Protein 8K84 (pdb70)

Secondary structure (DSSP, 8-state):
-HHHHHHHHHHHHHHHHH-HHHHHHHHHHHHH-GGGS-HHHHHHHHHHHHHHHHHH--HHHHHHHHHHHHHHHHH-HHHHHHHHHHHHHHHHHTT-HHHHHHHHHHHHHHHHHTTS--HHHHHHHHHHTTSHHHHHHHHHHHHHHT-GGGHHHHHHHHHHHHHHHHHHHHHH-/-HHHHHHHHHHHHHHHHH-HHHHHHHHHHHHH-GGGS-HHHHHHHHHHHHHHHHHH--HHHHHHHHHHHHHHHHH-HHHHHHHHHHHHHHHHHTT-HHHHHHHHHHHHHHHHHTTS--HHHHHHHHHHTTSHHHHHHHHHHHHHTT-GGGHHHHHHHHHHHHHHHHHHHHHHH-

B-factor: mean 20.91, std 8.82, range [7.51, 62.81]

Sequence (347 aa):
SLAEVLAETVRWLRLAREDPEAFAARVAALLADPDAFSPTEVAAAYVALAVLARERGDAEAAAAAERLGAHLLATDPETYLEAQVVLAAIEALLGREEEAEAVLEEALSRLTAANKGDKKDLLKAIKKLFEPEARAQLAAIAAVLDAADNVEAALARLEKWAERLEKELEHHHSLAEVLAETVRWLRLAREDPEAFAARVAALLADPDAFSPTEVAAAYVALAVLARERGDAEAAAAAERLGAHLLATDPETYLEAQVVLAAIEALLGREEEAEAVLEEALSRLTAANKGDKKDLLKAIKKLFEPEARAQLAAIAAVLDAADNVEAALARLEKWAERLEKELEHHHH

Solvent-accessible surface area: 16609 Å² total; per-residue (Å²): 81,6,16,99,0,0,26,31,0,10,158,6,7,102,52,20,149,134,64,85,148,39,17,60,66,97,14,58,42,0,69,89,75,21,108,72,47,62,69,37,15,5,0,0,0,17,0,0,5,1,7,24,16,111,58,180,68,44,81,151,5,45,62,10,5,98,177,2,5,51,49,5,27,68,83,38,33,136,14,7,14,28,0,2,0,0,0,0,0,0,1,0,1,52,52,119,32,146,35,0,27,54,6,2,98,67,0,25,62,96,4,63,93,43,141,81,15,73,92,53,46,2,10,117,4,1,80,77,2,2,65,8,65,3,21,49,52,0,53,28,0,0,68,11,31,141,12,70,156,36,16,65,41,0,0,43,88,1,17,102,39,4,72,57,19,54,104,113,55,84,146,157,192,68,5,16,100,0,0,37,29,0,13,156,6,11,112,51,21,157,132,62,85,134,37,18,56,60,100,13,57,44,0,74,89,75,22,109,69,49,61,71,31,13,5,0,0,0,15,0,0,5,0,7,24,17,96,49,185,69,53,84,152,5,44,62,8,4,98,183,3,4,53,48,5,23,57,85,43,40,104,12,7,8,11,0,4,2,0,0,0,0,0,0,6,0,43,60,108,32,144,58,0,28,52,2,1,93,57,0,25,67,112,1,48,86,44,140,81,21,76,97,148,58,0,12,132,3,1,49,41,0,6,61,8,88,4,42,54,50,0,38,39,0,0,69,14,31,143,4,66,135,59,12,106,30,2,6,36,126,3,32,76,19,3,64,112,17,53,119,107,32,95,153,146,123,189

Foldseek 3Di:
DLLLLLQLLLVLLVCCVVPVVVSVVVLVVCLVPVVVDDLSNLLSLLLNLVCCCVVVVDVVSVVSSVSSLVVCVVPPLLSSLSSLLSSLLLCLLVVNNVVSVVSLVVSQVSCVVVVNDHLVSNLVSLVVCVDPSNLVSVCSVCVSVVRNVRNVVSSVSSVVVSVVSVVVVVVVD/DLLLLLLLLLVLLVCCVPPVVVSVVVLVVCLVPVVVDDLSNLLSLLLNLVCCCVVVVDVVSVVSSVSSLVVCLVPPLLSSLSSLLLSLLVCLLVVNNVVSLVSLVVSQVSCVVVVVDHLVSNLVSNVVCPDPSNLVSSCVVSVVVVRNVRSVVSNVSSVVSSVVSVVVVVVVVD

Nearest PDB structures (foldseek):
  8k84-assembly1_A  TM=1.006E+00  e=1.196E-21  synthetic construct
  3q15-assembly2_B-3  TM=4.250E-01  e=5.625E-01  Bacillus subtilis
  1hz4-assembly1_A  TM=3.897E-01  e=1.516E+00  Escherichia coli
  5dbk-assembly1_B  TM=2.342E-01  e=1.590E+00  Bacillus thuringiensis Bt407
  8k84-assembly1_A  TM=1.001E+00  e=1.103E-20  synthetic construct

Structure (mmCIF, N/CA/C/O backbone):
data_8K84
#
_entry.id   8K84
#
_cell.length_a   69.899
_cell.length_b   35.599
_cell.length_c   70.422
_cell.angle_alpha   90.000
_cell.angle_beta   117.010
_cell.angle_gamma   90.000
#
_symmetry.space_group_name_H-M   'P 1 21 1'
#
loop_
_entity.id
_entity.type
_entity.pdbx_description
1 polymer 'De novo design protein'
2 non-polymer DI(HYDROXYETHYL)ETHER
3 water water
#
loop_
_atom_site.group_PDB
_atom_site.id
_atom_site.type_symbol
_atom_site.label_atom_id
_atom_site.label_alt_id
_atom_site.label_comp_id
_atom_site.label_asym_id
_atom_site.label_entity_id
_atom_site.label_seq_id
_atom_site.pdbx_PDB_ins_code
_atom_site.Cartn_x
_atom_site.Cartn_y
_atom_site.Cartn_z
_atom_site.occupancy
_atom_site.B_iso_or_equiv
_atom_site.auth_seq_id
_atom_site.auth_comp_id
_atom_site.auth_asym_id
_atom_site.auth_atom_id
_atom_site.pdbx_PDB_model_num
ATOM 1 N N . SER A 1 2 ? -6.90016 -3.97627 22.41735 1.000 35.78332 1 SER A N 1
ATOM 2 C CA . SER A 1 2 ? -6.20380 -3.03369 23.29051 1.000 25.89331 1 SER A CA 1
ATOM 3 C C . SER A 1 2 ? -4.99518 -2.44214 22.58388 1.000 23.51954 1 SER A C 1
ATOM 4 O O . SER A 1 2 ? -4.36051 -3.08970 21.75325 1.000 19.05785 1 SER A O 1
ATOM 7 N N . LEU A 1 3 ? -4.70342 -1.18838 22.93048 1.000 22.64176 2 LEU A N 1
ATOM 8 C CA . LEU A 1 3 ? -3.57889 -0.48155 22.33429 1.000 22.85651 2 LEU A CA 1
ATOM 9 C C . LEU A 1 3 ? -2.27398 -1.23391 22.53910 1.000 21.17095 2 LEU A C 1
ATOM 10 O O . LEU A 1 3 ? -1.47177 -1.35530 21.60941 1.000 21.07442 2 LEU A O 1
ATOM 15 N N . ALA A 1 4 ? -2.04298 -1.74831 23.74749 1.000 21.90379 3 ALA A N 1
ATOM 16 C CA . ALA A 1 4 ? -0.78427 -2.43331 24.03647 1.000 20.19878 3 ALA A CA 1
ATOM 17 C C . ALA A 1 4 ? -0.64304 -3.73567 23.24940 1.000 17.92095 3 ALA A C 1
ATOM 18 O O . ALA A 1 4 ? 0.47891 -4.13681 22.92419 1.000 19.63442 3 ALA A O 1
ATOM 20 N N . GLU A 1 5 ? -1.75746 -4.41752 22.96006 1.000 19.85522 4 GLU A N 1
ATOM 21 C CA . GLU A 1 5 ? -1.70032 -5.62674 22.14197 1.000 17.16845 4 GLU A CA 1
ATOM 22 C C . GLU A 1 5 ? -1.33895 -5.30150 20.69509 1.000 18.00992 4 GLU A C 1
ATOM 23 O O . GLU A 1 5 ? -0.59794 -6.05798 20.04722 1.000 11.84988 4 GLU A O 1
ATOM 29 N N . VAL A 1 6 ? -1.86373 -4.19164 20.16229 1.000 14.88124 5 VAL A N 1
ATOM 30 C CA . VAL A 1 6 ? -1.44544 -3.75052 18.83157 1.000 16.51743 5 VAL A CA 1
ATOM 31 C C . VAL A 1 6 ? 0.05792 -3.48034 18.81537 1.000 16.23886 5 VAL A C 1
ATOM 32 O O . VAL A 1 6 ? 0.77805 -3.91663 17.90560 1.000 15.03417 5 VAL A O 1
ATOM 36 N N . LEU A 1 7 ? 0.56018 -2.77400 19.83742 1.000 16.70609 6 LEU A N 1
ATOM 37 C CA . LEU A 1 7 ? 1.99986 -2.52696 19.94042 1.000 17.48860 6 LEU A CA 1
ATOM 38 C C . LEU A 1 7 ? 2.78636 -3.83286 19.99565 1.000 17.29695 6 LEU A C 1
ATOM 39 O O . LEU A 1 7 ? 3.75453 -4.02216 19.25127 1.000 13.19753 6 LEU A O 1
ATOM 44 N N . ALA A 1 8 ? 2.40197 -4.72983 20.90655 1.000 14.26414 7 ALA A N 1
ATOM 45 C CA . ALA A 1 8 ? 3.08345 -6.01633 21.02974 1.000 16.67001 7 ALA A CA 1
ATOM 46 C C . ALA A 1 8 ? 3.09469 -6.76278 19.70419 1.000 15.15809 7 ALA A C 1
ATOM 47 O O . ALA A 1 8 ? 4.13507 -7.28089 19.27491 1.000 13.12243 7 ALA A O 1
ATOM 49 N N . GLU A 1 9 ? 1.95434 -6.79709 19.01581 1.000 12.65683 8 GLU A N 1
ATOM 50 C CA . GLU A 1 9 ? 1.91989 -7.53252 17.76366 1.000 13.59644 8 GLU A CA 1
ATOM 51 C C . GLU A 1 9 ? 2.71165 -6.81188 16.67498 1.000 13.51021 8 GLU A C 1
ATOM 52 O O . GLU A 1 9 ? 3.25695 -7.45819 15.77100 1.000 11.86650 8 GLU A O 1
ATOM 58 N N . THR A 1 10 ? 2.81123 -5.48303 16.75957 1.000 13.80017 9 THR A N 1
ATOM 59 C CA . THR A 1 10 ? 3.61061 -4.73313 15.79388 1.000 12.97804 9 THR A CA 1
ATOM 60 C C . THR A 1 10 ? 5.08881 -5.08440 15.91857 1.000 11.20471 9 THR A C 1
ATOM 61 O O . THR A 1 10 ? 5.79766 -5.16840 14.91045 1.000 13.44244 9 THR A O 1
ATOM 65 N N . VAL A 1 11 ? 5.55870 -5.31703 17.15069 1.000 14.49583 10 VAL A N 1
ATOM 66 C CA . VAL A 1 11 ? 6.91716 -5.81272 17.37663 1.000 13.59556 10 VAL A CA 1
ATOM 67 C C . VAL A 1 11 ? 7.14508 -7.09215 16.58388 1.000 16.40444 10 VAL A C 1
ATOM 68 O O . VAL A 1 11 ? 8.17154 -7.26020 15.91170 1.000 12.43667 10 VAL A O 1
ATOM 72 N N . ARG A 1 12 ? 6.18502 -8.02019 16.66679 1.000 12.28988 11 ARG A N 1
ATOM 73 C CA . ARG A 1 12 ? 6.33161 -9.31697 16.01304 1.000 14.55782 11 ARG A CA 1
ATOM 74 C C . ARG A 1 12 ? 6.35282 -9.18637 14.49561 1.000 13.83896 11 ARG A C 1
ATOM 75 O O . ARG A 1 12 ? 7.14830 -9.85509 13.82793 1.000 15.31929 11 ARG A O 1
ATOM 83 N N . TRP A 1 13 ? 5.46984 -8.34991 13.93032 1.000 12.46792 12 TRP A N 1
ATOM 84 C CA . TRP A 1 13 ? 5.47514 -8.11078 12.48768 1.000 11.95024 12 TRP A CA 1
ATOM 85 C C . TRP A 1 13 ? 6.79374 -7.48413 12.02836 1.000 14.50658 12 TRP A C 1
ATOM 86 O O . TRP A 1 13 ? 7.39204 -7.92110 11.03402 1.000 13.58994 12 TRP A O 1
ATOM 97 N N . LEU A 1 14 ? 7.25750 -6.44570 12.73494 1.000 13.51785 13 LEU A N 1
ATOM 98 C CA . LEU A 1 14 ? 8.50283 -5.77986 12.34410 1.000 13.45783 13 LEU A CA 1
ATOM 99 C C . LEU A 1 14 ? 9.69617 -6.71947 12.44653 1.000 14.51911 13 LEU A C 1
ATOM 100 O O . LEU A 1 14 ? 10.58745 -6.69617 11.59112 1.000 17.16750 13 LEU A O 1
ATOM 105 N N . ARG A 1 15 ? 9.75123 -7.54028 13.49612 1.000 14.94481 14 ARG A N 1
ATOM 106 C CA . ARG A 1 15 ? 10.84443 -8.50840 13.59028 1.000 15.75358 14 ARG A CA 1
ATOM 107 C C . ARG A 1 15 ? 10.76298 -9.54490 12.47541 1.000 16.00713 14 ARG A C 1
ATOM 108 O O . ARG A 1 15 ? 11.79513 -9.94960 11.92363 1.000 17.47204 14 ARG A O 1
ATOM 116 N N . LEU A 1 16 ? 9.54631 -9.94317 12.08748 1.000 14.48070 15 LEU A N 1
ATOM 117 C CA . LEU A 1 16 ? 9.39770 -10.90913 10.99762 1.000 14.49996 15 LEU A CA 1
ATOM 118 C C . LEU A 1 16 ? 9.85174 -10.32552 9.66378 1.000 16.13336 15 LEU A C 1
ATOM 119 O O . LEU A 1 16 ? 10.44979 -11.03273 8.84089 1.000 19.40865 15 LEU A O 1
ATOM 124 N N . ALA A 1 17 ? 9.54601 -9.04917 9.41535 1.000 13.78063 16 ALA A N 1
ATOM 125 C CA . ALA A 1 17 ? 10.01039 -8.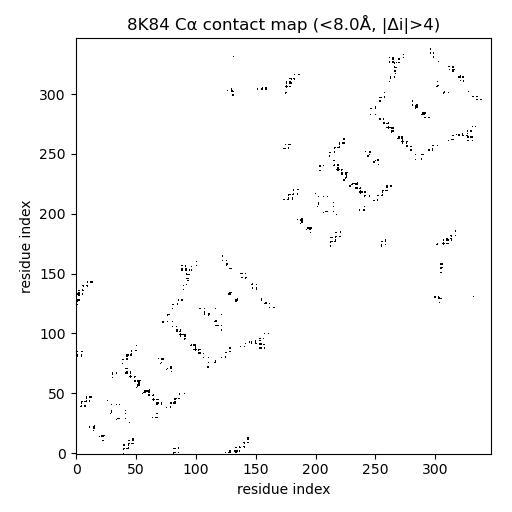39243 8.19860 1.000 17.69888 16 ALA A CA 1
ATOM 126 C C . ALA A 1 17 ? 11.53010 -8.43828 8.09847 1.000 19.57862 16 ALA A C 1
ATOM 127 O O . ALA A 1 17 ? 12.09412 -8.58390 7.00708 1.000 21.02628 16 ALA A O 1
ATOM 129 N N . ARG A 1 18 ? 12.20314 -8.33216 9.23568 1.000 22.03906 17 ARG A N 1
ATOM 130 C CA . ARG A 1 18 ? 13.65726 -8.33485 9.27845 1.000 24.04352 17 ARG A CA 1
ATOM 131 C C . ARG A 1 18 ? 14.21045 -9.75529 9.23563 1.000 20.55263 17 ARG A C 1
ATOM 132 O O . ARG A 1 18 ? 15.11999 -10.05205 8.45832 1.000 19.02345 17 ARG A O 1
ATOM 140 N N . GLU A 1 19 ? 13.66725 -10.64904 10.06065 1.000 21.91810 18 GLU A N 1
ATOM 141 C CA . GLU A 1 19 ? 14.26761 -11.95841 10.26129 1.000 18.55152 18 GLU A CA 1
ATOM 142 C C . GLU A 1 19 ? 13.79640 -13.01705 9.27139 1.000 25.48855 18 GLU A C 1
ATOM 143 O O . GLU A 1 19 ? 14.47432 -14.03985 9.12922 1.000 24.04895 18 GLU A O 1
ATOM 149 N N . ASP A 1 20 ? 12.65950 -12.82144 8.59630 1.000 22.41641 19 ASP A N 1
ATOM 150 C CA . ASP A 1 20 ? 12.16991 -13.79048 7.61080 1.000 18.81311 19 ASP A CA 1
ATOM 151 C C . ASP A 1 20 ? 11.28734 -13.07150 6.60328 1.000 20.04337 19 ASP A C 1
ATOM 152 O O . ASP A 1 20 ? 10.06524 -13.25514 6.57729 1.000 18.18294 19 ASP A O 1
ATOM 157 N N . PRO A 1 21 ? 11.88770 -12.24047 5.73990 1.000 15.85467 20 PRO A N 1
ATOM 158 C CA . PRO A 1 21 ? 11.08728 -11.41727 4.81283 1.000 18.88635 20 PRO A CA 1
ATOM 159 C C . PRO A 1 21 ? 10.13339 -12.21488 3.94213 1.000 17.01378 20 PRO A C 1
ATOM 160 O O . PRO A 1 21 ? 9.05643 -11.70997 3.59535 1.000 21.04090 20 PRO A O 1
ATOM 164 N N . GLU A 1 22 ? 10.49701 -13.44057 3.56761 1.000 17.33452 21 GLU A N 1
ATOM 165 C CA . GLU A 1 22 ? 9.60204 -14.23989 2.74118 1.000 18.50132 21 GLU A CA 1
ATOM 166 C C . GLU A 1 22 ? 8.33381 -14.62683 3.49816 1.000 16.03347 21 GLU A C 1
ATOM 167 O O . GLU A 1 22 ? 7.23364 -14.56572 2.93746 1.000 13.41690 21 GLU A O 1
ATOM 173 N N . ALA A 1 23 ? 8.46379 -15.03318 4.76730 1.000 15.56725 22 ALA A N 1
ATOM 174 C CA . ALA A 1 23 ? 7.27524 -15.31498 5.57119 1.000 15.92897 22 ALA A CA 1
ATOM 175 C C . ALA A 1 23 ? 6.48952 -14.04965 5.88275 1.000 14.38618 22 ALA A C 1
ATOM 176 O O . ALA A 1 23 ? 5.26028 -14.11011 6.04656 1.000 14.03189 22 ALA A O 1
ATOM 178 N N . PHE A 1 24 ? 7.17725 -12.90957 6.02338 1.000 13.46428 23 PHE A N 1
ATOM 179 C CA . PHE A 1 24 ? 6.47434 -11.63386 6.11807 1.000 15.55812 23 PHE A CA 1
ATOM 180 C C . PHE A 1 24 ? 5.62195 -11.40428 4.87847 1.000 15.50556 23 PHE A C 1
ATOM 181 O O . PHE A 1 24 ? 4.42986 -11.08596 4.97219 1.000 12.50126 23 PHE A O 1
ATOM 189 N N . ALA A 1 25 ? 6.21881 -11.57945 3.69982 1.000 15.63948 24 ALA A N 1
ATOM 190 C CA . ALA A 1 25 ? 5.49381 -11.30899 2.46047 1.000 13.86845 24 ALA A CA 1
ATOM 191 C C . ALA A 1 25 ? 4.30055 -12.24469 2.29944 1.000 15.81245 24 ALA A C 1
ATOM 192 O O . ALA A 1 25 ? 3.23417 -11.82889 1.83500 1.000 13.53834 24 ALA A O 1
ATOM 194 N N . ALA A 1 26 ? 4.45971 -13.51412 2.68599 1.000 13.69580 25 ALA A N 1
ATOM 195 C CA . ALA A 1 26 ? 3.37348 -14.47902 2.53139 1.000 14.62856 25 ALA A CA 1
ATOM 196 C C . ALA A 1 26 ? 2.21015 -14.16936 3.46728 1.000 14.29313 25 ALA A C 1
ATOM 197 O O . ALA A 1 26 ? 1.04741 -14.27991 3.07505 1.000 11.78208 25 ALA A O 1
ATOM 199 N N . ARG A 1 27 ? 2.50286 -13.80907 4.71529 1.000 14.18471 26 ARG A N 1
ATOM 200 C CA . ARG 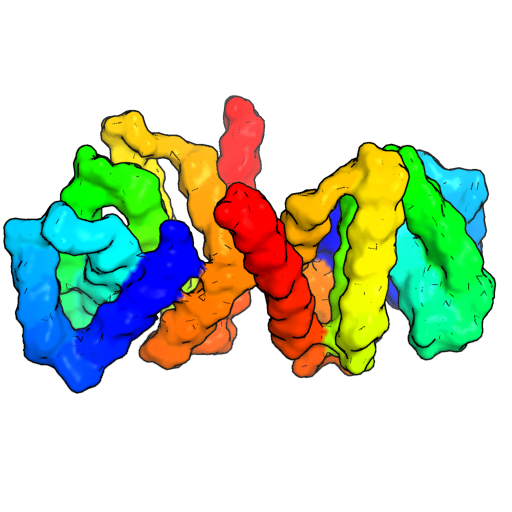A 1 27 ? 1.42794 -13.52807 5.66134 1.000 14.51391 26 ARG A CA 1
ATOM 201 C C . ARG A 1 27 ? 0.70753 -12.23593 5.30462 1.000 13.50506 26 ARG A C 1
ATOM 202 O O . ARG A 1 27 ? -0.52033 -12.15127 5.42962 1.000 16.24151 26 ARG A O 1
ATOM 210 N N . VAL A 1 28 ? 1.44874 -11.22324 4.84658 1.000 14.36252 27 VAL A N 1
ATOM 211 C CA . VAL A 1 28 ? 0.81658 -9.99678 4.37256 1.000 15.41216 27 VAL A CA 1
ATOM 212 C C . VAL A 1 28 ? -0.12139 -10.29410 3.20410 1.000 13.62632 27 VAL A C 1
ATOM 213 O O . VAL A 1 28 ? -1.24579 -9.79620 3.15776 1.000 12.52391 27 VAL A O 1
ATOM 217 N N . ALA A 1 29 ? 0.32863 -11.09818 2.23275 1.000 11.56482 28 ALA A N 1
ATOM 218 C CA . ALA A 1 29 ? -0.57447 -11.46846 1.14543 1.000 13.04365 28 ALA A CA 1
ATOM 219 C C . ALA A 1 29 ? -1.83560 -12.12184 1.69917 1.000 11.84250 28 ALA A C 1
ATOM 220 O O . ALA A 1 29 ? -2.95081 -11.82888 1.24623 1.000 13.91448 28 ALA A O 1
ATOM 222 N N . ALA A 1 30 ? -1.68110 -12.96039 2.72474 1.000 11.67960 29 ALA A N 1
ATOM 223 C CA . ALA A 1 30 ? -2.83844 -13.62298 3.31659 1.000 11.39333 29 ALA A CA 1
ATOM 224 C C . ALA A 1 30 ? -3.78537 -12.61367 3.94775 1.000 12.55067 29 ALA A C 1
ATOM 225 O O . ALA A 1 30 ? -5.00213 -12.69350 3.74904 1.000 12.97406 29 ALA A O 1
ATOM 227 N N . LEU A 1 31 ? -3.24433 -11.64326 4.69769 1.000 13.06915 30 LEU A N 1
ATOM 228 C CA . LEU A 1 31 ? -4.10217 -10.64189 5.32973 1.000 14.89200 30 LEU A CA 1
ATOM 229 C C . LEU A 1 31 ? -4.76608 -9.75720 4.28841 1.000 15.81086 30 LEU A C 1
ATOM 230 O O . LEU A 1 31 ? -5.93941 -9.38111 4.43618 1.000 14.15867 30 LEU A O 1
ATOM 235 N N . LEU A 1 32 ? -4.03414 -9.40543 3.23057 1.000 13.96113 31 LEU A N 1
ATOM 236 C CA . LEU A 1 32 ? -4.62778 -8.57726 2.18286 1.000 14.99547 31 LEU A CA 1
ATOM 237 C C . LEU A 1 32 ? -5.74385 -9.30792 1.44970 1.000 15.51000 31 LEU A C 1
ATOM 238 O O . LEU A 1 32 ? -6.72822 -8.68326 1.02695 1.000 13.09196 31 LEU A O 1
ATOM 243 N N . ALA A 1 33 ? -5.61329 -10.62481 1.28268 1.000 11.16404 32 ALA A N 1
ATOM 244 C CA . ALA A 1 33 ? -6.64597 -11.37750 0.58581 1.000 15.65708 32 ALA A CA 1
ATOM 245 C C . ALA A 1 33 ? -7.92265 -11.51714 1.42223 1.000 14.34082 32 ALA A C 1
ATOM 246 O O . ALA A 1 33 ? -9.01917 -11.51782 0.86340 1.000 11.81856 32 ALA A O 1
ATOM 248 N N . ASP A 1 34 ? -7.80088 -11.62456 2.75216 1.000 12.72696 33 ASP A N 1
ATOM 249 C CA . ASP A 1 34 ? -8.94091 -11.91610 3.63027 1.000 13.76469 33 ASP A CA 1
ATOM 250 C C . ASP A 1 34 ? -8.63507 -11.37036 5.01565 1.000 13.93003 33 ASP A C 1
ATOM 251 O O . ASP A 1 34 ? -8.39180 -12.13316 5.95752 1.000 11.17681 33 ASP A O 1
ATOM 256 N N . PRO A 1 35 ? -8.62455 -10.03780 5.17568 1.000 12.95694 34 PRO A N 1
ATOM 257 C CA . PRO A 1 35 ? -8.28618 -9.48458 6.49926 1.000 14.43077 34 PRO A CA 1
ATOM 258 C C . PRO A 1 35 ? -9.25852 -9.91285 7.57758 1.000 13.96916 34 PRO A C 1
ATOM 259 O O . PRO A 1 35 ? -8.86236 -10.05029 8.74124 1.000 14.27319 34 PRO A O 1
ATOM 263 N N . ASP A 1 36 ? -10.52486 -10.12809 7.23266 1.000 12.00897 35 ASP A N 1
ATOM 264 C CA . ASP A 1 36 ? -11.50209 -10.52078 8.24403 1.000 14.84018 35 ASP A CA 1
ATOM 265 C C . ASP A 1 36 ? -11.23069 -11.90329 8.83045 1.000 20.73436 35 ASP A C 1
ATOM 266 O O . ASP A 1 36 ? -11.82743 -12.23512 9.85647 1.000 19.05804 35 ASP A O 1
ATOM 271 N N . ALA A 1 37 ? -10.36829 -12.71685 8.20010 1.000 12.12113 36 ALA A N 1
ATOM 272 C CA . ALA A 1 37 ? -9.95647 -13.99668 8.76249 1.000 17.12629 36 ALA A CA 1
ATOM 273 C C . ALA A 1 37 ? -8.95357 -13.85017 9.90493 1.000 19.37800 36 ALA A C 1
ATOM 274 O O . ALA A 1 37 ? -8.62595 -14.84082 10.57439 1.000 15.99677 36 ALA A O 1
ATOM 276 N N . PHE A 1 38 ? -8.43921 -12.65060 10.12811 1.000 14.59459 37 PHE A N 1
ATOM 277 C CA . PHE A 1 38 ? -7.44108 -12.41727 11.15078 1.000 13.58972 37 PHE A CA 1
ATOM 278 C C . PHE A 1 38 ? -8.04564 -11.52811 12.22536 1.000 14.39096 37 PHE A C 1
ATOM 279 O O . PHE A 1 38 ? -9.03342 -10.83779 11.99076 1.000 14.83495 37 PHE A O 1
ATOM 287 N N . SER A 1 39 ? -7.46985 -11.58757 13.41946 1.000 10.94613 38 SER A N 1
ATOM 288 C CA . SER A 1 39 ? -7.97941 -10.78362 14.51092 1.000 15.49850 38 SER A CA 1
ATOM 289 C C . SER A 1 39 ? -7.73877 -9.29545 14.23095 1.000 12.88542 38 SER A C 1
ATOM 290 O O . SER A 1 39 ? -6.77100 -8.92689 13.55514 1.000 11.98360 38 SER A O 1
ATOM 293 N N . PRO A 1 40 ? -8.62698 -8.42165 14.71075 1.000 16.13882 39 PRO A N 1
ATOM 294 C CA . PRO A 1 40 ? -8.42682 -6.97703 14.47860 1.000 13.84413 39 PRO A CA 1
ATOM 295 C C . PRO A 1 40 ? -7.05461 -6.50094 14.91582 1.000 13.21984 39 PRO A C 1
ATOM 296 O O . PRO A 1 40 ? -6.44959 -5.65921 14.24176 1.000 11.40321 39 PRO A O 1
ATOM 300 N N . THR A 1 41 ? -6.54696 -7.03677 16.03115 1.000 11.04259 40 THR A N 1
ATOM 301 C CA . THR A 1 41 ? -5.23723 -6.63169 16.53221 1.000 14.96250 40 THR A CA 1
ATOM 302 C C . THR A 1 41 ? -4.15235 -6.95277 15.51816 1.000 14.39472 40 THR A C 1
ATOM 303 O O . THR A 1 41 ? -3.21710 -6.16286 15.31355 1.000 16.18876 40 THR A O 1
ATOM 307 N N . GLU A 1 42 ? -4.26897 -8.11665 14.87650 1.000 12.67100 41 GLU A N 1
ATOM 308 C CA . GLU A 1 42 ? -3.28907 -8.55319 13.88618 1.000 15.53980 41 GLU A CA 1
ATOM 309 C C . GLU A 1 42 ? -3.33739 -7.68266 12.63556 1.000 11.16191 41 GLU A C 1
ATOM 310 O O . GLU A 1 42 ? -2.28961 -7.32371 12.08175 1.000 11.44746 41 GLU A O 1
ATOM 316 N N . VAL A 1 43 ? -4.54471 -7.35443 12.16084 1.000 10.57566 42 VAL A N 1
ATOM 317 C CA . VAL A 1 43 ? -4.68172 -6.48006 10.99060 1.000 12.48081 42 VAL A CA 1
ATOM 318 C C . VAL A 1 43 ? -4.10586 -5.10201 11.28930 1.000 9.94814 42 VAL A C 1
ATOM 319 O O . VAL A 1 43 ? -3.39513 -4.50299 10.46646 1.000 10.81096 42 VAL A O 1
ATOM 323 N N . ALA A 1 44 ? -4.44333 -4.55969 12.46071 1.000 12.42238 43 ALA A N 1
ATOM 324 C CA . ALA A 1 44 ? -3.94126 -3.24572 12.84565 1.000 12.64917 43 ALA A CA 1
ATOM 325 C C . ALA A 1 44 ? -2.41950 -3.24093 12.92293 1.000 11.89371 43 ALA A C 1
ATOM 326 O O . ALA A 1 44 ? -1.76135 -2.30803 12.43450 1.000 8.91736 43 ALA A O 1
ATOM 328 N N . ALA A 1 45 ? -1.84862 -4.28430 13.52777 1.000 9.56345 44 ALA A N 1
ATOM 329 C CA . ALA A 1 45 ? -0.39895 -4.37489 13.66286 1.000 11.07930 44 ALA A CA 1
ATOM 330 C C . ALA A 1 45 ? 0.27254 -4.50345 12.30504 1.000 11.01342 44 ALA A C 1
ATOM 331 O O . ALA A 1 45 ? 1.32367 -3.90099 12.06484 1.000 11.94823 44 ALA A O 1
ATOM 333 N N . ALA A 1 46 ? -0.31827 -5.29104 11.40450 1.000 11.48015 45 ALA A N 1
ATOM 334 C CA . ALA A 1 46 ? 0.23668 -5.41517 10.06401 1.000 11.60723 45 ALA A CA 1
ATOM 335 C C . ALA A 1 46 ? 0.17814 -4.07894 9.33996 1.000 10.50136 45 ALA A C 1
ATOM 336 O O . ALA A 1 46 ? 1.13651 -3.68423 8.66357 1.000 8.68962 45 ALA A O 1
ATOM 338 N N . TYR A 1 47 ? -0.93875 -3.36318 9.48563 1.000 8.95683 46 TYR A N 1
ATOM 339 C CA . TYR A 1 47 ? -1.01867 -2.00679 8.96075 1.000 10.21099 46 TYR A CA 1
ATOM 340 C C . TYR A 1 47 ? 0.14382 -1.14944 9.45654 1.000 12.08846 46 TYR A C 1
ATOM 341 O O . TYR A 1 47 ? 0.77369 -0.42808 8.67502 1.000 10.13382 46 TYR A O 1
ATOM 350 N N . VAL A 1 48 ? 0.41864 -1.18737 10.76570 1.000 11.89500 47 VAL A N 1
ATOM 351 C CA . VAL A 1 48 ? 1.46175 -0.32672 11.32257 1.000 11.31719 47 VAL A CA 1
ATOM 352 C C . VAL A 1 48 ? 2.82775 -0.72238 10.76747 1.000 12.65472 47 VAL A C 1
ATOM 353 O O . VAL A 1 48 ? 3.59603 0.12715 10.29130 1.000 10.64692 47 VAL A O 1
ATOM 357 N N . ALA A 1 49 ? 3.14745 -2.01925 10.80692 1.000 8.32477 48 ALA A N 1
ATOM 358 C CA . ALA A 1 49 ? 4.42320 -2.46566 10.25742 1.000 10.74714 48 ALA A CA 1
ATOM 359 C C . ALA A 1 49 ? 4.56445 -2.06456 8.79015 1.000 11.24482 48 ALA A C 1
ATOM 360 O O . ALA A 1 49 ? 5.62031 -1.56920 8.37303 1.000 14.19185 48 ALA A O 1
ATOM 362 N N . LEU A 1 50 ? 3.50356 -2.23363 8.00232 1.000 8.24051 49 LEU A N 1
ATOM 363 C CA . LEU A 1 50 ? 3.57079 -1.85721 6.59677 1.000 9.73334 49 LEU A CA 1
ATOM 364 C C . LEU A 1 50 ? 3.74127 -0.34428 6.43444 1.000 12.06344 49 LEU A C 1
ATOM 365 O O . LEU A 1 50 ? 4.55416 0.10869 5.62422 1.000 12.09922 49 LEU A O 1
ATOM 370 N N . ALA A 1 51 ? 3.00455 0.44643 7.21749 1.000 12.13033 50 ALA A N 1
ATOM 371 C CA . ALA A 1 51 ? 3.13640 1.89608 7.14487 1.000 12.62970 50 ALA A CA 1
ATOM 372 C C . ALA A 1 51 ? 4.53889 2.34047 7.54238 1.000 14.81618 50 ALA A C 1
ATOM 373 O O . ALA A 1 51 ? 5.09028 3.27478 6.94631 1.000 18.84335 50 ALA A O 1
ATOM 375 N N . VAL A 1 52 ? 5.14329 1.66357 8.52763 1.000 11.77458 51 VAL A N 1
ATOM 376 C CA . VAL A 1 52 ? 6.51832 1.96652 8.92960 1.000 14.44147 51 VAL A CA 1
ATOM 377 C C . VAL A 1 52 ? 7.49731 1.63800 7.79964 1.000 17.46979 51 VAL A C 1
ATOM 378 O O . VAL A 1 52 ? 8.37008 2.44957 7.45745 1.000 17.00073 51 VAL A O 1
ATOM 382 N N . LEU A 1 53 ? 7.35897 0.45044 7.19366 1.000 16.25509 52 LEU A N 1
ATOM 383 C CA . LEU A 1 53 ? 8.17685 0.09602 6.03213 1.000 18.07321 52 LEU A CA 1
ATOM 384 C C . LEU A 1 53 ? 8.03854 1.12532 4.91877 1.000 17.19016 52 LEU A C 1
ATOM 385 O O . LEU A 1 53 ? 9.03386 1.52414 4.30177 1.000 21.49231 52 LEU A O 1
ATOM 390 N N . ALA A 1 54 ? 6.80894 1.54880 4.63557 1.000 16.95236 53 ALA A N 1
ATOM 391 C CA . ALA A 1 54 ? 6.57991 2.55773 3.60826 1.000 17.16603 53 ALA A CA 1
ATOM 392 C C . ALA A 1 54 ? 7.33123 3.84000 3.92618 1.000 21.16714 53 ALA A C 1
ATOM 393 O O . ALA A 1 54 ? 8.06310 4.36848 3.08338 1.000 25.01060 53 ALA A O 1
ATOM 395 N N . ARG A 1 55 ? 7.16010 4.35266 5.14825 1.000 19.08095 54 ARG A N 1
ATOM 396 C CA . ARG A 1 55 ? 7.69464 5.66484 5.50538 1.000 23.96239 54 ARG A CA 1
ATOM 397 C C . ARG A 1 55 ? 9.19439 5.62430 5.76830 1.000 21.25973 54 ARG A C 1
ATOM 398 O O . ARG A 1 55 ? 9.90541 6.58423 5.45716 1.000 25.27842 54 ARG A O 1
ATOM 406 N N . GLU A 1 56 ? 9.69683 4.53825 6.34684 1.000 23.58923 55 GLU A N 1
ATOM 407 C CA . GLU A 1 56 ? 11.09029 4.50038 6.76285 1.000 21.06737 55 GLU A CA 1
ATOM 408 C C . GLU A 1 56 ? 11.99592 3.77268 5.78316 1.000 23.76659 55 GLU A C 1
ATOM 409 O O . GLU A 1 56 ? 13.21828 3.95803 5.83897 1.000 21.89401 55 GLU A O 1
ATOM 415 N N . ARG A 1 57 ? 11.44366 2.96188 4.88922 1.000 15.96296 56 ARG A N 1
ATOM 416 C CA . ARG A 1 57 ? 12.25751 2.30369 3.87849 1.000 22.23593 56 ARG A CA 1
ATOM 417 C C . ARG A 1 57 ? 11.88358 2.72050 2.46685 1.000 21.08393 56 ARG A C 1
ATOM 418 O O . ARG A 1 57 ? 12.49662 2.22745 1.51156 1.000 23.32651 56 ARG A O 1
ATOM 426 N N . GLY A 1 58 ? 10.91606 3.62381 2.30807 1.000 17.41227 57 GLY A N 1
ATOM 427 C CA . GLY A 1 58 ? 10.43237 4.00281 0.99158 1.000 18.33320 57 GLY A CA 1
ATOM 428 C C . GLY A 1 58 ? 9.94731 2.80463 0.19802 1.000 17.37105 57 GLY A C 1
ATOM 429 O O . GLY A 1 58 ? 10.37558 2.57496 -0.93247 1.000 19.21696 57 GLY A O 1
ATOM 430 N N . ASP A 1 59 ? 9.05409 2.02709 0.79422 1.000 18.97397 58 ASP A N 1
ATOM 431 C CA . ASP A 1 59 ? 8.57244 0.77436 0.22497 1.000 16.86734 58 ASP A CA 1
ATOM 432 C C . ASP A 1 59 ? 7.19436 1.04108 -0.38117 1.000 15.35542 58 ASP A C 1
ATOM 433 O O . ASP A 1 59 ? 6.20071 1.11501 0.33902 1.000 13.53055 58 ASP A O 1
ATOM 438 N N .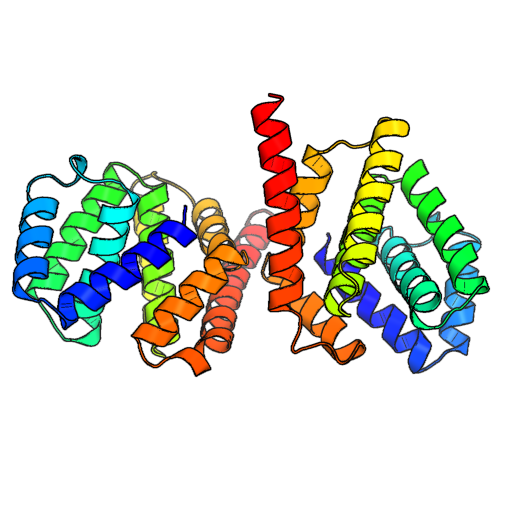 ALA A 1 60 ? 7.13614 1.18713 -1.71460 1.000 15.02887 59 ALA A N 1
ATOM 439 C CA . ALA A 1 60 ? 5.88223 1.58361 -2.36293 1.000 14.23252 59 ALA A CA 1
ATOM 440 C C . ALA A 1 60 ? 4.80528 0.52416 -2.19457 1.000 15.88713 59 ALA A C 1
ATOM 441 O O . ALA A 1 60 ? 3.63176 0.85035 -1.96919 1.000 14.03375 59 ALA A O 1
ATOM 443 N N . GLU A 1 61 ? 5.17764 -0.75089 -2.30574 1.000 14.71749 60 GLU A N 1
ATOM 444 C CA . GLU A 1 61 ? 4.18980 -1.80784 -2.13583 1.000 17.96861 60 GLU A CA 1
ATOM 445 C C . GLU A 1 61 ? 3.64513 -1.83152 -0.71484 1.000 13.05765 60 GLU A C 1
ATOM 446 O O . GLU A 1 61 ? 2.43356 -1.99416 -0.50967 1.000 16.90931 60 GLU A O 1
ATOM 452 N N . ALA A 1 62 ? 4.51560 -1.67676 0.28263 1.000 15.08979 61 ALA A N 1
ATOM 453 C CA . ALA A 1 62 ? 4.02666 -1.61080 1.65951 1.000 14.91657 61 ALA A CA 1
ATOM 454 C C . ALA A 1 62 ? 3.09037 -0.42584 1.83956 1.000 14.01535 61 ALA A C 1
ATOM 455 O O . ALA A 1 62 ? 2.08444 -0.51928 2.55420 1.000 13.35238 61 ALA A O 1
ATOM 457 N N . ALA A 1 63 ? 3.39803 0.69339 1.17373 1.000 10.84989 62 ALA A N 1
ATOM 458 C CA . ALA A 1 63 ? 2.54451 1.87355 1.25514 1.000 15.74818 62 ALA A CA 1
ATOM 459 C C . ALA A 1 63 ? 1.13859 1.57262 0.75748 1.000 13.37580 62 ALA A C 1
ATOM 460 O O . ALA A 1 63 ? 0.14789 1.90037 1.42283 1.000 16.65906 62 ALA A O 1
ATOM 462 N N . ALA A 1 64 ? 1.02985 0.96303 -0.42478 1.000 13.91829 63 ALA A N 1
ATOM 463 C CA . ALA A 1 64 ? -0.29164 0.68646 -0.97599 1.000 14.39946 63 ALA A CA 1
ATOM 464 C C . ALA A 1 64 ? -1.01266 -0.37338 -0.15107 1.000 16.59440 63 ALA A C 1
ATOM 465 O O . ALA A 1 64 ? -2.23859 -0.31655 0.01093 1.000 15.33105 63 ALA A O 1
ATOM 467 N N . ALA A 1 65 ? -0.26478 -1.34135 0.37832 1.000 16.77637 64 ALA A N 1
ATOM 468 C CA . ALA A 1 65 ? -0.87726 -2.38296 1.19307 1.000 16.88473 64 ALA A CA 1
ATOM 469 C C . ALA A 1 65 ? -1.37946 -1.81153 2.51637 1.000 15.70001 64 ALA A C 1
ATOM 470 O O . ALA A 1 65 ? -2.49131 -2.13675 2.95681 1.000 14.63869 64 ALA A O 1
ATOM 472 N N . ALA A 1 66 ? -0.57901 -0.95583 3.16522 1.000 12.69266 65 ALA A N 1
ATOM 473 C CA . ALA A 1 66 ? -1.05906 -0.31101 4.38616 1.000 14.47747 65 ALA A CA 1
ATOM 474 C C . ALA A 1 66 ? -2.30666 0.51661 4.11164 1.000 13.33619 65 ALA A C 1
ATOM 475 O O . ALA A 1 66 ? -3.26171 0.49794 4.89716 1.000 12.70514 65 ALA A O 1
ATOM 477 N N . GLU A 1 67 ? -2.34127 1.21076 2.97311 1.000 14.12904 66 GLU A N 1
ATOM 478 C CA . GLU A 1 67 ? -3.50696 2.02373 2.65515 1.000 18.17048 66 GLU A CA 1
ATOM 479 C C . GLU A 1 67 ? -4.76427 1.16708 2.53020 1.000 17.79809 66 GLU A C 1
ATOM 480 O O . GLU A 1 67 ? -5.83956 1.55682 3.00035 1.000 15.87810 66 GLU A O 1
ATOM 486 N N . ARG A 1 68 ? -4.64213 -0.01553 1.92728 1.000 15.63025 67 ARG A N 1
ATOM 487 C CA . ARG A 1 68 ? -5.79134 -0.90438 1.80511 1.000 13.54057 67 ARG A CA 1
ATOM 488 C C . ARG A 1 68 ? -6.24528 -1.43121 3.16480 1.000 15.11396 67 ARG A C 1
ATOM 489 O O . ARG A 1 68 ? -7.45292 -1.51117 3.42924 1.000 15.84722 67 ARG A O 1
ATOM 497 N N . LEU A 1 69 ? -5.30396 -1.82053 4.03313 1.000 12.52504 68 LEU A N 1
ATOM 498 C CA . LEU A 1 69 ? -5.69902 -2.35094 5.33692 1.000 12.51010 68 LEU A CA 1
ATOM 499 C C . LEU A 1 69 ? -6.27413 -1.25509 6.22188 1.000 11.63833 68 LEU A C 1
ATOM 500 O O . LEU A 1 69 ? -7.28506 -1.46142 6.90489 1.000 12.82438 68 LEU A O 1
ATOM 505 N N . GLY A 1 70 ? -5.65179 -0.08133 6.21886 1.000 12.54394 69 GLY A N 1
ATOM 506 C CA . GLY A 1 70 ? -6.21848 1.03944 6.94868 1.000 10.49931 69 GLY A CA 1
ATOM 507 C C . GLY A 1 70 ? -7.62646 1.37020 6.49196 1.000 14.58413 69 GLY A C 1
ATOM 508 O O . GLY A 1 70 ? -8.52753 1.56688 7.30842 1.000 15.75022 69 GLY A O 1
ATOM 509 N N . ALA A 1 71 ? -7.83549 1.42757 5.17601 1.000 16.76915 70 ALA A N 1
ATOM 510 C CA . ALA A 1 71 ? -9.17259 1.69081 4.65011 1.000 14.72116 70 ALA A CA 1
ATOM 511 C C . ALA A 1 71 ? -10.16804 0.66730 5.16836 1.000 15.77878 70 ALA A C 1
ATOM 512 O O . ALA A 1 71 ? -11.27322 1.02539 5.59537 1.000 14.20543 70 ALA A O 1
ATOM 514 N N . HIS A 1 72 ? -9.77444 -0.61009 5.17240 1.000 13.54525 71 HIS A N 1
ATOM 515 C CA . HIS A 1 72 ? -10.66603 -1.67253 5.62472 1.000 14.90754 71 HIS A CA 1
ATOM 516 C C . HIS A 1 72 ? -11.00380 -1.53063 7.10662 1.000 13.23801 71 HIS A C 1
ATOM 517 O O . HIS A 1 72 ? -12.16327 -1.71777 7.51670 1.000 13.27432 71 HIS A O 1
ATOM 524 N N . LEU A 1 73 ? -10.00159 -1.21204 7.92511 1.000 9.07192 72 LEU A N 1
ATOM 525 C CA . LEU A 1 73 ? -10.23819 -1.00302 9.35061 1.000 12.81661 72 LEU A CA 1
ATOM 526 C C . LEU A 1 73 ? -11.16042 0.18560 9.58598 1.000 12.02677 72 LEU A C 1
ATOM 527 O O . LEU A 1 73 ? -12.04157 0.13817 10.45265 1.000 12.61074 72 LEU A O 1
ATOM 532 N N . LEU A 1 74 ? -10.96035 1.26716 8.83435 1.000 13.41903 73 LEU A N 1
ATOM 533 C CA . LEU A 1 74 ? -11.83412 2.42987 8.97822 1.000 15.20065 73 LEU A CA 1
ATOM 534 C C . LEU A 1 74 ? -13.27481 2.07247 8.62961 1.000 15.87207 73 LEU A C 1
ATOM 535 O O . LEU A 1 74 ? -14.21657 2.46708 9.33032 1.000 17.01164 73 LEU A O 1
ATOM 540 N N . ALA A 1 75 ? -13.46180 1.29925 7.56809 1.000 12.87642 74 ALA A N 1
ATOM 541 C CA . ALA A 1 75 ? -14.80950 0.99377 7.10799 1.000 11.96206 74 ALA A CA 1
ATOM 542 C C . ALA A 1 75 ? -15.52407 0.00774 8.02638 1.000 16.91615 74 ALA A C 1
ATOM 543 O O . ALA A 1 75 ? -16.75137 0.08174 8.15883 1.000 16.13756 74 ALA A O 1
ATOM 545 N N . THR A 1 76 ? -14.78259 -0.90669 8.67988 1.000 16.04837 75 THR A N 1
ATOM 546 C CA . THR A 1 76 ? -15.37599 -2.01775 9.41550 1.000 14.85638 75 THR A CA 1
ATOM 547 C C . THR A 1 76 ? -15.14812 -2.00361 10.92588 1.000 14.69160 75 THR A C 1
ATOM 548 O O . THR A 1 76 ? -15.92655 -2.63239 11.64678 1.000 16.44301 75 THR A O 1
ATOM 552 N N . ASP A 1 77 ? -14.10800 -1.34161 11.42854 1.000 14.46685 76 ASP A N 1
ATOM 553 C CA . ASP A 1 77 ? -13.75005 -1.41713 12.84868 1.000 14.53052 76 ASP A CA 1
ATOM 554 C C . ASP A 1 77 ? -13.05113 -0.12498 13.24849 1.000 17.02571 76 ASP A C 1
ATOM 555 O O . ASP A 1 77 ? -11.83278 -0.09536 13.46522 1.000 14.53878 76 ASP A O 1
ATOM 560 N N . PRO A 1 78 ? -13.80902 0.97400 13.37226 1.000 14.66865 77 PRO A N 1
ATOM 561 C CA . PRO A 1 78 ? -13.17734 2.29601 13.56683 1.000 12.70818 77 PRO A CA 1
ATOM 562 C C . PRO A 1 78 ? -12.32669 2.41096 14.81772 1.000 13.16432 77 PRO A C 1
ATOM 563 O O . PRO A 1 78 ? -11.34933 3.17450 14.82023 1.000 10.89515 77 PRO A O 1
ATOM 567 N N . GLU A 1 79 ? -12.68242 1.71215 15.89497 1.000 12.35696 78 GLU A N 1
ATOM 568 C CA . GLU A 1 79 ? -11.87444 1.77002 17.11432 1.000 12.43614 78 GLU A CA 1
ATOM 569 C C . GLU A 1 79 ? -10.51243 1.12259 16.89747 1.000 12.26765 78 GLU A C 1
ATOM 570 O O . GLU A 1 79 ? -9.50171 1.59943 17.41797 1.000 11.70718 78 GLU A O 1
ATOM 576 N N . THR A 1 80 ? -10.46412 0.03146 16.13389 1.000 14.47986 79 THR A N 1
ATOM 577 C CA . THR A 1 80 ? -9.17243 -0.57358 15.83127 1.000 15.48833 79 THR A CA 1
ATOM 578 C C . THR A 1 80 ? -8.37334 0.31056 14.87846 1.000 12.71678 79 THR A C 1
ATOM 579 O O . THR A 1 80 ? -7.15923 0.46379 15.04132 1.000 14.93989 79 THR A O 1
ATOM 583 N N . TYR A 1 81 ? -9.04339 0.89346 13.88256 1.000 9.90746 80 TYR A N 1
ATOM 584 C CA . TYR A 1 81 ? -8.42203 1.90126 13.02654 1.000 13.65445 80 TYR A CA 1
ATOM 585 C C . TYR A 1 81 ? -7.73281 2.98016 13.85077 1.000 13.67743 80 TYR A C 1
ATOM 586 O O . TYR A 1 81 ? -6.54623 3.26921 13.65287 1.000 12.13056 80 TYR A O 1
ATOM 595 N N . LEU A 1 82 ? -8.46999 3.58459 14.78937 1.000 11.37560 81 LEU A N 1
ATOM 596 C CA . LEU A 1 82 ? -7.90239 4.64594 15.61499 1.000 13.69965 81 LEU A CA 1
ATOM 597 C C . LEU A 1 82 ? -6.69080 4.14862 16.40859 1.000 13.80557 81 LEU A C 1
ATOM 598 O O . LEU A 1 82 ? -5.67098 4.83538 16.48398 1.000 13.05998 81 LEU A O 1
ATOM 603 N N . GLU A 1 83 ? -6.76934 2.94079 16.97549 1.000 11.89541 82 GLU A N 1
ATOM 604 C CA . GLU A 1 83 ? -5.63179 2.38526 17.71225 1.000 14.46633 82 GLU A CA 1
ATOM 605 C C . GLU A 1 83 ? -4.41552 2.23332 16.80681 1.000 13.50472 82 GLU A C 1
ATOM 606 O O . GLU A 1 83 ? -3.29453 2.60348 17.17632 1.000 12.92313 82 GLU A O 1
ATOM 612 N N . ALA A 1 84 ? -4.62928 1.67240 15.61290 1.000 11.89677 83 ALA A N 1
ATOM 613 C CA . ALA A 1 84 ? -3.56381 1.51587 14.63067 1.000 12.21487 83 ALA A CA 1
ATOM 614 C C . ALA A 1 84 ? -2.90150 2.84859 14.29435 1.000 11.64706 83 ALA A C 1
ATOM 615 O O . ALA A 1 84 ? -1.66924 2.93244 14.17673 1.000 9.84620 83 ALA A O 1
ATOM 617 N N . GLN A 1 85 ? -3.69944 3.90258 14.13378 1.000 9.71136 84 GLN A N 1
ATOM 618 C CA . GLN A 1 85 ? -3.12759 5.19483 13.77373 1.000 12.74439 84 GLN A CA 1
ATOM 619 C C . GLN A 1 85 ? -2.34508 5.79773 14.93415 1.000 13.15291 84 GLN A C 1
ATOM 620 O O . GLN A 1 85 ? -1.25763 6.35575 14.73767 1.000 11.05911 84 GLN A O 1
ATOM 626 N N . VAL A 1 86 ? -2.85995 5.64819 16.15565 1.000 13.34730 85 VAL A N 1
ATOM 627 C CA . VAL A 1 86 ? -2.16487 6.16619 17.33269 1.000 14.66995 85 VAL A CA 1
ATOM 628 C C . VAL A 1 86 ? -0.81892 5.47368 17.50945 1.000 14.16660 85 VAL A C 1
ATOM 629 O O . VAL A 1 86 ? 0.20307 6.11845 17.77235 1.000 13.25731 85 VAL A O 1
ATOM 633 N N . VAL A 1 87 ? -0.79344 4.15001 17.35587 1.000 14.80510 86 VAL A N 1
ATOM 634 C CA . VAL A 1 87 ? 0.46311 3.41105 17.43393 1.000 12.32794 86 VAL A CA 1
ATOM 635 C C . VAL A 1 87 ? 1.42144 3.86391 16.33537 1.000 14.36856 86 VAL A C 1
ATOM 636 O O . VAL A 1 87 ? 2.61477 4.07233 16.57768 1.000 17.81326 86 VAL A O 1
ATOM 640 N N . LEU A 1 88 ? 0.92882 3.98781 15.10325 1.000 9.56168 87 LEU A N 1
ATOM 641 C CA . LEU A 1 88 ? 1.79393 4.48046 14.03291 1.000 12.05214 87 LEU A CA 1
ATOM 642 C C . LEU A 1 88 ? 2.36694 5.84980 14.38786 1.000 12.05844 87 LEU A C 1
ATOM 643 O O . LEU A 1 88 ? 3.57099 6.10225 14.22927 1.000 12.23535 87 LEU A O 1
ATOM 648 N N . ALA A 1 89 ? 1.50918 6.74338 14.88990 1.000 12.89503 88 ALA A N 1
ATOM 649 C CA . ALA A 1 89 ? 1.95659 8.07478 15.29642 1.000 13.92572 88 ALA A CA 1
ATOM 650 C C . ALA A 1 89 ? 3.02138 7.99486 16.38255 1.000 13.16323 88 ALA A C 1
ATOM 651 O O . ALA A 1 89 ? 4.02608 8.71709 16.33252 1.000 16.70263 88 ALA A O 1
ATOM 653 N N . ALA A 1 90 ? 2.83745 7.10526 17.35994 1.000 12.30853 89 ALA A N 1
ATOM 654 C CA . ALA A 1 90 ? 3.83402 6.97976 18.41985 1.000 15.33577 89 ALA A CA 1
ATOM 655 C C . ALA A 1 90 ? 5.18104 6.54753 17.85502 1.000 17.18433 89 ALA A C 1
ATOM 656 O O . ALA A 1 90 ? 6.23506 7.02809 18.29415 1.000 14.61849 89 ALA A O 1
ATOM 658 N N . ILE A 1 91 ? 5.16824 5.62279 16.89054 1.000 14.25342 90 ILE A N 1
ATOM 659 C CA . ILE A 1 91 ? 6.42079 5.10439 16.34986 1.000 14.31410 90 ILE A CA 1
ATOM 660 C C . ILE A 1 91 ? 7.14431 6.16697 15.51724 1.000 11.82945 90 ILE A C 1
ATOM 661 O O . ILE A 1 91 ? 8.37037 6.31896 15.60491 1.000 13.01517 90 ILE A O 1
ATOM 666 N N . GLU A 1 92 ? 6.41192 6.90088 14.68097 1.000 12.89045 91 GLU A N 1
ATOM 667 C CA . GLU A 1 92 ? 7.01602 8.02832 13.97224 1.000 14.30846 91 GLU A CA 1
ATOM 668 C C . GLU A 1 92 ? 7.60208 9.05372 14.94356 1.000 15.92881 91 GLU A C 1
ATOM 669 O O . GLU A 1 92 ? 8.69290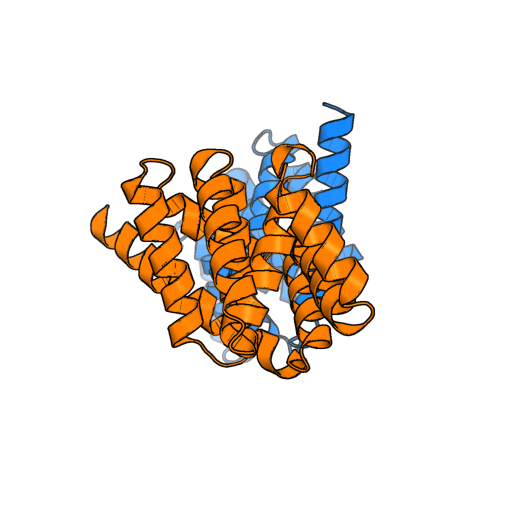 9.59528 14.70955 1.000 18.14282 91 GLU A O 1
ATOM 675 N N . ALA A 1 93 ? 6.87901 9.35625 16.02339 1.000 10.77356 92 ALA A N 1
ATOM 676 C CA . ALA A 1 93 ? 7.39894 10.28835 17.02071 1.000 17.49646 92 ALA A CA 1
ATOM 677 C C . ALA A 1 93 ? 8.65680 9.73533 17.66747 1.000 16.00248 92 ALA A C 1
ATOM 678 O O . ALA A 1 93 ? 9.64691 10.45812 17.84921 1.000 16.85421 92 ALA A O 1
ATOM 680 N N . LEU A 1 94 ? 8.62913 8.44221 18.00445 1.000 12.76834 93 LEU A N 1
ATOM 681 C CA . LEU A 1 94 ? 9.77242 7.74840 18.58726 1.000 14.42216 93 LEU A CA 1
ATOM 682 C C . LEU A 1 94 ? 11.01323 7.88115 17.71909 1.000 15.84821 93 LEU A C 1
ATOM 683 O O . LEU A 1 94 ? 12.12807 8.00078 18.23288 1.000 14.52853 93 LEU A O 1
ATOM 688 N N . LEU A 1 95 ? 10.83514 7.82875 16.39974 1.000 12.13434 94 LEU A N 1
ATOM 689 C CA . LEU A 1 95 ? 11.90494 7.95195 15.42462 1.000 16.20285 94 LEU A CA 1
ATOM 690 C C . LEU A 1 95 ? 12.30483 9.40168 15.17286 1.000 20.40962 94 LEU A C 1
ATOM 691 O O . LEU A 1 95 ? 13.11893 9.65280 14.28098 1.000 17.90842 94 LEU A O 1
ATOM 696 N N . GLY A 1 96 ? 11.74527 10.35400 15.91788 1.000 19.73935 95 GLY A N 1
ATOM 697 C CA . GLY A 1 96 ? 12.07600 11.74926 15.70529 1.000 18.65420 95 GLY A CA 1
ATOM 698 C C . GLY A 1 96 ? 11.34013 12.43576 14.57478 1.000 23.47114 95 GLY A C 1
ATOM 699 O O . GLY A 1 96 ? 11.77758 13.49715 14.11696 1.000 27.71125 95 GLY A O 1
ATOM 700 N N . ARG A 1 97 ? 10.23255 11.87775 14.10474 1.000 16.81947 96 ARG A N 1
ATOM 701 C CA . ARG A 1 97 ? 9.47523 12.48074 13.01548 1.000 21.51893 96 ARG A CA 1
ATOM 702 C C . ARG A 1 97 ? 8.16296 13.03073 13.56829 1.000 18.98078 96 ARG A C 1
ATOM 703 O O . ARG A 1 97 ? 7.07900 12.52298 13.27819 1.000 13.73003 96 ARG A O 1
ATOM 711 N N . GLU A 1 98 ? 8.27719 14.11833 14.34719 1.000 17.18649 97 GLU A N 1
ATOM 712 C CA . GLU A 1 98 ? 7.12174 14.64926 15.06891 1.000 17.70625 97 GLU A CA 1
ATOM 713 C C . GLU A 1 98 ? 6.09088 15.25852 14.12404 1.000 18.43785 97 GLU A C 1
ATOM 714 O O . GLU A 1 98 ? 4.88195 15.07635 14.32441 1.000 16.78564 97 GLU A O 1
ATOM 720 N N . GLU A 1 99 ? 6.52990 15.98047 13.08596 1.000 17.13411 98 GLU A N 1
ATOM 721 C CA . GLU A 1 99 ? 5.56190 16.49427 12.11452 1.000 21.34676 98 GLU A CA 1
ATOM 722 C C . GLU A 1 99 ? 4.77260 15.35304 11.48013 1.000 18.14751 98 GLU A C 1
ATOM 723 O O . GLU A 1 99 ? 3.54384 15.42140 11.35117 1.000 15.27297 98 GLU A O 1
ATOM 729 N N . GLU A 1 100 ? 5.47012 14.29702 11.05978 1.000 18.86029 99 GLU A N 1
ATOM 730 C CA . GLU A 1 100 ? 4.78491 13.14020 10.48600 1.000 15.62204 99 GLU A CA 1
ATOM 731 C C . GLU A 1 100 ? 3.84271 12.49243 11.49347 1.000 13.77082 99 GLU A C 1
ATOM 732 O O . GLU A 1 100 ? 2.72504 12.09824 11.14130 1.000 16.66719 99 GLU A O 1
ATOM 734 N N . ALA A 1 101 ? 4.27606 12.36902 12.75250 1.000 12.28735 100 ALA A N 1
ATOM 735 C CA . ALA A 1 101 ? 3.43205 11.74555 13.76716 1.000 12.56004 100 ALA A CA 1
ATOM 736 C C . ALA A 1 101 ? 2.14226 12.52814 13.96411 1.000 17.32859 100 ALA A C 1
ATOM 737 O O . ALA A 1 101 ? 1.05227 11.94079 14.07060 1.000 12.44402 100 ALA A O 1
ATOM 739 N N . GLU A 1 102 ? 2.24914 13.86229 14.01243 1.000 14.56363 101 GLU A N 1
ATOM 740 C CA . GLU A 1 102 ? 1.06917 14.69136 14.19007 1.000 13.87279 101 GLU A CA 1
ATOM 741 C C . GLU A 1 102 ? 0.18639 14.66373 12.94592 1.000 17.10139 101 GLU A C 1
ATOM 742 O O . GLU A 1 102 ? -1.04640 14.69334 13.06211 1.000 15.48476 101 GLU A O 1
ATOM 748 N N . ALA A 1 103 ? 0.78580 14.58401 11.75190 1.000 11.24295 102 ALA A N 1
ATOM 749 C CA . ALA A 1 103 ? -0.02908 14.48109 10.54251 1.000 11.97259 102 ALA A CA 1
ATOM 750 C C . ALA A 1 103 ? -0.82620 13.17609 10.52592 1.000 16.79008 102 ALA A C 1
ATOM 751 O O . ALA A 1 103 ? -1.97580 13.14387 10.06292 1.000 14.87127 102 ALA A O 1
ATOM 753 N N . VAL A 1 104 ? -0.23147 12.09158 11.03234 1.000 16.00039 103 VAL A N 1
ATOM 754 C CA . VAL A 1 104 ? -0.94259 10.81566 11.12388 1.000 14.61151 103 VAL A CA 1
ATOM 755 C C . VAL A 1 104 ? -2.16442 10.95376 12.02430 1.000 12.63942 103 VAL A C 1
ATOM 756 O O . VAL A 1 104 ? -3.27048 10.52133 11.67710 1.000 14.59996 103 VAL A O 1
ATOM 760 N N . LEU A 1 105 ? -1.97296 11.53183 13.21196 1.000 12.82437 104 LEU A N 1
ATOM 761 C CA . LEU A 1 105 ? -3.10305 11.77125 14.09844 1.000 9.82586 104 LEU A CA 1
ATOM 762 C C . LEU A 1 105 ? -4.15816 12.62697 13.41127 1.000 13.78678 104 LEU A C 1
ATOM 763 O O . LEU A 1 105 ? -5.35244 12.30643 13.47014 1.000 10.32201 104 LEU A O 1
ATOM 768 N N . GLU A 1 106 ? -3.73994 13.70149 12.72309 1.000 11.90711 105 GLU A N 1
ATOM 769 C CA . GLU A 1 106 ? -4.72028 14.57951 12.08216 1.000 14.41563 105 GLU A CA 1
ATOM 770 C C . GLU A 1 106 ? -5.47126 13.86537 10.96673 1.000 14.52638 105 GLU A C 1
ATOM 771 O O . GLU A 1 106 ? -6.68868 14.03256 10.83890 1.000 14.20762 105 GLU A O 1
ATOM 777 N N . GLU A 1 107 ? -4.76625 13.06902 10.15395 1.000 11.85253 106 GLU A N 1
ATOM 778 C CA . GLU A 1 107 ? -5.42910 12.25609 9.13247 1.000 14.02487 106 GLU A CA 1
ATOM 779 C C . GLU A 1 107 ? -6.43696 11.30345 9.76370 1.000 16.52581 106 GLU A C 1
ATOM 780 O O . GLU A 1 107 ? -7.56359 11.15235 9.27310 1.000 15.92411 106 GLU A O 1
ATOM 786 N N . ALA A 1 108 ? -6.03221 10.62540 10.84062 1.000 13.89047 107 ALA A N 1
ATOM 787 C CA . ALA A 1 108 ? -6.93308 9.70307 11.52090 1.000 15.20990 107 ALA A CA 1
ATOM 788 C C . ALA A 1 108 ? -8.17541 10.43097 12.02156 1.000 15.42146 107 ALA A C 1
ATOM 789 O O . ALA A 1 108 ? -9.30326 9.95923 11.83736 1.000 14.50293 107 ALA A O 1
ATOM 791 N N . LEU A 1 109 ? -7.98020 11.59358 12.65233 1.000 12.92405 108 LEU A N 1
ATOM 792 C CA . LEU A 1 109 ? -9.10897 12.36874 13.14542 1.000 12.69787 108 LEU A CA 1
ATOM 793 C C . LEU A 1 109 ? -10.03633 12.76987 12.00633 1.000 13.62920 108 LEU A C 1
ATOM 794 O O . LEU A 1 109 ? -11.26261 12.64430 12.11566 1.000 15.56520 108 LEU A O 1
ATOM 799 N N . SER A 1 110 ? -9.46710 13.22695 10.89376 1.000 11.21519 109 SER A N 1
ATOM 800 C CA . SER A 1 110 ? -10.28882 13.73350 9.79938 1.000 13.19925 109 SER A CA 1
ATOM 801 C C . SER A 1 110 ? -11.05303 12.60111 9.11261 1.000 14.83282 109 SER A C 1
ATOM 802 O O . SER A 1 110 ? -12.23518 12.75576 8.77652 1.000 16.96098 109 SER A O 1
ATOM 805 N N . ARG A 1 111 ? -10.41176 11.44212 8.92396 1.000 13.07294 110 ARG A N 1
ATOM 806 C CA . ARG A 1 111 ? -11.13477 10.29061 8.38191 1.000 13.34005 110 ARG A CA 1
ATOM 807 C C . ARG A 1 111 ? -12.23246 9.83674 9.33167 1.000 14.22129 110 ARG A C 1
ATOM 808 O O . ARG A 1 111 ? -13.34602 9.52990 8.89980 1.000 16.89659 110 ARG A O 1
ATOM 816 N N . LEU A 1 112 ? -11.93584 9.77108 10.63288 1.000 13.11487 111 LEU A N 1
ATOM 817 C CA . LEU A 1 112 ? -12.93791 9.29425 11.58409 1.000 13.21001 111 LEU A CA 1
ATOM 818 C C . LEU A 1 112 ? -14.15537 10.21577 11.63478 1.000 15.96512 111 LEU A C 1
ATOM 819 O O . LEU A 1 112 ? -15.29671 9.74497 11.62012 1.000 15.20988 111 LEU A O 1
ATOM 824 N N . THR A 1 113 ? -13.93778 11.53527 11.70546 1.000 13.02628 112 THR A N 1
ATOM 825 C CA . THR A 1 113 ? -15.07765 12.44483 11.77067 1.000 15.92828 112 THR A CA 1
ATOM 826 C C . THR A 1 113 ? -15.84390 12.48274 10.44860 1.000 16.59531 112 THR A C 1
ATOM 827 O O . THR A 1 113 ? -17.07941 12.48871 10.44890 1.000 16.34516 112 THR A O 1
ATOM 831 N N . ALA A 1 114 ? -15.14186 12.47984 9.31118 1.000 15.08386 113 ALA A N 1
ATOM 832 C CA . ALA A 1 114 ? -15.85076 12.52178 8.03066 1.000 16.32114 113 ALA A CA 1
ATOM 833 C C . ALA A 1 114 ? -16.69576 11.26828 7.79731 1.000 22.00097 113 ALA A C 1
ATOM 834 O O . ALA A 1 114 ? -17.73397 11.34097 7.13082 1.000 17.82152 113 ALA A O 1
ATOM 836 N N . ALA A 1 115 ? -16.27887 10.11933 8.33556 1.000 17.42637 114 ALA A N 1
ATOM 837 C CA . ALA A 1 115 ? -17.06995 8.89729 8.26348 1.000 16.95249 114 ALA A CA 1
ATOM 838 C C . ALA A 1 115 ? -18.11598 8.80723 9.36438 1.000 19.95682 114 ALA A C 1
ATOM 839 O O . ALA A 1 115 ? -18.88021 7.83541 9.38658 1.000 18.73534 114 ALA A O 1
ATOM 841 N N . ASN A 1 116 ? -18.15848 9.78485 10.27437 1.000 17.97828 115 ASN A N 1
ATOM 842 C CA . ASN A 1 116 ? -19.08818 9.78488 11.40215 1.000 19.45276 115 ASN A CA 1
ATOM 843 C C . ASN A 1 116 ? -18.87918 8.56272 12.29353 1.000 19.18378 115 ASN A C 1
ATOM 844 O O . ASN A 1 116 ? -19.83443 7.99442 12.82074 1.000 18.26305 115 ASN A O 1
ATOM 849 N N . LYS A 1 117 ? -17.62152 8.14575 12.45420 1.000 16.37290 116 LYS A N 1
ATOM 850 C CA . LYS A 1 117 ? -17.29846 6.98862 13.28242 1.000 17.31813 116 LYS A CA 1
ATOM 851 C C . LYS A 1 117 ? -16.45645 7.31289 14.50803 1.000 18.75953 116 LYS A C 1
ATOM 852 O O . LYS A 1 117 ? -16.24842 6.42304 15.33995 1.000 22.82281 116 LYS A O 1
ATOM 858 N N . GLY A 1 118 ? -15.97267 8.54204 14.65124 1.000 13.04380 117 GLY A N 1
ATOM 859 C CA . GLY A 1 118 ? -15.15263 8.89788 15.80135 1.000 14.59637 117 GLY A CA 1
ATOM 860 C C . GLY A 1 118 ? -15.00173 10.40054 15.86300 1.000 16.80994 117 GLY A C 1
ATOM 861 O O . GLY A 1 118 ? -15.33528 11.11337 14.91188 1.000 14.22570 117 GLY A O 1
ATOM 862 N N . ASP A 1 119 ? -14.50931 10.88374 17.00584 1.000 16.71093 118 ASP A N 1
ATOM 863 C CA . ASP A 1 119 ? -14.43681 12.32278 17.23276 1.000 17.38540 118 ASP A CA 1
ATOM 864 C C . ASP A 1 119 ? -13.16411 12.66834 17.99735 1.000 17.90071 118 ASP A C 1
ATOM 865 O O . ASP A 1 119 ? -12.31889 11.80914 18.27594 1.000 16.61928 118 ASP A O 1
ATOM 870 N N . LYS A 1 120 ? -13.03081 13.95572 18.32515 1.000 13.99061 119 LYS A N 1
ATOM 871 C CA . LYS A 1 120 ? -11.82634 14.44086 18.98608 1.000 16.35620 119 LYS A CA 1
ATOM 872 C C . LYS A 1 120 ? -11.64895 13.81313 20.35524 1.000 15.79997 119 LYS A C 1
ATOM 873 O O . LYS A 1 120 ? -10.51437 13.55819 20.78158 1.000 14.05338 119 LYS A O 1
ATOM 879 N N . LYS A 1 121 ? -12.75099 13.51493 21.04317 1.000 11.60925 120 LYS A N 1
ATOM 880 C CA . LYS A 1 121 ? -12.62915 12.88454 22.35049 1.000 13.23392 120 LYS A CA 1
ATOM 881 C C . LYS A 1 121 ? -12.11635 11.45255 22.22951 1.000 11.89761 120 LYS A C 1
ATOM 882 O O . LYS A 1 121 ? -11.33190 11.00234 23.07314 1.000 16.52829 120 LYS A O 1
ATOM 884 N N . ASP A 1 122 ? -12.55086 10.71352 21.19968 1.000 12.52169 121 ASP A N 1
ATOM 885 C CA . ASP A 1 122 ? -11.99380 9.37758 20.97285 1.000 13.82443 121 ASP A CA 1
ATOM 886 C C . ASP A 1 122 ? -10.48312 9.44439 20.77968 1.000 14.78426 121 ASP A C 1
ATOM 887 O O . ASP A 1 122 ? -9.73510 8.62059 21.32112 1.000 15.74221 121 ASP A O 1
ATOM 892 N N . LEU A 1 123 ? -10.02405 10.42034 20.00209 1.000 12.03791 122 LEU A N 1
ATOM 893 C CA . LEU A 1 123 ? -8.60194 10.55715 19.72475 1.000 13.35489 122 LEU A CA 1
ATOM 894 C C . LEU A 1 123 ? -7.82297 10.85734 20.99986 1.000 14.25671 122 LEU A C 1
ATOM 895 O O . LEU A 1 123 ? -6.80214 10.22074 21.28085 1.000 13.99159 122 LEU A O 1
ATOM 900 N N . LEU A 1 124 ? -8.30761 11.81572 21.79440 1.000 15.00920 123 LEU A N 1
ATOM 901 C CA . LEU A 1 124 ? -7.66273 12.14751 23.06390 1.000 17.57246 123 LEU A CA 1
ATOM 902 C C . LEU A 1 124 ? -7.54301 10.92248 23.95939 1.000 17.02355 123 LEU A C 1
ATOM 903 O O . LEU A 1 124 ? -6.47399 10.63561 24.51450 1.000 17.24955 123 LEU A O 1
ATOM 908 N N . LYS A 1 125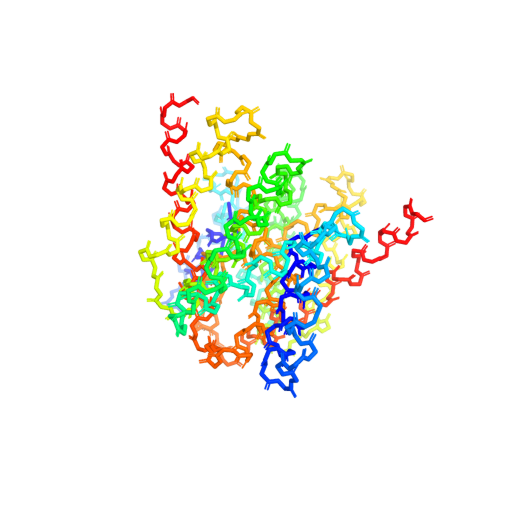 ? -8.64739 10.20425 24.13241 1.000 19.49069 124 LYS A N 1
ATOM 909 C CA . LYS A 1 125 ? -8.63525 9.01071 24.96585 1.000 18.94680 124 LYS A CA 1
ATOM 910 C C . LYS A 1 125 ? -7.63979 7.97547 24.43658 1.000 14.62664 124 LYS A C 1
ATOM 911 O O . LYS A 1 125 ? -6.89145 7.37017 25.21179 1.000 17.88971 124 LYS A O 1
ATOM 917 N N . ALA A 1 126 ? -7.58666 7.79003 23.11534 1.000 16.78372 125 ALA A N 1
ATOM 918 C CA . ALA A 1 126 ? -6.67323 6.80183 22.54173 1.000 16.05699 125 ALA A CA 1
ATOM 919 C C . ALA A 1 126 ? -5.20901 7.20140 22.74183 1.000 16.44174 125 ALA A C 1
ATOM 920 O O . ALA A 1 126 ? -4.36972 6.35914 23.10470 1.000 13.64269 125 ALA A O 1
ATOM 922 N N . ILE A 1 127 ? -4.88012 8.47545 22.50412 1.000 16.55158 126 ILE A N 1
ATOM 923 C CA . ILE A 1 127 ? -3.50777 8.93494 22.70931 1.000 14.91942 126 ILE A CA 1
ATOM 924 C C . ILE A 1 127 ? -3.07466 8.68382 24.14938 1.000 20.71253 126 ILE A C 1
ATOM 925 O O . ILE A 1 127 ? -1.96470 8.19937 24.40756 1.000 15.47646 126 ILE A O 1
ATOM 930 N N . LYS A 1 128 ? -3.95163 8.97873 25.11288 1.000 17.91435 127 LYS A N 1
ATOM 931 C CA . LYS A 1 128 ? -3.55118 8.84704 26.50582 1.000 13.56638 127 LYS A CA 1
ATOM 932 C C . LYS A 1 128 ? -3.30977 7.39988 26.90168 1.000 20.68078 127 LYS A C 1
ATOM 933 O O . LYS A 1 128 ? -2.53468 7.14340 27.83294 1.000 17.99256 127 LYS A O 1
ATOM 939 N N . LYS A 1 129 ? -3.91505 6.44456 26.19371 1.000 16.59943 128 LYS A N 1
ATOM 940 C CA . LYS A 1 129 ? -3.63147 5.04934 26.49377 1.000 16.73251 128 LYS A CA 1
ATOM 941 C C . LYS A 1 129 ? -2.18555 4.69762 26.17630 1.000 18.81274 128 LYS A C 1
ATOM 942 O O . LYS A 1 129 ? -1.68739 3.69865 26.69468 1.000 19.34577 128 LYS A O 1
ATOM 948 N N . LEU A 1 130 ? -1.49781 5.50606 25.34843 1.000 12.72144 129 LEU A N 1
ATOM 949 C CA . LEU A 1 130 ? -0.07045 5.28600 25.10727 1.000 23.43626 129 LEU A CA 1
ATOM 950 C C . LEU A 1 130 ? 0.74735 5.39594 26.38354 1.000 18.75784 129 LEU A C 1
ATOM 951 O O . LEU A 1 130 ? 1.79426 4.74782 26.50177 1.000 21.24800 129 LEU A O 1
ATOM 956 N N . PHE A 1 131 ? 0.30450 6.22287 27.33249 1.000 14.75379 130 PHE A N 1
ATOM 957 C CA . PHE A 1 131 ? 1.09049 6.54344 28.51871 1.000 17.69859 130 PHE A CA 1
ATOM 958 C C . PHE A 1 131 ? 0.94552 5.52476 29.64153 1.000 18.20197 130 PHE A C 1
ATOM 959 O O . PHE A 1 131 ? 1.72354 5.58291 30.59582 1.000 21.34248 130 PHE A O 1
ATOM 967 N N . GLU A 1 132 ? -0.01553 4.60388 29.56074 1.000 19.45027 131 GLU A N 1
ATOM 968 C CA . GLU A 1 132 ? -0.18990 3.61594 30.61721 1.000 23.97817 131 GLU A CA 1
ATOM 969 C C . GLU A 1 132 ? 0.98612 2.63134 30.62586 1.000 19.70174 131 GLU A C 1
ATOM 970 O O . GLU A 1 132 ? 1.64010 2.42766 29.59853 1.000 18.42998 131 GLU A O 1
ATOM 976 N N . PRO A 1 133 ? 1.28962 2.02454 31.78390 1.000 22.54256 132 PRO A N 1
ATOM 977 C CA . PRO A 1 133 ? 2.47762 1.14846 31.85451 1.000 25.72154 132 PRO A CA 1
ATOM 978 C C . PRO A 1 133 ? 2.46364 0.01997 30.84092 1.000 23.09235 132 PRO A C 1
ATOM 979 O O . PRO A 1 133 ? 3.49612 -0.24540 30.21181 1.000 28.73398 132 PRO A O 1
ATOM 983 N N . GLU A 1 134 ? 1.31564 -0.63906 30.65668 1.000 24.41363 133 GLU A N 1
ATOM 984 C CA . GLU A 1 134 ? 1.23592 -1.77637 29.74073 1.000 25.25343 133 GLU A CA 1
ATOM 985 C C . GLU A 1 134 ? 1.61943 -1.36835 28.32713 1.000 28.37871 133 GLU A C 1
ATOM 986 O O . GLU A 1 134 ? 2.33552 -2.10207 27.63106 1.000 23.40326 133 GLU A O 1
ATOM 988 N N . ALA A 1 135 ? 1.16971 -0.18440 27.89335 1.000 22.67077 134 ALA A N 1
ATOM 989 C CA . ALA A 1 135 ? 1.55643 0.31331 26.58041 1.000 22.67972 134 ALA A CA 1
ATOM 990 C C . ALA A 1 135 ? 3.00591 0.78050 26.55997 1.000 20.39285 134 ALA A C 1
ATOM 991 O O . ALA A 1 135 ? 3.68456 0.64756 25.53209 1.000 16.18075 134 ALA A O 1
ATOM 993 N N . ARG A 1 136 ? 3.49218 1.34751 27.66646 1.000 21.37928 135 ARG A N 1
ATOM 994 C CA . ARG A 1 136 ? 4.86999 1.83911 27.68401 1.000 22.22989 135 ARG A CA 1
ATOM 995 C C . ARG A 1 136 ? 5.86427 0.69125 27.57618 1.000 18.59847 135 ARG A C 1
ATOM 996 O O . ARG A 1 136 ? 6.88354 0.81272 26.89202 1.000 21.21183 135 ARG A O 1
ATOM 1004 N N . ALA A 1 137 ? 5.58893 -0.42303 28.25508 1.000 22.89827 136 ALA A N 1
ATOM 1005 C CA . ALA A 1 137 ? 6.43887 -1.60349 28.12745 1.000 19.74365 136 ALA A CA 1
ATOM 1006 C C . ALA A 1 137 ? 6.56643 -2.03412 26.67189 1.000 25.03882 136 ALA A C 1
ATOM 1007 O O . ALA A 1 137 ? 7.66778 -2.35531 26.20792 1.000 23.51190 136 ALA A O 1
ATOM 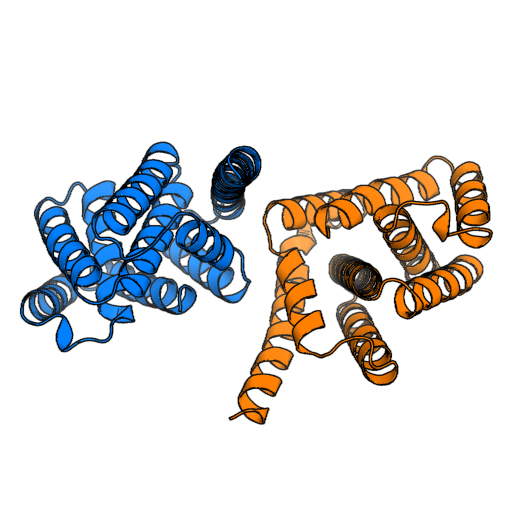1009 N N . GLN A 1 138 ? 5.45287 -2.02428 25.92847 1.000 16.73605 137 GLN A N 1
ATOM 1010 C CA . GLN A 1 138 ? 5.48678 -2.46802 24.53947 1.000 16.86174 137 GLN A CA 1
ATOM 1011 C C . GLN A 1 138 ? 6.13904 -1.44877 23.62032 1.000 19.97957 137 GLN A C 1
ATOM 1012 O O . GLN A 1 138 ? 6.77981 -1.84109 22.63750 1.000 18.93485 137 GLN A O 1
ATOM 1018 N N . LEU A 1 139 ? 5.96272 -0.14647 23.88513 1.000 17.03143 138 LEU A N 1
ATOM 1019 C CA . LEU A 1 139 ? 6.69425 0.84900 23.10431 1.000 20.57501 138 LEU A CA 1
ATOM 1020 C C . LEU A 1 139 ? 8.19894 0.73837 23.34616 1.000 22.81910 138 LEU A C 1
ATOM 1021 O O . LEU A 1 139 ? 9.00335 0.99073 22.43726 1.000 21.59735 138 LEU A O 1
ATOM 1026 N N . ALA A 1 140 ? 8.59668 0.37496 24.56464 1.000 19.59941 139 ALA A N 1
ATOM 1027 C CA . ALA A 1 140 ? 9.99547 0.05120 24.81866 1.000 23.15491 139 ALA A CA 1
ATOM 1028 C C . ALA A 1 140 ? 10.45434 -1.09683 23.92835 1.000 21.82141 139 ALA A C 1
ATOM 1029 O O . ALA A 1 140 ? 11.58996 -1.10141 23.43813 1.000 19.57393 139 ALA A O 1
ATOM 1031 N N . ALA A 1 141 ? 9.58401 -2.08788 23.71714 1.000 19.55881 140 ALA A N 1
ATOM 1032 C CA . ALA A 1 141 ? 9.92104 -3.18538 22.81302 1.000 19.39745 140 ALA A CA 1
ATOM 1033 C C . ALA A 1 141 ? 10.03291 -2.69104 21.37504 1.000 18.83647 140 ALA A C 1
ATOM 1034 O O . ALA A 1 141 ? 10.99639 -3.01388 20.66758 1.000 20.03972 140 ALA A O 1
ATOM 1036 N N . ILE A 1 142 ? 9.06038 -1.88860 20.92884 1.000 17.21830 141 ILE A N 1
ATOM 1037 C CA . ILE A 1 142 ? 9.16779 -1.24665 19.61979 1.000 20.48773 141 ILE A CA 1
ATOM 1038 C C . ILE A 1 142 ? 10.48017 -0.48096 19.50564 1.000 18.38913 141 ILE A C 1
ATOM 1039 O O . ILE A 1 142 ? 11.16737 -0.54354 18.47753 1.000 19.50037 141 ILE A O 1
ATOM 1044 N N . ALA A 1 143 ? 10.84530 0.25906 20.55769 1.000 17.67316 142 ALA A N 1
ATOM 1045 C CA . ALA A 1 143 ? 12.06243 1.07147 20.50791 1.000 23.92169 142 ALA A CA 1
ATOM 1046 C C . ALA A 1 143 ? 13.30496 0.19991 20.37255 1.000 19.68363 142 ALA A C 1
ATOM 1047 O O . ALA A 1 143 ? 14.27553 0.58228 19.70513 1.000 22.46005 142 ALA A O 1
ATOM 1049 N N . ALA A 1 144 ? 13.30894 -0.96494 21.01839 1.000 19.30816 143 ALA A N 1
ATOM 1050 C CA . ALA A 1 144 ? 14.41201 -1.89798 20.81177 1.000 20.42518 143 ALA A CA 1
ATOM 1051 C C . ALA A 1 144 ? 14.48443 -2.31271 19.35143 1.000 21.28076 143 ALA A C 1
ATOM 1052 O O . ALA A 1 144 ? 15.55880 -2.27588 18.73580 1.000 23.66393 143 ALA A O 1
ATOM 1054 N N . VAL A 1 145 ? 13.33647 -2.69470 18.77413 1.000 16.05181 144 VAL A N 1
ATOM 1055 C CA . VAL A 1 145 ? 13.28039 -3.03315 17.34943 1.000 19.55427 144 VAL A CA 1
ATOM 1056 C C . VAL A 1 145 ? 13.86508 -1.90539 16.50773 1.000 17.31150 144 VAL A C 1
ATOM 1057 O O . VAL A 1 145 ? 14.58774 -2.14692 15.53473 1.000 18.68083 144 VAL A O 1
ATOM 1061 N N . LEU A 1 146 ? 13.59922 -0.65630 16.88823 1.000 19.04787 145 LEU A N 1
ATOM 1062 C CA . LEU A 1 146 ? 13.94211 0.48397 16.04506 1.000 18.14815 145 LEU A CA 1
ATOM 1063 C C . LEU A 1 146 ? 15.19067 1.24415 16.49574 1.000 24.82547 145 LEU A C 1
ATOM 1064 O O . LEU A 1 146 ? 15.50357 2.28552 15.90612 1.000 20.02889 145 LEU A O 1
ATOM 1069 N N . ASP A 1 147 ? 15.93045 0.73526 17.48412 1.000 16.71937 146 ASP A N 1
ATOM 1070 C CA . ASP A 1 147 ? 17.07350 1.44811 18.05043 1.000 22.07629 146 ASP A CA 1
ATOM 1071 C C . ASP A 1 147 ? 16.69369 2.90278 18.33893 1.000 23.22282 146 ASP A C 1
ATOM 1072 O O . ASP A 1 147 ? 17.33107 3.85285 17.87783 1.000 21.16505 146 ASP A O 1
ATOM 1077 N N . ALA A 1 148 ? 15.61312 3.07172 19.09563 1.000 20.72383 147 ALA A N 1
ATOM 1078 C CA . ALA A 1 148 ? 15.15020 4.40390 19.46014 1.000 21.22511 147 ALA A CA 1
ATOM 1079 C C . ALA A 1 148 ? 14.85840 4.49071 20.95312 1.000 18.58171 147 ALA A C 1
ATOM 1080 O O . ALA A 1 148 ? 13.99476 5.25793 21.37721 1.000 19.77147 147 ALA A O 1
ATOM 1082 N N . ALA A 1 149 ? 15.59078 3.72658 21.76861 1.000 20.13804 148 ALA A N 1
ATOM 1083 C CA . ALA A 1 149 ? 15.29090 3.68376 23.19720 1.000 23.49332 148 ALA A CA 1
ATOM 1084 C C . ALA A 1 149 ? 15.46603 5.05099 23.85358 1.000 26.24236 148 ALA A C 1
ATOM 1085 O O . ALA A 1 149 ? 14.67957 5.42912 24.72971 1.000 22.58303 148 ALA A O 1
ATOM 1087 N N . ASP A 1 150 ? 16.48683 5.81331 23.43990 1.000 24.24761 149 ASP A N 1
ATOM 1088 C CA . ASP A 1 150 ? 16.75837 7.09639 24.08246 1.000 24.38064 149 ASP A CA 1
ATOM 1089 C C . ASP A 1 150 ? 15.69904 8.15398 23.77344 1.000 22.62664 149 ASP A C 1
ATOM 1090 O O . ASP A 1 150 ? 15.75094 9.24433 24.35045 1.000 20.61811 149 ASP A O 1
ATOM 1095 N N . ASN A 1 151 ? 14.73771 7.87337 22.89675 1.000 19.60803 150 ASN A N 1
ATOM 1096 C CA . ASN A 1 151 ? 13.76563 8.88839 22.52277 1.000 21.18227 150 ASN A CA 1
ATOM 1097 C C . ASN A 1 151 ? 12.34574 8.56761 22.97635 1.000 17.64450 150 ASN A C 1
ATOM 1098 O O . ASN A 1 151 ? 11.43174 9.32525 22.64648 1.000 16.30785 150 ASN A O 1
ATOM 1103 N N . VAL A 1 152 ? 12.14782 7.49001 23.74707 1.000 18.07922 151 VAL A N 1
ATOM 1104 C CA . VAL A 1 152 ? 10.80352 7.08101 24.15654 1.000 15.77175 151 VAL A CA 1
ATOM 1105 C C . VAL A 1 152 ? 10.11992 8.18032 24.96508 1.000 20.22042 151 VAL A C 1
ATOM 1106 O O . VAL A 1 152 ? 8.96101 8.53181 24.70180 1.000 17.65346 151 VAL A O 1
ATOM 1110 N N . GLU A 1 153 ? 10.81505 8.73058 25.97097 1.000 14.92204 152 GLU A N 1
ATOM 1111 C CA . GLU A 1 153 ? 10.15951 9.67088 26.88257 1.000 16.48085 152 GLU A CA 1
ATOM 1112 C C . GLU A 1 153 ? 9.83029 10.98653 26.18668 1.000 16.74659 152 GLU A C 1
ATOM 1113 O O . GLU A 1 153 ? 8.70757 11.49916 26.31256 1.000 12.34826 152 GLU A O 1
ATOM 1119 N N . ALA A 1 154 ? 10.79633 11.54872 25.44740 1.000 12.84890 153 ALA A N 1
ATOM 1120 C CA . ALA A 1 154 ? 10.56216 12.82948 24.77946 1.000 15.14234 153 ALA A CA 1
ATOM 1121 C C . ALA A 1 154 ? 9.51843 12.70586 23.67520 1.000 17.02819 153 ALA A C 1
ATOM 1122 O O . ALA A 1 154 ? 8.77923 13.66470 23.41143 1.000 13.64468 153 ALA A O 1
ATOM 1124 N N . ALA A 1 155 ? 9.43654 11.53873 23.02960 1.000 18.70974 154 ALA A N 1
ATOM 1125 C CA . ALA A 1 155 ? 8.39905 11.29924 22.03112 1.000 15.02791 154 ALA A CA 1
ATOM 1126 C C . ALA A 1 155 ? 7.00757 11.30307 22.66312 1.000 14.56921 154 ALA A C 1
ATOM 1127 O O . ALA A 1 155 ? 6.07963 11.94087 22.14659 1.000 16.29961 154 ALA A O 1
ATOM 1129 N N . LEU A 1 156 ? 6.84003 10.60858 23.79039 1.000 15.71783 155 LEU A N 1
ATOM 1130 C CA . LEU A 1 156 ? 5.53682 10.59701 24.45696 1.000 13.12033 155 LEU A CA 1
ATOM 1131 C C . LEU A 1 156 ? 5.20030 11.96142 25.04930 1.000 15.61289 155 LEU A C 1
ATOM 1132 O O . LEU A 1 156 ? 4.02750 12.36467 25.07937 1.000 13.39520 155 LEU A O 1
ATOM 1137 N N . ALA A 1 157 ? 6.20937 12.67521 25.54502 1.000 10.98332 156 ALA A N 1
ATOM 1138 C CA . ALA A 1 157 ? 5.98500 14.02428 26.05971 1.000 17.52330 156 ALA A CA 1
ATOM 1139 C C . ALA A 1 157 ? 5.51423 14.97057 24.95965 1.000 18.28450 156 ALA A C 1
ATOM 1140 O O . ALA A 1 157 ? 4.65895 15.83608 25.19537 1.000 18.50396 156 ALA A O 1
ATOM 1142 N N . ARG A 1 158 ? 6.06681 14.83019 23.75053 1.000 12.42206 157 ARG A N 1
ATOM 1143 C CA . ARG A 1 158 ? 5.60058 15.65955 22.64072 1.000 14.96697 157 ARG A CA 1
ATOM 1144 C C . ARG A 1 158 ? 4.15486 15.34149 22.29503 1.000 18.57891 157 ARG A C 1
ATOM 1145 O O . ARG A 1 158 ? 3.34806 16.24753 22.06399 1.000 14.11810 157 ARG A O 1
ATOM 1153 N N . LEU A 1 159 ? 3.80626 14.05343 22.26035 1.000 13.39003 158 LEU A N 1
ATOM 1154 C CA . LEU A 1 159 ? 2.42987 13.68310 21.98449 1.000 13.34023 158 LEU A CA 1
ATOM 1155 C C . LEU A 1 159 ? 1.49653 14.16133 23.09013 1.000 14.02130 158 LEU A C 1
ATOM 1156 O O . LEU A 1 159 ? 0.37199 14.59689 22.81301 1.000 15.02551 158 LEU A O 1
ATOM 1161 N N . GLU A 1 160 ? 1.94714 14.12792 24.34802 1.000 14.14729 159 GLU A N 1
ATOM 1162 C CA . GLU A 1 160 ? 1.06865 14.59185 25.41924 1.000 15.99656 159 GLU A CA 1
ATOM 1163 C C . GLU A 1 160 ? 0.76666 16.08380 25.28112 1.000 16.23761 159 GLU A C 1
ATOM 1164 O O . GLU A 1 160 ? -0.37915 16.50924 25.45658 1.000 12.95791 159 GLU A O 1
ATOM 1170 N N . LYS A 1 161 ? 1.77474 16.90110 24.97237 1.000 18.09198 160 LYS A N 1
ATOM 1171 C CA . LYS A 1 161 ? 1.48311 18.31708 24.76101 1.000 18.74320 160 LYS A CA 1
ATOM 1172 C C . LYS A 1 161 ? 0.62367 18.52855 23.51552 1.000 18.58226 160 LYS A C 1
ATOM 1173 O O . LYS A 1 161 ? -0.20881 19.44063 23.48330 1.000 17.40292 160 LYS A O 1
ATOM 1179 N N . TRP A 1 162 ? 0.77971 17.68842 22.49504 1.000 17.15077 161 TRP A N 1
ATOM 1180 C CA . TRP A 1 162 ? -0.11957 17.78186 21.35729 1.000 17.24496 161 TRP A CA 1
ATOM 1181 C C . TRP A 1 162 ? -1.55518 17.50359 21.78924 1.000 16.21164 161 TRP A C 1
ATOM 1182 O O . TRP A 1 162 ? -2.46906 18.27428 21.47377 1.000 14.58028 161 TRP A O 1
ATOM 1193 N N . ALA A 1 163 ? -1.76854 16.41159 22.53635 1.000 18.57058 162 ALA A N 1
ATOM 1194 C CA . ALA A 1 163 ? -3.10511 16.11312 23.04306 1.000 16.10093 162 ALA A CA 1
ATOM 1195 C C . ALA A 1 163 ? -3.59837 17.21118 23.97895 1.000 18.15282 162 ALA A C 1
ATOM 1196 O O . ALA A 1 163 ? -4.78931 17.53968 23.99420 1.000 19.77861 162 ALA A O 1
ATOM 1198 N N . GLU A 1 164 ? -2.69804 17.79098 24.77176 1.000 15.09185 163 GLU A N 1
ATOM 1199 C CA . GLU A 1 164 ? -3.12300 18.81349 25.71623 1.000 18.06532 163 GLU A CA 1
ATOM 1200 C C . GLU A 1 164 ? -3.65119 20.03996 24.97863 1.000 16.42604 163 GLU A C 1
ATOM 1201 O O . GLU A 1 164 ? -4.68983 20.59275 25.34356 1.000 22.31540 163 GLU A O 1
ATOM 1207 N N . ARG A 1 165 ? -2.96923 20.45770 23.91671 1.000 17.64151 164 ARG A N 1
ATOM 1208 C CA . ARG A 1 165 ? -3.43645 21.60992 23.15166 1.000 20.42652 164 ARG A CA 1
ATOM 1209 C C . ARG A 1 165 ? -4.78105 21.32353 22.48373 1.000 24.32786 164 ARG A C 1
ATOM 1210 O O . ARG A 1 165 ? -5.67331 22.17992 22.48484 1.000 25.61500 164 ARG A O 1
ATOM 1212 N N . LEU A 1 166 ? -4.94376 20.12281 21.91426 1.000 17.51807 165 LEU A N 1
ATOM 1213 C CA . LEU A 1 166 ? -6.22930 19.71394 21.35217 1.000 23.19396 165 LEU A CA 1
ATOM 1214 C C . LEU A 1 166 ? -7.32946 19.75383 22.40373 1.000 22.49097 165 LEU A C 1
ATOM 1215 O O . LEU A 1 166 ? -8.41794 20.28441 22.16134 1.000 21.51828 165 LEU A O 1
ATOM 1220 N N . GLU A 1 167 ? -7.06490 19.18221 23.57810 1.000 23.49115 166 GLU A N 1
ATOM 1221 C CA . GLU A 1 167 ? -8.06319 19.18001 24.63705 1.000 24.10107 166 GLU A CA 1
ATOM 1222 C C . GLU A 1 167 ? -8.39451 20.58987 25.10767 1.000 26.71404 166 GLU A C 1
ATOM 1223 O O . GLU A 1 167 ? -9.54178 20.86711 25.46019 1.000 26.00920 166 GLU A O 1
ATOM 1229 N N . LYS A 1 168 ? -7.41497 21.49339 25.11872 1.000 29.59364 167 LYS A N 1
ATOM 1230 C CA . LYS A 1 168 ? -7.69170 22.85607 25.56543 1.000 31.99291 167 LYS A CA 1
ATOM 1231 C C . LYS A 1 168 ? -8.55474 23.60658 24.55613 1.000 31.19121 167 LYS A C 1
ATOM 1232 O O . LYS A 1 168 ? -9.45955 24.35726 24.94168 1.000 28.23572 167 LYS A O 1
ATOM 1238 N N . GLU A 1 169 ? -8.28794 23.41664 23.26232 1.000 24.95761 168 GLU A N 1
ATOM 1239 C CA . GLU A 1 169 ? -9.13090 24.00880 22.22786 1.000 25.42602 168 GLU A CA 1
ATOM 1240 C C . GLU A 1 169 ? -10.54872 23.45999 22.30065 1.000 28.66230 168 GLU A C 1
ATOM 1241 O O . GLU A 1 169 ? -11.52550 24.21034 22.17890 1.000 27.30894 168 GLU A O 1
ATOM 1247 N N . LEU A 1 170 ? -10.67065 22.14594 22.48625 1.000 27.69577 169 LEU A N 1
ATOM 1248 C CA . LEU A 1 170 ? -11.95959 21.51205 22.72840 1.000 27.74976 169 LEU A CA 1
ATOM 1249 C C . LEU A 1 170 ? -12.68594 22.15825 23.90346 1.000 34.61197 169 LEU A C 1
ATOM 1250 O O . LEU A 1 170 ? -13.90552 22.38045 23.85262 1.000 31.67954 169 LEU A O 1
ATOM 1255 N N . GLU A 1 171 ? -11.94977 22.46364 24.97520 1.000 35.03469 170 GLU A N 1
ATOM 1256 C CA . GLU A 1 171 ? -12.56076 23.07487 26.15075 1.000 35.21292 170 GLU A CA 1
ATOM 1257 C C . GLU A 1 171 ? -12.98284 24.50709 25.85849 1.000 30.18008 170 GLU A C 1
ATOM 1258 O O . GLU A 1 171 ? -14.11931 24.89831 26.14566 1.000 32.64817 170 GLU A O 1
ATOM 1264 N N . HIS A 1 172 ? -12.08371 25.29453 25.26238 1.000 34.97582 171 HIS A N 1
ATOM 1265 C CA . HIS A 1 172 ? -12.39484 26.67913 24.92002 1.000 34.40445 171 HIS A CA 1
ATOM 1266 C C . HIS A 1 172 ? -13.59841 26.75511 23.98947 1.000 40.21061 171 HIS A C 1
ATOM 1267 O O . HIS A 1 172 ? -14.51578 27.56073 24.19835 1.000 34.96356 171 HIS A O 1
ATOM 1274 N N . HIS A 1 173 ? -13.60164 25.93178 22.93964 1.000 31.99322 172 HIS A N 1
ATOM 1275 C CA . HIS A 1 173 ? -14.76048 25.86726 22.05802 1.000 31.51014 172 HIS A CA 1
ATOM 1276 C C . HIS A 1 173 ? -16.01193 25.41006 22.80323 1.000 29.22081 172 HIS A C 1
ATOM 1277 O O . HIS A 1 173 ? -17.12363 25.78408 22.42182 1.000 35.86362 172 HIS A O 1
ATOM 1284 N N . HIS A 1 174 ? -15.84567 24.61867 23.86172 1.000 32.34254 173 HIS A N 1
ATOM 1285 C CA . HIS A 1 174 ? -16.93169 24.04664 24.67271 1.000 30.95151 173 HIS A CA 1
ATOM 1286 C C . HIS A 1 174 ? -17.70634 22.99093 23.90158 1.000 36.71358 173 HIS A C 1
ATOM 1287 O O . HIS A 1 174 ? -17.29039 21.82722 23.84109 1.000 39.20016 173 HIS A O 1
ATOM 1294 N N . SER B 1 2 ? -4.08083 17.70976 40.47316 1.000 30.08052 1 SER B N 1
ATOM 1295 C CA . SER B 1 2 ? -3.35530 16.85160 39.53998 1.000 28.45744 1 SER B CA 1
ATOM 1296 C C . SER B 1 2 ? -2.05729 16.32917 40.16223 1.000 23.82294 1 SER B C 1
ATOM 1297 O O . SER B 1 2 ? -1.43259 16.98220 41.00917 1.000 17.71652 1 SER B O 1
ATOM 1300 N N . LEU B 1 3 ? -1.66557 15.13397 39.71759 1.000 19.78335 2 LEU B N 1
ATOM 1301 C CA . LEU B 1 3 ? -0.51054 14.45281 40.29146 1.000 21.08076 2 LEU B CA 1
ATOM 1302 C C . LEU B 1 3 ? 0.79603 15.17005 39.95971 1.000 16.60271 2 LEU B C 1
ATOM 1303 O O . LEU B 1 3 ? 1.67201 15.30588 40.82068 1.000 18.10554 2 LEU B O 1
ATOM 1308 N N . ALA B 1 4 ? 0.96021 15.61657 38.71540 1.000 19.03936 3 ALA B N 1
ATOM 1309 C CA . ALA B 1 4 ? 2.16243 16.36456 38.36023 1.000 18.94139 3 ALA B CA 1
ATOM 1310 C C . ALA B 1 4 ? 2.32499 17.59598 39.24539 1.000 17.37440 3 ALA B C 1
ATOM 1311 O O . ALA B 1 4 ? 3.44974 17.96688 39.60989 1.000 17.83101 3 ALA B O 1
ATOM 1313 N N . GLU B 1 5 ? 1.20728 18.24509 39.58915 1.000 18.76112 4 GLU B N 1
ATOM 1314 C CA . GLU B 1 5 ? 1.23965 19.43030 40.44091 1.000 16.94678 4 GLU B CA 1
ATOM 1315 C C . GLU B 1 5 ? 1.63974 19.06839 41.86835 1.000 16.56270 4 GLU B C 1
ATOM 1316 O O . GLU B 1 5 ? 2.37454 19.81619 42.52632 1.000 16.32206 4 GLU B O 1
ATOM 1322 N N . VAL B 1 6 ? 1.16736 17.92562 42.36854 1.000 16.30728 5 VAL B N 1
ATOM 1323 C CA . VAL B 1 6 ? 1.61891 17.46106 43.67938 1.000 13.97666 5 VAL B CA 1
ATOM 1324 C C . VAL B 1 6 ? 3.12000 17.20781 43.66234 1.000 15.74234 5 VAL B C 1
ATOM 1325 O O . VAL B 1 6 ? 3.84312 17.56450 44.60479 1.000 12.39738 5 VAL B O 1
ATOM 1329 N N . LEU B 1 7 ? 3.61360 16.57809 42.59254 1.000 13.60833 6 LEU B N 1
ATOM 1330 C CA . LEU B 1 7 ? 5.03470 16.26140 42.52883 1.000 14.21653 6 LEU B CA 1
ATOM 1331 C C . LEU B 1 7 ? 5.87012 17.53767 42.50335 1.000 13.99791 6 LEU B C 1
ATOM 1332 O O . LEU B 1 7 ? 6.85435 17.66156 43.23561 1.000 16.00748 6 LEU B O 1
ATOM 1337 N N . ALA B 1 8 ? 5.47992 18.49671 41.66017 1.000 14.86424 7 ALA B N 1
ATOM 1338 C CA . ALA B 1 8 ? 6.19539 19.76850 41.57504 1.000 14.26638 7 ALA B CA 1
ATOM 1339 C C . ALA B 1 8 ? 6.21497 20.48525 42.91869 1.000 15.65756 7 ALA B C 1
ATOM 1340 O O . ALA B 1 8 ? 7.23237 21.06098 43.31424 1.000 10.88923 7 ALA B O 1
ATOM 1342 N N . GLU B 1 9 ? 5.08278 20.48946 43.61997 1.000 15.68359 8 GLU B N 1
ATOM 1343 C CA . GLU B 1 9 ? 5.02075 21.18697 44.89496 1.000 15.73762 8 GLU B CA 1
ATOM 1344 C C . GLU B 1 9 ? 5.82153 20.44998 45.94840 1.000 11.76382 8 GLU B C 1
ATOM 1345 O O . GLU B 1 9 ? 6.39637 21.07247 46.84728 1.000 14.23304 8 GLU B O 1
ATOM 1351 N N . THR B 1 10 ? 5.88024 19.12500 45.84630 1.000 10.72339 9 THR B N 1
ATOM 1352 C CA . THR B 1 10 ? 6.71721 18.36468 46.76004 1.000 13.73341 9 THR B CA 1
ATOM 1353 C C . THR B 1 10 ? 8.18849 18.73935 46.60372 1.000 13.03601 9 THR B C 1
ATOM 1354 O O . THR B 1 10 ? 8.93000 18.79270 47.59160 1.000 14.56081 9 THR B O 1
ATOM 1358 N N . VAL B 1 11 ? 8.63192 19.00744 45.37088 1.000 15.20000 10 VAL B N 1
ATOM 1359 C CA . VAL B 1 11 ? 10.00184 19.48988 45.17354 1.000 16.26846 10 VAL B CA 1
ATOM 1360 C C . VAL B 1 11 ? 10.24205 20.72474 46.02956 1.000 15.64910 10 VAL B C 1
ATOM 1361 O O . VAL B 1 11 ? 11.24599 20.82668 46.74951 1.000 13.31487 10 VAL B O 1
ATOM 1365 N N . ARG B 1 12 ? 9.29357 21.66587 45.99073 1.000 11.75335 11 ARG B N 1
ATOM 1366 C CA . ARG B 1 12 ? 9.47808 22.93036 46.69761 1.000 15.66399 11 ARG B CA 1
ATOM 1367 C C . ARG B 1 12 ? 9.46400 22.72906 48.20729 1.000 15.87023 11 ARG B C 1
ATOM 1368 O O . ARG B 1 12 ? 10.25559 23.35058 48.92495 1.000 16.12536 11 ARG B O 1
ATOM 1376 N N . TRP B 1 13 ? 8.57928 21.86053 48.71139 1.000 13.45872 12 TRP B N 1
ATOM 1377 C CA . TRP B 1 13 ? 8.56024 21.59251 50.14791 1.000 15.10377 12 TRP B CA 1
ATOM 1378 C C . TRP B 1 13 ? 9.85974 20.93701 50.60926 1.000 15.40843 12 TRP B C 1
ATOM 1379 O O . TRP B 1 13 ? 10.42009 21.31340 51.64636 1.000 15.00170 12 TRP B O 1
ATOM 1390 N N . LEU B 1 14 ? 10.35116 19.95101 49.85576 1.000 14.90264 13 LEU B N 1
ATOM 1391 C CA . LEU B 1 14 ? 11.59705 19.28359 50.23137 1.000 19.27644 13 LEU B CA 1
ATOM 1392 C C . LEU B 1 14 ? 12.76007 20.26800 50.24565 1.000 18.26195 13 LEU B C 1
ATOM 1393 O O . LEU B 1 14 ? 13.60467 20.23726 51.15202 1.000 17.65706 13 LEU B O 1
ATOM 1398 N N . ARG B 1 15 ? 12.81905 21.15796 49.25147 1.000 19.46261 14 ARG B N 1
ATOM 1399 C CA . ARG B 1 15 ? 13.90317 22.13149 49.22397 1.000 17.25933 14 ARG B CA 1
ATOM 1400 C C . ARG B 1 15 ? 13.75835 23.14902 50.33776 1.000 18.47031 14 ARG B C 1
ATOM 1401 O O . ARG B 1 15 ? 14.76635 23.59202 50.89530 1.000 17.04041 14 ARG B O 1
ATOM 1409 N N . LEU B 1 16 ? 12.51880 23.49415 50.70483 1.000 15.29881 15 LEU B N 1
ATOM 1410 C CA . LEU B 1 16 ? 12.31108 24.43485 51.79881 1.000 14.85441 15 LEU B CA 1
ATOM 1411 C C . LEU B 1 16 ? 12.79381 23.86162 53.13257 1.000 16.35191 15 LEU B C 1
ATOM 1412 O O . LEU B 1 16 ? 13.41710 24.57519 53.92630 1.000 16.08055 15 LEU B O 1
ATOM 1417 N N . ALA B 1 17 ? 12.48865 22.58758 53.41034 1.000 13.48692 16 ALA B N 1
ATOM 1418 C CA . ALA B 1 17 ? 13.00552 21.95236 54.61683 1.000 15.41425 16 ALA B CA 1
ATOM 1419 C C . ALA B 1 17 ? 14.52106 22.03703 54.67354 1.000 16.01876 16 ALA B C 1
ATOM 1420 O O . ALA B 1 17 ? 15.09601 22.20589 55.75229 1.000 18.37783 16 ALA B O 1
ATOM 1422 N N . ARG B 1 18 ? 15.17273 21.95447 53.51649 1.000 17.61241 17 ARG B N 1
ATOM 1423 C CA . ARG B 1 18 ? 16.62736 21.99345 53.43438 1.000 22.85990 17 ARG B CA 1
ATOM 1424 C C . ARG B 1 18 ? 17.14813 23.41967 53.54774 1.000 19.39539 17 ARG B C 1
ATOM 1425 O O . ARG B 1 18 ? 17.99893 23.71115 54.39072 1.000 19.03696 17 ARG B O 1
ATOM 1433 N N . GLU B 1 19 ? 16.63563 24.32486 52.71825 1.000 18.68415 18 GLU B N 1
ATOM 1434 C CA . GLU B 1 19 ? 17.23459 25.64055 52.56190 1.000 18.30064 18 GLU B CA 1
ATOM 1435 C C . GLU B 1 19 ? 16.73200 26.66099 53.56974 1.000 25.17608 18 GLU B C 1
ATOM 1436 O O . GLU B 1 19 ? 17.38718 27.69670 53.75956 1.000 20.97025 18 GLU B O 1
ATOM 1442 N N . ASP B 1 20 ? 15.59847 26.40503 54.22398 1.000 20.29295 19 ASP B N 1
ATOM 1443 C CA . ASP B 1 20 ? 15.04431 27.34084 55.20711 1.000 25.13594 19 ASP B CA 1
ATOM 1444 C C . ASP B 1 20 ? 14.20586 26.56715 56.21684 1.000 24.04859 19 ASP B C 1
ATOM 1445 O O . ASP B 1 20 ? 12.97270 26.66654 56.23838 1.000 20.34026 19 ASP B O 1
ATOM 1450 N N . PRO B 1 21 ? 14.85601 25.79164 57.09775 1.000 23.21253 20 PRO B N 1
ATOM 1451 C CA . PRO B 1 21 ? 14.09045 24.94467 58.03209 1.000 19.62604 20 PRO B CA 1
ATOM 1452 C C . PRO B 1 21 ? 13.08345 25.71615 58.87150 1.000 20.54521 20 PRO B C 1
ATOM 1453 O O . PRO B 1 21 ? 11.97885 25.21569 59.13022 1.000 20.33413 20 PRO B O 1
ATOM 1457 N N . GLU B 1 22 ? 13.43159 26.93023 59.30067 1.000 15.61629 21 GLU B N 1
ATOM 1458 C CA . GLU B 1 22 ? 12.52450 27.69913 60.14386 1.000 24.99095 21 GLU B CA 1
ATOM 1459 C C . GLU B 1 22 ? 11.27040 28.14375 59.38598 1.000 18.54105 21 GLU B C 1
ATOM 1460 O O . GLU B 1 22 ? 10.16149 28.08241 59.92737 1.000 18.27933 21 GLU B O 1
ATOM 1466 N N . ALA B 1 23 ? 11.41276 28.55832 58.12586 1.000 20.30532 22 ALA B N 1
ATOM 1467 C CA . ALA B 1 23 ? 10.23327 28.85348 57.31200 1.000 18.29622 22 ALA B CA 1
ATOM 1468 C C . ALA B 1 23 ? 9.43176 27.58881 57.01791 1.000 19.14495 22 ALA B C 1
ATOM 1469 O O . ALA B 1 23 ? 8.19269 27.61704 57.01412 1.000 16.83982 22 ALA B O 1
ATOM 1471 N N . PHE B 1 24 ? 10.12174 26.47026 56.76519 1.000 16.34312 23 PHE B N 1
ATOM 1472 C CA . PHE B 1 24 ? 9.44701 25.17992 56.65935 1.000 18.61561 23 PHE B CA 1
ATOM 1473 C C . PHE B 1 24 ? 8.57939 24.90466 57.88098 1.000 14.81527 23 PHE B C 1
ATOM 1474 O O . PHE B 1 24 ? 7.39765 24.56770 57.75471 1.000 14.59529 23 PHE B O 1
ATOM 1482 N N . ALA B 1 25 ? 9.16065 25.02793 59.08169 1.000 16.80658 24 ALA B N 1
ATOM 1483 C CA . ALA B 1 25 ? 8.42293 24.71190 60.30668 1.000 17.91081 24 ALA B CA 1
ATOM 1484 C C . ALA B 1 25 ? 7.23408 25.64429 60.49844 1.000 16.07369 24 ALA B C 1
ATOM 1485 O O . ALA B 1 25 ? 6.17320 25.22505 60.97744 1.000 15.55563 24 ALA B O 1
ATOM 1487 N N . ALA B 1 26 ? 7.40233 26.91823 60.15166 1.000 17.57174 25 ALA B N 1
ATOM 1488 C CA . ALA B 1 26 ? 6.32401 27.88660 60.30990 1.000 15.59886 25 ALA B CA 1
ATOM 1489 C C . ALA B 1 26 ? 5.19338 27.62297 59.32046 1.000 15.84920 25 ALA B C 1
ATOM 1490 O O . ALA B 1 26 ? 4.01130 27.74837 59.66786 1.000 14.87345 25 ALA B O 1
ATOM 1492 N N . ARG B 1 27 ? 5.53054 27.27215 58.07868 1.000 17.37557 26 ARG B N 1
ATOM 1493 C CA . ARG B 1 27 ? 4.47775 26.97290 57.11033 1.000 14.39013 26 ARG B CA 1
ATOM 1494 C C . ARG B 1 27 ? 3.76747 25.67779 57.48269 1.000 12.33169 26 ARG B C 1
ATOM 1495 O O . ARG B 1 27 ? 2.53909 25.58580 57.39040 1.000 16.69677 26 ARG B O 1
ATOM 1503 N N . VAL B 1 28 ? 4.51076 24.68649 57.96630 1.000 14.84050 27 VAL B N 1
ATOM 1504 C CA . VAL B 1 28 ? 3.86342 23.46364 58.43568 1.000 16.79115 27 VAL B CA 1
ATOM 1505 C C . VAL B 1 28 ? 2.92970 23.77432 59.60363 1.000 12.19400 27 VAL B C 1
ATOM 1506 O O . VAL B 1 28 ? 1.79788 23.29044 59.65099 1.000 14.82277 27 VAL B O 1
ATOM 1510 N N . ALA B 1 29 ? 3.37013 24.62264 60.53620 1.000 15.41161 28 ALA B N 1
ATOM 1511 C CA . ALA B 1 29 ? 2.49785 25.03676 61.63376 1.000 13.32792 28 ALA B CA 1
ATOM 1512 C C . ALA B 1 29 ? 1.18493 25.62164 61.10529 1.000 8.82013 28 ALA B C 1
ATOM 1513 O O . ALA B 1 29 ? 0.10522 25.22664 61.54408 1.000 11.70967 28 ALA B O 1
ATOM 1515 N N . ALA B 1 30 ? 1.26438 26.53128 60.13127 1.000 11.75877 29 ALA B N 1
ATOM 1516 C CA . ALA B 1 30 ? 0.06233 27.13445 59.55266 1.000 13.60908 29 ALA B CA 1
ATOM 1517 C C . ALA B 1 30 ? -0.83426 26.08221 58.92938 1.000 14.47421 29 ALA B C 1
ATOM 1518 O O . ALA B 1 30 ? -2.05900 26.10309 59.10359 1.000 11.42655 29 ALA B O 1
ATOM 1520 N N . LEU B 1 31 ? -0.23917 25.15757 58.18441 1.000 13.56063 30 LEU B N 1
ATOM 1521 C CA . LEU B 1 31 ? -1.03890 24.16693 57.48597 1.000 13.01142 30 LEU B CA 1
ATOM 1522 C C . LEU B 1 31 ? -1.70505 23.22127 58.48063 1.000 17.79398 30 LEU B C 1
ATOM 1523 O O . LEU B 1 31 ? -2.87277 22.84228 58.30380 1.000 15.87656 30 LEU B O 1
ATOM 1528 N N . LEU B 1 32 ? -1.00709 22.89108 59.57625 1.000 18.11415 31 LEU B N 1
ATOM 1529 C CA . LEU B 1 32 ? -1.60479 22.05749 60.61559 1.000 15.32255 31 LEU B CA 1
ATOM 1530 C C . LEU B 1 32 ? -2.74590 22.77877 61.32271 1.000 14.96144 31 LEU B C 1
ATOM 1531 O O . LEU B 1 32 ? -3.72140 22.14098 61.75122 1.000 12.02282 31 LEU B O 1
ATOM 1536 N N . ALA B 1 33 ? -2.64646 24.09870 61.46000 1.000 13.08214 32 ALA B N 1
ATOM 1537 C CA . ALA B 1 33 ? -3.70516 24.83132 62.14535 1.000 15.06266 32 ALA B CA 1
ATOM 1538 C C . ALA B 1 33 ? -4.95948 24.93447 61.28473 1.000 13.25360 32 ALA B C 1
ATOM 1539 O O . ALA B 1 33 ? -6.07493 24.91263 61.80961 1.000 11.73654 32 ALA B O 1
ATOM 1541 N N . ASP B 1 34 ? -4.80233 25.06566 59.96600 1.000 12.20024 33 ASP B N 1
ATOM 1542 C CA . ASP B 1 34 ? -5.92810 25.35280 59.07296 1.000 11.68255 33 ASP B CA 1
ATOM 1543 C C . ASP B 1 34 ? -5.61850 24.82029 57.68304 1.000 14.09123 33 ASP B C 1
ATOM 1544 O O . ASP B 1 34 ? -5.35387 25.58234 56.74344 1.000 12.18686 33 ASP B O 1
ATOM 1549 N N . PRO B 1 35 ? -5.65581 23.49914 57.50577 1.000 12.50209 34 PRO B N 1
ATOM 1550 C CA . PRO B 1 35 ? -5.30076 22.94304 56.19257 1.000 11.43797 34 PRO B CA 1
ATOM 1551 C C . PRO B 1 35 ? -6.21254 23.40684 55.07353 1.000 14.10861 34 PRO B C 1
ATOM 1552 O O . PRO B 1 35 ? -5.73470 23.59455 53.94687 1.000 15.21603 34 PRO B O 1
ATOM 1556 N N . ASP B 1 36 ? -7.50769 23.62078 55.34125 1.000 12.25351 35 ASP B N 1
ATOM 1557 C CA . ASP B 1 36 ? -8.42304 24.04891 54.28216 1.000 15.14120 35 ASP B CA 1
ATOM 1558 C C . ASP B 1 36 ? -8.14488 25.46326 53.78465 1.000 15.62469 35 ASP B C 1
ATOM 1559 O O . ASP B 1 36 ? -8.71050 25.85424 52.75183 1.000 14.30110 35 ASP B O 1
ATOM 1564 N N . ALA B 1 37 ? -7.30572 26.23611 54.48978 1.000 13.65873 36 ALA B N 1
ATOM 1565 C CA . ALA B 1 37 ? -6.86042 27.53456 53.99081 1.000 14.08224 36 ALA B CA 1
ATOM 1566 C C . ALA B 1 37 ? -5.83780 27.40983 52.87227 1.000 15.88356 36 ALA B C 1
ATOM 1567 O O . ALA B 1 37 ? -5.46650 28.42995 52.28684 1.000 14.63537 36 ALA B O 1
ATOM 1569 N N . PHE B 1 38 ? -5.36674 26.20060 52.57602 1.000 13.05540 37 PHE B N 1
ATOM 1570 C CA . PHE B 1 38 ? -4.34095 25.97404 51.56983 1.000 16.64323 37 PHE B CA 1
ATOM 1571 C C . PHE B 1 38 ? -4.90537 25.10761 50.45473 1.000 18.36208 37 PHE B C 1
ATOM 1572 O O . PHE B 1 38 ? -5.93012 24.43886 50.62085 1.000 16.66053 37 PHE B O 1
ATOM 1580 N N . SER B 1 39 ? -4.25125 25.15477 49.29890 1.000 14.00728 38 SER B N 1
ATOM 1581 C CA . SER B 1 39 ? -4.72510 24.37115 48.17910 1.000 13.83759 38 SER B CA 1
ATOM 1582 C C . SER B 1 39 ? -4.54771 22.88154 48.47781 1.000 12.59719 38 SER B C 1
ATOM 1583 O O . SER B 1 39 ? -3.65423 22.49223 49.23826 1.000 14.56719 38 SER B O 1
ATOM 1586 N N . PRO B 1 40 ? -5.41757 22.03417 47.92740 1.000 15.43024 39 PRO B N 1
ATOM 1587 C CA . PRO B 1 40 ? -5.24503 20.57776 48.12759 1.000 15.81521 39 PRO B CA 1
ATOM 1588 C C . PRO B 1 40 ? -3.87422 20.08462 47.69221 1.000 14.58500 39 PRO B C 1
ATOM 1589 O O . PRO B 1 40 ? -3.25737 19.25805 48.37732 1.000 11.99651 39 PRO B O 1
ATOM 1593 N N . THR B 1 41 ? -3.38798 20.57894 46.55283 1.000 12.93153 40 THR B N 1
ATOM 1594 C CA . THR B 1 41 ? -2.05539 20.22277 46.06913 1.000 16.55487 40 THR B CA 1
ATOM 1595 C C . THR B 1 41 ? -0.98496 20.53241 47.10579 1.000 17.44389 40 THR B C 1
ATOM 1596 O O . THR B 1 41 ? -0.02724 19.76508 47.27478 1.000 16.55745 40 THR B O 1
ATOM 1600 N N . GLU B 1 42 ? -1.13287 21.65931 47.80312 1.000 14.20616 41 GLU B N 1
ATOM 1601 C CA . GLU B 1 42 ? -0.14037 22.08585 48.78286 1.000 16.13739 41 GLU B CA 1
ATOM 1602 C C . GLU B 1 42 ? -0.19570 21.22913 50.03737 1.000 12.76598 41 GLU B C 1
ATOM 1603 O O . GLU B 1 42 ? 0.84865 20.90159 50.61495 1.000 12.95544 41 GLU B O 1
ATOM 1609 N N . VAL B 1 43 ? -1.40755 20.87773 50.48637 1.000 12.99975 42 VAL B N 1
ATOM 1610 C CA . VAL B 1 43 ? -1.55557 19.98911 51.63779 1.000 11.60944 42 VAL B CA 1
ATOM 1611 C C . VAL B 1 43 ? -0.95890 18.62279 51.32978 1.000 11.94732 42 VAL B C 1
ATOM 1612 O O . VAL B 1 43 ? -0.26199 18.02294 52.16249 1.000 13.15881 42 VAL B O 1
ATOM 1616 N N . ALA B 1 44 ? -1.26089 18.09355 50.13884 1.000 10.41177 43 ALA B N 1
ATOM 1617 C CA . ALA B 1 44 ? -0.71585 16.80113 49.73856 1.000 11.37122 43 ALA B CA 1
ATOM 1618 C C . ALA B 1 44 ? 0.80254 16.84242 49.73504 1.000 11.54424 43 ALA B C 1
ATOM 1619 O O . ALA B 1 44 ? 1.46232 15.92167 50.23884 1.000 11.06389 43 ALA B O 1
ATOM 1621 N N . ALA B 1 45 ? 1.37416 17.92772 49.20045 1.000 9.35638 44 ALA B N 1
ATOM 1622 C CA . ALA B 1 45 ? 2.82577 18.01623 49.07261 1.000 10.42141 44 ALA B CA 1
ATOM 1623 C C . ALA B 1 45 ? 3.49091 18.18370 50.43511 1.000 11.69596 44 ALA B C 1
ATOM 1624 O O . ALA B 1 45 ? 4.54888 17.59579 50.69338 1.000 13.84624 44 ALA B O 1
ATOM 1626 N N . ALA B 1 46 ? 2.87585 18.96272 51.32857 1.000 12.34953 45 ALA B N 1
ATOM 1627 C CA . ALA B 1 46 ? 3.37633 19.05491 52.69412 1.000 13.36058 45 ALA B CA 1
ATOM 1628 C C . ALA B 1 46 ? 3.35300 17.68764 53.36162 1.000 13.61767 45 ALA B C 1
ATOM 1629 O O . ALA B 1 46 ? 4.33107 17.27267 53.99986 1.000 11.43284 45 ALA B O 1
ATOM 1631 N N . TYR B 1 47 ? 2.24631 16.95774 53.19603 1.000 13.48687 46 TYR B N 1
ATOM 1632 C CA . TYR B 1 47 ? 2.16526 15.61330 53.74882 1.000 11.30530 46 TYR B CA 1
ATOM 1633 C C . TYR B 1 47 ? 3.30910 14.75182 53.23916 1.000 11.16659 46 TYR B C 1
ATOM 1634 O O . TYR B 1 47 ? 4.00149 14.09580 54.02443 1.000 8.81549 46 TYR B O 1
ATOM 1643 N N . VAL B 1 48 ? 3.50217 14.71936 51.91751 1.000 12.27279 47 VAL B N 1
ATOM 1644 C CA . VAL B 1 48 ? 4.57088 13.89702 51.35610 1.000 12.11763 47 VAL B CA 1
ATOM 1645 C C . VAL B 1 48 ? 5.90709 14.29066 51.96788 1.000 14.96078 47 VAL B C 1
ATOM 1646 O O . VAL B 1 48 ? 6.63477 13.44273 52.49398 1.000 12.09548 47 VAL B O 1
ATOM 1650 N N . ALA B 1 49 ? 6.22180 15.59633 51.96429 1.000 14.34318 48 ALA B N 1
ATOM 1651 C CA . ALA B 1 49 ? 7.49333 16.04424 52.52848 1.000 14.09515 48 ALA B CA 1
ATOM 1652 C C . ALA B 1 49 ? 7.66041 15.57192 53.96590 1.000 12.17725 48 ALA B C 1
ATOM 1653 O O . ALA B 1 49 ? 8.72230 15.05807 54.33972 1.000 10.63639 48 ALA B O 1
ATOM 1655 N N . LEU B 1 50 ? 6.61108 15.70827 54.77818 1.000 10.82880 49 LEU B N 1
ATOM 1656 C CA . LEU B 1 50 ? 6.71234 15.33204 56.18185 1.000 11.99110 49 LEU B CA 1
ATOM 1657 C C . LEU B 1 50 ? 6.85325 13.82060 56.34473 1.000 11.82969 49 LEU B C 1
ATOM 1658 O O . LEU B 1 50 ? 7.59091 13.35034 57.21896 1.000 14.24323 49 LEU B O 1
ATOM 1663 N N . ALA B 1 51 ? 6.13229 13.04699 55.53221 1.000 10.15161 50 ALA B N 1
ATOM 1664 C CA . ALA B 1 51 ? 6.27099 11.59508 55.56925 1.000 12.93856 50 ALA B CA 1
ATOM 1665 C C . ALA B 1 51 ? 7.67922 11.15814 55.17847 1.000 15.35840 50 ALA B C 1
ATOM 1666 O O . ALA B 1 51 ? 8.19422 10.16563 55.70948 1.000 13.85028 50 ALA B O 1
ATOM 1668 N N . VAL B 1 52 ? 8.31914 11.88516 54.25950 1.000 14.93563 51 VAL B N 1
ATOM 1669 C CA . VAL B 1 52 ? 9.68355 11.54009 53.86762 1.000 17.63502 51 VAL B CA 1
ATOM 1670 C C . VAL B 1 52 ? 10.65776 11.83951 55.00197 1.000 16.68762 51 VAL B C 1
ATOM 1671 O O . VAL B 1 52 ? 11.50657 11.00711 55.34353 1.000 17.78477 51 VAL B O 1
ATOM 1675 N N . LEU B 1 53 ? 10.54204 13.02504 55.61348 1.000 14.61265 52 LEU B N 1
ATOM 1676 C CA . LEU B 1 53 ? 11.33894 13.33209 56.79971 1.000 16.78133 52 LEU B CA 1
ATOM 1677 C C . LEU B 1 53 ? 11.15529 12.27049 57.87900 1.000 16.62204 52 LEU B C 1
ATOM 1678 O O . LEU B 1 53 ? 12.12450 11.79871 58.48454 1.000 18.67570 52 LEU B O 1
ATOM 1683 N N . ALA B 1 54 ? 9.90258 11.89743 58.14211 1.000 15.90905 53 ALA B N 1
ATOM 1684 C CA . ALA B 1 54 ? 9.61607 10.85250 59.11869 1.000 18.37488 53 ALA B CA 1
ATOM 1685 C C . ALA B 1 54 ? 10.36527 9.56810 58.78850 1.000 16.39889 53 ALA B C 1
ATOM 1686 O O . ALA B 1 54 ? 10.98593 8.95578 59.66017 1.000 18.94096 53 ALA B O 1
ATOM 1688 N N . ARG B 1 55 ? 10.30466 9.13716 57.53454 1.000 17.30762 54 ARG B N 1
ATOM 1689 C CA . ARG B 1 55 ? 10.80432 7.81626 57.18135 1.000 21.36294 54 ARG B CA 1
ATOM 1690 C C . ARG B 1 55 ? 12.29074 7.80855 56.88982 1.000 24.74927 54 ARG B C 1
ATOM 1691 O O . ARG B 1 55 ? 12.96153 6.81527 57.18806 1.000 27.47745 54 ARG B O 1
ATOM 1699 N N . GLU B 1 56 ? 12.81611 8.88901 56.31661 1.000 23.82563 55 GLU B N 1
ATOM 1700 C CA . GLU B 1 56 ? 14.21354 8.93790 55.91660 1.000 19.79041 55 GLU B CA 1
ATOM 1701 C C . GLU B 1 56 ? 15.11070 9.57176 56.96149 1.000 23.75351 55 GLU B C 1
ATOM 1702 O O . GLU B 1 56 ? 16.31802 9.31288 56.94998 1.000 24.52462 55 GLU B O 1
ATOM 1708 N N . ARG B 1 57 ? 14.55678 10.37541 57.86700 1.000 18.47567 56 ARG B N 1
ATOM 1709 C CA . ARG B 1 57 ? 15.34997 11.05056 58.88015 1.000 20.50495 56 ARG B CA 1
ATOM 1710 C C . ARG B 1 57 ? 14.93950 10.71696 60.30934 1.000 20.68755 56 ARG B C 1
ATOM 1711 O O . ARG B 1 57 ? 15.54068 11.25132 61.24697 1.000 23.78540 56 ARG B O 1
ATOM 1719 N N . GLY B 1 58 ? 13.96256 9.84025 60.51168 1.000 18.79928 57 GLY B N 1
ATOM 1720 C CA . GLY B 1 58 ? 13.58585 9.49527 61.87456 1.000 19.67567 57 GLY B CA 1
ATOM 1721 C C . GLY B 1 58 ? 12.99405 10.65034 62.65039 1.000 15.88177 57 GLY B C 1
ATOM 1722 O O . GLY B 1 58 ? 13.27912 10.80195 63.84259 1.000 19.13930 57 GLY B O 1
ATOM 1723 N N . ASP B 1 59 ? 12.16668 11.46411 62.00315 1.000 16.83470 58 ASP B N 1
ATOM 1724 C CA . ASP B 1 59 ? 11.65242 12.71280 62.57011 1.000 20.66754 58 ASP B CA 1
ATOM 1725 C C . ASP B 1 59 ? 10.26704 12.42109 63.14275 1.000 19.06555 58 ASP B C 1
ATOM 1726 O O . ASP B 1 59 ? 9.27968 12.36861 62.40516 1.000 13.32333 58 ASP B O 1
ATOM 1731 N N . ALA B 1 60 ? 10.19579 12.25156 64.46812 1.000 15.43032 59 ALA B N 1
ATOM 1732 C CA . ALA B 1 60 ? 8.92665 11.90076 65.10251 1.000 15.07634 59 ALA B CA 1
ATOM 1733 C C . ALA B 1 60 ? 7.89166 13.01069 64.97508 1.000 16.54684 59 ALA B C 1
ATOM 1734 O O . ALA B 1 60 ? 6.68751 12.72850 64.87243 1.000 13.95650 59 ALA B O 1
ATOM 1736 N N . GLU B 1 61 ? 8.32351 14.27159 65.01398 1.000 15.18249 60 GLU B N 1
ATOM 1737 C CA . GLU B 1 61 ? 7.35753 15.34819 64.85415 1.000 21.50251 60 GLU B CA 1
ATOM 1738 C C . GLU B 1 61 ? 6.78268 15.35731 63.44660 1.000 11.89513 60 GLU B C 1
ATOM 1739 O O . GLU B 1 61 ? 5.56919 15.51724 63.26872 1.000 14.48509 60 GLU B O 1
ATOM 1745 N N . ALA B 1 62 ? 7.62827 15.17086 62.43581 1.000 10.47851 61 ALA B N 1
ATOM 1746 C CA . ALA B 1 62 ? 7.12096 15.11653 61.06845 1.000 15.47162 61 ALA B CA 1
ATOM 1747 C C . ALA B 1 62 ? 6.13627 13.96140 60.90735 1.000 13.06855 61 ALA B C 1
ATOM 1748 O O . ALA B 1 62 ? 5.09325 14.10945 60.26069 1.000 13.09108 61 ALA B O 1
ATOM 1750 N N . ALA B 1 63 ? 6.42666 12.82686 61.55074 1.000 12.23328 62 ALA B N 1
ATOM 1751 C CA . ALA B 1 63 ? 5.56025 11.65345 61.45557 1.000 11.35704 62 ALA B CA 1
ATOM 1752 C C . ALA B 1 63 ? 4.15570 11.96271 61.95503 1.000 12.26982 62 ALA B C 1
ATOM 1753 O O . ALA B 1 63 ? 3.16697 11.67493 61.27163 1.000 13.32002 62 ALA B O 1
ATOM 1755 N N . ALA B 1 64 ? 4.04835 12.56346 63.14354 1.000 10.05070 63 ALA B N 1
ATOM 1756 C CA . ALA B 1 64 ? 2.73015 12.87831 63.67992 1.000 11.86989 63 ALA B CA 1
ATOM 1757 C C . ALA B 1 64 ? 2.01497 13.89448 62.80109 1.000 15.22923 63 ALA B C 1
ATOM 1758 O O . ALA B 1 64 ? 0.79826 13.79555 62.58608 1.000 12.68876 63 ALA B O 1
ATOM 1760 N N . ALA B 1 65 ? 2.75614 14.88516 62.28959 1.000 12.51716 64 ALA B N 1
ATOM 1761 C CA . ALA B 1 65 ? 2.15563 15.90196 61.42874 1.000 11.04301 64 ALA B CA 1
ATOM 1762 C C . ALA B 1 65 ? 1.65109 15.29312 60.12550 1.000 12.60094 64 ALA B C 1
ATOM 1763 O O . ALA B 1 65 ? 0.54045 15.60170 59.67090 1.000 15.02982 64 ALA B O 1
ATOM 1765 N N . ALA B 1 66 ? 2.46664 14.44526 59.49811 1.000 8.34835 65 ALA B N 1
ATOM 1766 C CA . ALA B 1 66 ? 2.02891 13.76350 58.28342 1.000 12.14511 65 ALA B CA 1
ATOM 1767 C C . ALA B 1 66 ? 0.74984 12.98222 58.54062 1.000 10.62556 65 ALA B C 1
ATOM 1768 O O . ALA B 1 66 ? -0.21751 13.09806 57.78390 1.000 12.15178 65 ALA B O 1
ATOM 1770 N N . GLU B 1 67 ? 0.71356 12.22014 59.64236 1.000 14.37415 66 GLU B N 1
ATOM 1771 C CA . GLU B 1 67 ? -0.45938 11.41092 59.96411 1.000 15.31255 66 GLU B CA 1
ATOM 1772 C C . GLU B 1 67 ? -1.71525 12.26886 60.07390 1.000 16.56449 66 GLU B C 1
ATOM 1773 O O . GLU B 1 67 ? -2.78280 11.88298 59.58057 1.000 16.59555 66 GLU B O 1
ATOM 1779 N N . ARG B 1 68 ? -1.60062 13.44196 60.70644 1.000 16.53814 67 ARG B N 1
ATOM 1780 C CA . ARG B 1 68 ? -2.73921 14.34579 60.83655 1.000 13.76131 67 ARG B CA 1
ATOM 1781 C C . ARG B 1 68 ? -3.19006 14.88321 59.47619 1.000 15.80654 67 ARG B C 1
ATOM 1782 O O . ARG B 1 68 ? -4.39254 14.92370 59.18018 1.000 14.46157 67 ARG B O 1
ATOM 1790 N N . LEU B 1 69 ? -2.24191 15.31673 58.64016 1.000 12.53464 68 LEU B N 1
ATOM 1791 C CA . LEU B 1 69 ? -2.60560 15.83299 57.32194 1.000 12.61313 68 LEU B CA 1
ATOM 1792 C C . LEU B 1 69 ? -3.18847 14.73767 56.43833 1.000 13.88983 68 LEU B C 1
ATOM 1793 O O . LEU B 1 69 ? -4.18328 14.96506 55.73432 1.000 16.45513 68 LEU B O 1
ATOM 1798 N N . GLY B 1 70 ? -2.59828 13.53798 56.47857 1.000 14.29009 69 GLY B N 1
ATOM 1799 C CA . GLY B 1 70 ? -3.11700 12.43005 55.69041 1.000 11.38226 69 GLY B CA 1
ATOM 1800 C C . GLY B 1 70 ? -4.51828 12.02286 56.09712 1.000 13.44399 69 GLY B C 1
ATOM 1801 O O . GLY B 1 70 ? -5.36853 11.75999 55.24494 1.000 14.62941 69 GLY B O 1
ATOM 1802 N N . ALA B 1 71 ? -4.77850 11.95988 57.40427 1.000 13.89678 70 ALA B N 1
ATOM 1803 C CA . ALA B 1 71 ? -6.12854 11.66116 57.88107 1.000 16.19526 70 ALA B CA 1
ATOM 1804 C C . ALA B 1 71 ? -7.11608 12.73220 57.43779 1.000 14.61736 70 ALA B C 1
ATOM 1805 O O . ALA B 1 71 ? -8.27092 12.42816 57.11181 1.000 15.10678 70 ALA B O 1
ATOM 1807 N N . HIS B 1 72 ? -6.67597 13.99760 57.41796 1.000 13.58432 71 HIS B N 1
ATOM 1808 C CA . HIS B 1 72 ? -7.54492 15.07743 56.97310 1.000 12.47969 71 HIS B CA 1
ATOM 1809 C C . HIS B 1 72 ? -7.87269 14.95247 55.48580 1.000 14.00318 71 HIS B C 1
ATOM 1810 O O . HIS B 1 72 ? -9.02652 15.14064 55.07881 1.000 11.00989 71 HIS B O 1
ATOM 1817 N N . LEU B 1 73 ? -6.86723 14.65128 54.66113 1.000 9.76047 72 LEU B N 1
ATOM 1818 C CA . LEU B 1 73 ? -7.09747 14.46374 53.23228 1.000 11.77285 72 LEU B CA 1
ATOM 1819 C C . LEU B 1 73 ? -8.01123 13.27241 52.98115 1.000 12.17467 72 LEU B C 1
ATOM 1820 O O . LEU B 1 73 ? -8.87989 13.31260 52.09951 1.000 10.88195 72 LEU B O 1
ATOM 1825 N N . LEU B 1 74 ? -7.80659 12.19021 53.72914 1.000 13.45649 73 LEU B N 1
ATOM 1826 C CA . LEU B 1 74 ? -8.64108 11.00202 53.55111 1.000 11.41734 73 LEU B CA 1
ATOM 1827 C C . LEU B 1 74 ? -10.09570 11.30904 53.88369 1.000 14.56493 73 LEU B C 1
ATOM 1828 O O . LEU B 1 74 ? -11.00798 10.87668 53.17021 1.000 13.31003 73 LEU B O 1
ATOM 1833 N N . ALA B 1 75 ? -10.32622 12.09654 54.93630 1.000 12.82270 74 ALA B N 1
ATOM 1834 C CA . ALA B 1 75 ? -11.68884 12.38702 55.36414 1.000 15.23893 74 ALA B CA 1
ATOM 1835 C C . ALA B 1 75 ? -12.38495 13.39248 54.45759 1.000 20.22494 74 ALA B C 1
ATOM 1836 O O . ALA B 1 75 ? -13.60843 13.31919 54.29761 1.000 20.07626 74 ALA B O 1
ATOM 1838 N N . THR B 1 76 ? -11.64029 14.32687 53.84617 1.000 17.27239 75 THR B N 1
ATOM 1839 C CA . THR B 1 76 ? -12.26045 15.44500 53.15356 1.000 14.32927 75 THR B CA 1
ATOM 1840 C C . THR B 1 76 ? -11.98003 15.52554 51.65287 1.000 16.66066 75 THR B C 1
ATOM 1841 O O . THR B 1 76 ? -12.74134 16.19766 50.94984 1.000 17.94809 75 THR B O 1
ATOM 1845 N N . ASP B 1 77 ? -10.92121 14.88251 51.14358 1.000 15.81689 76 ASP B N 1
ATOM 1846 C CA . ASP B 1 77 ? -10.55797 14.96095 49.72158 1.000 16.22078 76 ASP B CA 1
ATOM 1847 C C . ASP B 1 77 ? -9.84775 13.67292 49.32954 1.000 11.02623 76 ASP B C 1
ATOM 1848 O O . ASP B 1 77 ? -8.62816 13.65154 49.12113 1.000 11.20273 76 ASP B O 1
ATOM 1853 N N . PRO B 1 78 ? -10.58893 12.56387 49.21827 1.000 14.24717 77 PRO B N 1
ATOM 1854 C CA . PRO B 1 78 ? -9.92514 11.25552 49.04088 1.000 13.70155 77 PRO B CA 1
ATOM 1855 C C . PRO B 1 78 ? -9.06362 11.14229 47.79669 1.000 15.88229 77 PRO B C 1
ATOM 1856 O O . PRO B 1 78 ? -8.04508 10.43219 47.83628 1.000 14.15479 77 PRO B O 1
ATOM 1860 N N . GLU B 1 79 ? -9.44310 11.79367 46.69031 1.000 14.90599 78 GLU B N 1
ATOM 1861 C CA . GLU B 1 79 ? -8.62320 11.72608 45.48515 1.000 15.69370 78 GLU B CA 1
ATOM 1862 C C . GLU B 1 79 ? -7.25886 12.38602 45.70285 1.000 14.37991 78 GLU B C 1
ATOM 1863 O O . GLU B 1 79 ? -6.23501 11.87979 45.23000 1.000 15.89489 78 GLU B O 1
ATOM 1869 N N . THR B 1 80 ? -7.22083 13.51169 46.41999 1.000 14.03597 79 THR B N 1
ATOM 1870 C CA . THR B 1 80 ? -5.93553 14.11518 46.76460 1.000 15.24751 79 THR B CA 1
ATOM 1871 C C . THR B 1 80 ? -5.15731 13.24505 47.75707 1.000 14.82486 79 THR B C 1
ATOM 1872 O O . THR B 1 80 ? -3.92333 13.11982 47.66208 1.000 12.38697 79 THR B O 1
ATOM 1876 N N . TYR B 1 81 ? -5.86419 12.62725 48.70561 1.000 12.96871 80 TYR B N 1
ATOM 1877 C CA . TYR B 1 81 ? -5.23865 11.65733 49.59842 1.000 13.92054 80 TYR B CA 1
ATOM 1878 C C . TYR B 1 81 ? -4.50433 10.58465 48.79734 1.000 12.49650 80 TYR B C 1
ATOM 1879 O O . TYR B 1 81 ? -3.35091 10.24445 49.08809 1.000 11.05136 80 TYR B O 1
ATOM 1888 N N . LEU B 1 82 ? -5.15908 10.05896 47.76127 1.000 14.94200 81 LEU B N 1
ATOM 1889 C CA . LEU B 1 82 ? -4.56080 8.99224 46.96467 1.000 13.59213 81 LEU B CA 1
ATOM 1890 C C . LEU B 1 82 ? -3.38368 9.50579 46.14659 1.000 10.81543 81 LEU B C 1
ATOM 1891 O O . LEU B 1 82 ? -2.36897 8.80971 45.99893 1.000 15.46237 81 LEU B O 1
ATOM 1896 N N . GLU B 1 83 ? -3.50206 10.71232 45.59146 1.000 12.47327 82 GLU B N 1
ATOM 1897 C CA . GLU B 1 83 ? -2.35443 11.33594 44.93107 1.000 14.84828 82 GLU B CA 1
ATOM 1898 C C . GLU B 1 83 ? -1.17890 11.47434 45.89324 1.000 11.42049 82 GLU B C 1
ATOM 1899 O O . GLU B 1 83 ? -0.02724 11.18316 45.54449 1.000 11.94902 82 GLU B O 1
ATOM 1905 N N . ALA B 1 84 ? -1.45190 11.93981 47.10715 1.000 9.98833 83 ALA B N 1
ATOM 1906 C CA . ALA B 1 84 ? -0.39909 12.06153 48.10974 1.000 9.84080 83 ALA B CA 1
ATOM 1907 C C . ALA B 1 84 ? 0.27284 10.71570 48.38231 1.000 12.75122 83 ALA B C 1
ATOM 1908 O O . ALA B 1 84 ? 1.50606 10.63090 48.46247 1.000 12.73423 83 ALA B O 1
ATOM 1910 N N . GLN B 1 85 ? -0.52108 9.65464 48.52834 1.000 10.49681 84 GLN B N 1
ATOM 1911 C CA . GLN B 1 85 ? 0.05530 8.36135 48.86997 1.000 14.37938 84 GLN B CA 1
ATOM 1912 C C . GLN B 1 85 ? 0.87442 7.79255 47.71802 1.000 11.31253 84 GLN B C 1
ATOM 1913 O O . GLN B 1 85 ? 1.91360 7.15929 47.94080 1.000 12.90557 84 GLN B O 1
ATOM 1919 N N . VAL B 1 86 ? 0.42563 8.01175 46.48100 1.000 12.98510 85 VAL B N 1
ATOM 1920 C CA . VAL B 1 86 ? 1.14753 7.49932 45.32202 1.000 12.81385 85 VAL B CA 1
ATOM 1921 C C . VAL B 1 86 ? 2.48201 8.22150 45.16249 1.000 16.65423 85 VAL B C 1
ATOM 1922 O O . VAL B 1 86 ? 3.50966 7.60287 44.85563 1.000 16.00679 85 VAL B O 1
ATOM 1926 N N . VAL B 1 87 ? 2.49628 9.53705 45.38595 1.000 12.47467 86 VAL B N 1
ATOM 1927 C CA . VAL B 1 87 ? 3.75117 10.28243 45.32269 1.000 12.90185 86 VAL B CA 1
ATOM 1928 C C . VAL B 1 87 ? 4.71261 9.80443 46.41136 1.000 13.51244 86 VAL B C 1
ATOM 1929 O O . VAL B 1 87 ? 5.90039 9.58179 46.15432 1.000 11.68545 86 VAL B O 1
ATOM 1933 N N . LEU B 1 88 ? 4.21320 9.64027 47.64513 1.000 13.23818 87 LEU B N 1
ATOM 1934 C CA . LEU B 1 88 ? 5.06260 9.14422 48.73316 1.000 12.45006 87 LEU B CA 1
ATOM 1935 C C . LEU B 1 88 ? 5.65150 7.77746 48.39342 1.000 15.20467 87 LEU B C 1
ATOM 1936 O O . LEU B 1 88 ? 6.86403 7.55127 48.52242 1.000 12.11692 87 LEU B O 1
ATOM 1941 N N . ALA B 1 89 ? 4.80288 6.85961 47.92873 1.000 12.11549 88 ALA B N 1
ATOM 1942 C CA . ALA B 1 89 ? 5.26662 5.52919 47.53723 1.000 15.41434 88 ALA B CA 1
ATOM 1943 C C . ALA B 1 89 ? 6.32374 5.59511 46.42714 1.000 16.75164 88 ALA B C 1
ATOM 1944 O O . ALA B 1 89 ? 7.34142 4.88773 46.48125 1.000 14.25794 88 ALA B O 1
ATOM 1946 N N . ALA B 1 90 ? 6.12367 6.46981 45.43652 1.000 14.84816 89 ALA B N 1
ATOM 1947 C CA . ALA B 1 90 ? 7.12974 6.66024 44.39375 1.000 14.60645 89 ALA B CA 1
ATOM 1948 C C . ALA B 1 90 ? 8.46789 7.11715 44.96672 1.000 15.14298 89 ALA B C 1
ATOM 1949 O O . ALA B 1 90 ? 9.52846 6.65573 44.52848 1.000 13.81220 89 ALA B O 1
ATOM 1951 N N . ILE B 1 91 ? 8.44468 8.05419 45.91705 1.000 13.06231 90 ILE B N 1
ATOM 1952 C CA . ILE B 1 91 ? 9.69198 8.55954 46.48640 1.000 12.81516 90 ILE B CA 1
ATOM 1953 C C . ILE B 1 91 ? 10.42237 7.45319 47.23141 1.000 16.36766 90 ILE B C 1
ATOM 1954 O O . ILE B 1 91 ? 11.63659 7.27113 47.07510 1.000 13.77374 90 ILE B O 1
ATOM 1959 N N . GLU B 1 92 ? 9.69448 6.71512 48.06881 1.000 13.01781 91 GLU B N 1
ATOM 1960 C CA . GLU B 1 92 ? 10.28935 5.58460 48.76875 1.000 15.97841 91 GLU B CA 1
ATOM 1961 C C . GLU B 1 92 ? 10.88852 4.58697 47.78646 1.000 15.48222 91 GLU B C 1
ATOM 1962 O O . GLU B 1 92 ? 11.98233 4.06648 48.01612 1.000 19.70373 91 GLU B O 1
ATOM 1968 N N . ALA B 1 93 ? 10.19689 4.33144 46.67328 1.000 14.42320 92 ALA B N 1
ATOM 1969 C CA . ALA B 1 93 ? 10.75236 3.47434 45.62511 1.000 15.64946 92 ALA B CA 1
ATOM 1970 C C . ALA B 1 93 ? 11.97899 4.10889 44.96725 1.000 17.10089 92 ALA B C 1
ATOM 1971 O O . ALA B 1 93 ? 12.92007 3.40419 44.59757 1.000 16.90323 92 ALA B O 1
ATOM 1973 N N . LEU B 1 94 ? 11.98802 5.43758 44.80304 1.000 15.27496 93 LEU B N 1
ATOM 1974 C CA . LEU B 1 94 ? 13.16040 6.10955 44.23574 1.000 14.81911 93 LEU B CA 1
ATOM 1975 C C . LEU B 1 94 ? 14.37727 5.94728 45.12560 1.000 17.07113 93 LEU B C 1
ATOM 1976 O O . LEU B 1 94 ? 15.51086 5.88485 44.63158 1.000 19.77070 93 LEU B O 1
ATOM 1981 N N . LEU B 1 95 ? 14.16318 5.92172 46.43925 1.000 16.89022 94 LEU B N 1
ATOM 1982 C CA . LEU B 1 95 ? 15.21764 5.78552 47.42533 1.000 18.40001 94 LEU B CA 1
ATOM 1983 C C . LEU B 1 95 ? 15.58041 4.32683 47.69250 1.000 20.13377 94 LEU B C 1
ATOM 1984 O O . LEU B 1 95 ? 16.38776 4.05191 48.58167 1.000 22.31031 94 LEU B O 1
ATOM 1989 N N . GLY B 1 96 ? 15.00128 3.39268 46.94648 1.000 21.69077 95 GLY B N 1
ATOM 1990 C CA . GLY B 1 96 ? 15.36773 1.99815 47.06222 1.000 20.71653 95 GLY B CA 1
ATOM 1991 C C . GLY B 1 96 ? 14.60892 1.21123 48.09803 1.000 25.17993 95 GLY B C 1
ATOM 1992 O O . GLY B 1 96 ? 15.03672 0.10412 48.44741 1.000 22.54416 95 GLY B O 1
ATOM 1993 N N . ARG B 1 97 ? 13.48786 1.72699 48.59277 1.000 22.52124 96 ARG B N 1
ATOM 1994 C CA . ARG B 1 97 ? 12.75032 1.08317 49.67397 1.000 23.51137 96 ARG B CA 1
ATOM 1995 C C . ARG B 1 97 ? 11.42947 0.54255 49.13850 1.000 23.01532 96 ARG B C 1
ATOM 1996 O O . ARG B 1 97 ? 10.34828 1.01627 49.49703 1.000 19.30697 96 ARG B O 1
ATOM 2004 N N . GLU B 1 98 ? 11.53309 -0.49484 48.29353 1.000 21.14751 97 GLU B N 1
ATOM 2005 C CA . GLU B 1 98 ? 10.37732 -0.97148 47.53140 1.000 24.51314 97 GLU B CA 1
ATOM 2006 C C . GLU B 1 98 ? 9.32602 -1.60351 48.43394 1.000 23.50237 97 GLU B C 1
ATOM 2007 O O . GLU B 1 98 ? 8.12406 -1.39766 48.22771 1.000 21.24097 97 GLU B O 1
ATOM 2013 N N . GLU B 1 99 ? 9.75789 -2.39186 49.42488 1.000 23.58291 98 GLU B N 1
ATOM 2014 C CA . GLU B 1 99 ? 8.82072 -2.93620 50.40247 1.000 27.11864 98 GLU B CA 1
ATOM 2015 C C . GLU B 1 99 ? 8.04220 -1.81949 51.08315 1.000 22.65010 98 GLU B C 1
ATOM 2016 O O . GLU B 1 99 ? 6.81972 -1.90376 51.23836 1.000 25.66103 98 GLU B O 1
ATOM 2022 N N . GLU B 1 100 ? 8.73987 -0.75945 51.48219 1.000 24.79324 99 GLU B N 1
ATOM 2023 C CA . GLU B 1 100 ? 8.08462 0.36883 52.13140 1.000 23.75520 99 GLU B CA 1
ATOM 2024 C C . GLU B 1 100 ? 7.14763 1.08841 51.17962 1.000 19.19959 99 GLU B C 1
ATOM 2025 O O . GLU B 1 100 ? 6.03830 1.47440 51.56830 1.000 17.60278 99 GLU B O 1
ATOM 2031 N N . ALA B 1 101 ? 7.60401 1.32087 49.94499 1.000 19.58179 100 ALA B N 1
ATOM 2032 C CA . ALA B 1 101 ? 6.75247 1.89738 48.90916 1.000 19.43602 100 ALA B CA 1
ATOM 2033 C C . ALA B 1 101 ? 5.47476 1.08890 48.73700 1.000 16.45370 100 ALA B C 1
ATOM 2034 O O . ALA B 1 101 ? 4.37231 1.64812 48.69383 1.000 12.55820 100 ALA B O 1
ATOM 2036 N N . GLU B 1 102 ? 5.60773 -0.24053 48.63997 1.000 17.55391 101 GLU B N 1
ATOM 2037 C CA . GLU B 1 102 ? 4.43145 -1.09644 48.51031 1.000 15.99689 101 GLU B CA 1
ATOM 2038 C C . GLU B 1 102 ? 3.55966 -1.02453 49.75789 1.000 15.95447 101 GLU B C 1
ATOM 2039 O O . GLU B 1 102 ? 2.32660 -0.99897 49.66082 1.000 14.25622 101 GLU B O 1
ATOM 2045 N N . ALA B 1 103 ? 4.17933 -0.98578 50.93964 1.000 15.54498 102 ALA B N 1
ATOM 2046 C CA . ALA B 1 103 ? 3.40280 -0.83551 52.16388 1.000 17.81086 102 ALA B CA 1
ATOM 2047 C C . ALA B 1 103 ? 2.56101 0.43787 52.12831 1.000 17.47283 102 ALA B C 1
ATOM 2048 O O . ALA B 1 103 ? 1.39662 0.43546 52.55595 1.000 14.80084 102 ALA B O 1
ATOM 2050 N N . VAL B 1 104 ? 3.12582 1.53163 51.60736 1.000 16.18708 103 VAL B N 1
ATOM 2051 C CA . VAL B 1 104 ? 2.37380 2.78618 51.54224 1.000 14.63243 103 VAL B CA 1
ATOM 2052 C C . VAL B 1 104 ? 1.13518 2.60192 50.67287 1.000 17.62969 103 VAL B C 1
ATOM 2053 O O . VAL B 1 104 ? 0.02152 2.97152 51.06110 1.000 13.31679 103 VAL B O 1
ATOM 2057 N N . LEU B 1 105 ? 1.31233 2.00655 49.48747 1.000 14.35363 104 LEU B N 1
ATOM 2058 C CA . LEU B 1 105 ? 0.16934 1.75670 48.61309 1.000 10.27742 104 LEU B CA 1
ATOM 2059 C C . LEU B 1 105 ? -0.85761 0.86459 49.29405 1.000 14.19583 104 LEU B C 1
ATOM 2060 O O . LEU B 1 105 ? -2.06942 1.10864 49.19530 1.000 12.98636 104 LEU B O 1
ATOM 2065 N N . GLU B 1 106 ? -0.39135 -0.16704 50.01076 1.000 14.11664 105 GLU B N 1
ATOM 2066 C CA . GLU B 1 106 ? -1.32087 -1.06330 50.69833 1.000 15.73887 105 GLU B CA 1
ATOM 2067 C C . GLU B 1 106 ? -2.05914 -0.34706 51.81711 1.000 17.40235 105 GLU B C 1
ATOM 2068 O O . GLU B 1 106 ? -3.25119 -0.60636 52.05023 1.000 20.33930 105 GLU B O 1
ATOM 2074 N N . GLU B 1 107 ? -1.37845 0.56089 52.52085 1.000 16.70538 106 GLU B N 1
ATOM 2075 C CA . GLU B 1 107 ? -2.05962 1.30331 53.57463 1.000 17.77860 106 GLU B CA 1
ATOM 2076 C C . GLU B 1 107 ? -3.10602 2.22834 52.98553 1.000 17.76511 106 GLU B C 1
ATOM 2077 O O . GLU B 1 107 ? -4.24094 2.27706 53.47172 1.000 16.45939 106 GLU B O 1
ATOM 2083 N N . ALA B 1 108 ? -2.73946 2.96728 51.92888 1.000 14.92334 107 ALA B N 1
ATOM 2084 C CA . ALA 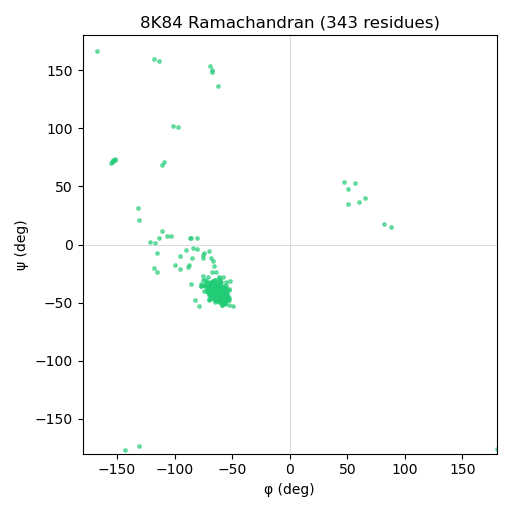B 1 108 ? -3.69990 3.81716 51.22740 1.000 15.60450 107 ALA B CA 1
ATOM 2085 C C . ALA B 1 108 ? -4.92701 3.02190 50.78160 1.000 12.97203 107 ALA B C 1
ATOM 2086 O O . ALA B 1 108 ? -6.06961 3.46922 50.95442 1.000 18.24062 107 ALA B O 1
ATOM 2088 N N . LEU B 1 109 ? -4.70676 1.85421 50.16859 1.000 12.65445 108 LEU B N 1
ATOM 2089 C CA . LEU B 1 109 ? -5.83003 1.02839 49.72119 1.000 14.84690 108 LEU B CA 1
ATOM 2090 C C . LEU B 1 109 ? -6.74192 0.66370 50.88283 1.000 16.44114 108 LEU B C 1
ATOM 2091 O O . LEU B 1 109 ? -7.96795 0.84798 50.81757 1.000 19.51192 108 LEU B O 1
ATOM 2096 N N . SER B 1 110 ? -6.14936 0.15281 51.96573 1.000 15.91553 109 SER B N 1
ATOM 2097 C CA . SER B 1 110 ? -6.93609 -0.34257 53.08747 1.000 20.44265 109 SER B CA 1
ATOM 2098 C C . SER B 1 110 ? -7.70730 0.77875 53.77225 1.000 19.45935 109 SER B C 1
ATOM 2099 O O . SER B 1 110 ? -8.87405 0.60192 54.13763 1.000 21.44006 109 SER B O 1
ATOM 2102 N N . ARG B 1 111 ? -7.07888 1.94301 53.95190 1.000 19.14022 110 ARG B N 1
ATOM 2103 C CA . ARG B 1 111 ? -7.76384 3.05071 54.61747 1.000 18.98711 110 ARG B CA 1
ATOM 2104 C C . ARG B 1 111 ? -8.83176 3.65270 53.72311 1.000 17.51376 110 ARG B C 1
ATOM 2105 O O . ARG B 1 111 ? -9.90688 4.04564 54.19745 1.000 22.52853 110 ARG B O 1
ATOM 2113 N N . LEU B 1 112 ? -8.55054 3.73365 52.42556 1.000 13.21626 111 LEU B N 1
ATOM 2114 C CA . LEU B 1 112 ? -9.54616 4.19212 51.46915 1.000 14.68007 111 LEU B CA 1
ATOM 2115 C C . LEU B 1 112 ? -10.79095 3.30784 51.48768 1.000 17.30363 111 LEU B C 1
ATOM 2116 O O . LEU B 1 112 ? -11.91659 3.80544 51.59560 1.000 17.83708 111 LEU B O 1
ATOM 2121 N N . THR B 1 113 ? -10.60876 1.98906 51.35817 1.000 12.77391 112 THR B N 1
ATOM 2122 C CA . THR B 1 113 ? -11.76383 1.10025 51.31565 1.000 15.62566 112 THR B CA 1
ATOM 2123 C C . THR B 1 113 ? -12.45509 1.02785 52.67357 1.000 14.88771 112 THR B C 1
ATOM 2124 O O . THR B 1 113 ? -13.68535 1.05277 52.74445 1.000 14.95956 112 THR B O 1
ATOM 2128 N N . ALA B 1 114 ? -11.69202 0.96387 53.76548 1.000 15.86856 113 ALA B N 1
ATOM 2129 C CA . ALA B 1 114 ? -12.32107 0.89427 55.08746 1.000 16.63440 113 ALA B CA 1
ATOM 2130 C C . ALA B 1 114 ? -13.22716 2.09325 55.33954 1.000 25.02965 113 ALA B C 1
ATOM 2131 O O . ALA B 1 114 ? -14.29209 1.96572 55.96485 1.000 20.36684 113 ALA B O 1
ATOM 2133 N N . ALA B 1 115 ? -12.83151 3.26674 54.85624 1.000 17.55813 114 ALA B N 1
ATOM 2134 C CA . ALA B 1 115 ? -13.62110 4.46933 55.06753 1.000 19.37064 114 ALA B CA 1
ATOM 2135 C C . ALA B 1 115 ? -14.69504 4.65277 54.01313 1.000 20.11719 114 ALA B C 1
ATOM 2136 O O . ALA B 1 115 ? -15.36670 5.68799 54.01198 1.000 23.77713 114 ALA B O 1
ATOM 2138 N N . ASN B 1 116 ? -14.87001 3.67336 53.12141 1.000 17.26141 115 ASN B N 1
ATOM 2139 C CA . ASN B 1 116 ? -15.77659 3.76814 51.97564 1.000 16.01189 115 ASN B CA 1
ATOM 2140 C C . ASN B 1 116 ? -15.54810 5.05328 51.16979 1.000 19.13156 115 ASN B C 1
ATOM 2141 O O . ASN B 1 116 ? -16.49154 5.63371 50.62487 1.000 15.98903 115 ASN B O 1
ATOM 2146 N N . LYS B 1 117 ? -14.29289 5.50797 51.08378 1.000 19.42440 116 LYS B N 1
ATOM 2147 C CA . LYS B 1 117 ? -13.95411 6.71058 50.32896 1.000 18.03383 116 LYS B CA 1
ATOM 2148 C C . LYS B 1 117 ? -13.49106 6.41305 48.91121 1.000 20.97822 116 LYS B C 1
ATOM 2149 O O . LYS B 1 117 ? -13.34116 7.34787 48.11769 1.000 20.26404 116 LYS B O 1
ATOM 2155 N N . GLY B 1 118 ? -13.24436 5.15203 48.58400 1.000 20.22996 117 GLY B N 1
ATOM 2156 C CA . GLY B 1 118 ? -12.90496 4.77693 47.22534 1.000 18.42461 117 GLY B CA 1
ATOM 2157 C C . GLY B 1 118 ? -12.67818 3.28370 47.15614 1.000 24.39774 117 GLY B C 1
ATOM 2158 O O . GLY B 1 118 ? -12.85181 2.55914 48.14361 1.000 18.81480 117 GLY B O 1
ATOM 2159 N N . ASP B 1 119 ? -12.27360 2.82555 45.96952 1.000 20.42746 118 ASP B N 1
ATOM 2160 C CA . ASP B 1 119 ? -12.07765 1.39227 45.78026 1.000 22.58012 118 ASP B CA 1
ATOM 2161 C C . ASP B 1 119 ? -10.73203 1.08298 45.13628 1.000 20.41579 118 ASP B C 1
ATOM 2162 O O . ASP B 1 119 ? -9.90455 1.98006 44.95176 1.000 18.70810 118 ASP B O 1
ATOM 2167 N N . LYS B 1 120 ? -10.51713 -0.19187 44.79648 1.000 15.09852 119 LYS B N 1
ATOM 2168 C CA . LYS B 1 120 ? -9.24235 -0.62925 44.24319 1.000 16.68703 119 LYS B CA 1
ATOM 2169 C C . LYS B 1 120 ? -8.99594 -0.05309 42.85208 1.000 19.27576 119 LYS B C 1
ATOM 2170 O O . LYS B 1 120 ? -7.84582 0.21321 42.48814 1.000 21.03438 119 LYS B O 1
ATOM 2176 N N . LYS B 1 121 ? -10.05076 0.15424 42.06521 1.000 17.09785 120 LYS B N 1
ATOM 2177 C CA . LYS B 1 121 ? -9.87637 0.81483 40.77337 1.000 17.89427 120 LYS B CA 1
ATOM 2178 C C . LYS B 1 121 ? -9.34662 2.23530 40.94570 1.000 19.58203 120 LYS B C 1
ATOM 2179 O O . LYS B 1 121 ? -8.53476 2.70356 40.13791 1.000 15.60549 120 LYS B O 1
ATOM 2185 N N . ASP B 1 122 ? -9.77967 2.93214 42.00525 1.000 17.84493 121 ASP B N 1
ATOM 2186 C CA . ASP B 1 122 ? -9.29861 4.29320 42.24186 1.000 18.42807 121 ASP B CA 1
ATOM 2187 C C . ASP B 1 122 ? -7.78458 4.33379 42.42531 1.000 20.03087 121 ASP B C 1
ATOM 2188 O O . ASP B 1 122 ? -7.12495 5.28307 41.97957 1.000 17.23947 121 ASP B O 1
ATOM 2193 N N . LEU B 1 123 ? -7.22050 3.33389 43.11503 1.000 16.78325 122 LEU B N 1
ATOM 2194 C CA . LEU B 1 123 ? -5.77580 3.31527 43.33742 1.000 20.21281 122 LEU B CA 1
ATOM 2195 C C . LEU B 1 123 ? -5.02289 2.93591 42.06428 1.000 20.23741 122 LEU B C 1
ATOM 2196 O O . LEU B 1 123 ? -3.96217 3.50554 41.77315 1.000 18.06923 122 LEU B O 1
ATOM 2201 N N . LEU B 1 124 ? -5.54592 1.97565 41.29327 1.000 17.37178 123 LEU B N 1
ATOM 2202 C CA . LEU B 1 124 ? -4.93573 1.67357 40.00191 1.000 22.34659 123 LEU B CA 1
ATOM 2203 C C . LEU B 1 124 ? -4.87398 2.91550 39.12181 1.000 20.56371 123 LEU B C 1
ATOM 2204 O O . LEU B 1 124 ? -3.85658 3.17078 38.47226 1.000 20.30261 123 LEU B O 1
ATOM 2209 N N . LYS B 1 125 ? -5.95370 3.69938 39.09439 1.000 18.88139 124 LYS B N 1
ATOM 2210 C CA . LYS B 1 125 ? -5.97336 4.92377 38.30094 1.000 21.56427 124 LYS B CA 1
ATOM 2211 C C . LYS B 1 125 ? -4.90837 5.90181 38.78003 1.000 21.67222 124 LYS B C 1
ATOM 2212 O O . LYS B 1 125 ? -4.15582 6.46385 37.97507 1.000 19.87684 124 LYS B O 1
ATOM 2218 N N . ALA B 1 126 ? -4.82089 6.09505 40.09994 1.000 18.81138 125 ALA B N 1
ATOM 2219 C CA . ALA B 1 126 ? -3.87449 7.04698 40.66580 1.000 22.26266 125 ALA B CA 1
ATOM 2220 C C . ALA B 1 126 ? -2.43490 6.67089 40.33125 1.000 19.27591 125 ALA B C 1
ATOM 2221 O O . ALA B 1 126 ? -1.63756 7.53365 39.94533 1.000 15.77491 125 ALA B O 1
ATOM 2223 N N . ILE B 1 127 ? -2.09272 5.38560 40.44334 1.000 15.53823 126 ILE B N 1
ATOM 2224 C CA . ILE B 1 127 ? -0.74027 4.93799 40.11637 1.000 18.21967 126 ILE B CA 1
ATOM 2225 C C . ILE B 1 127 ? -0.45557 5.13776 38.63314 1.000 20.35588 126 ILE B C 1
ATOM 2226 O O . ILE B 1 127 ? 0.64288 5.54389 38.24456 1.000 16.20844 126 ILE B O 1
ATOM 2231 N N . LYS B 1 128 ? -1.44123 4.86609 37.78089 1.000 19.88052 127 LYS B N 1
ATOM 2232 C CA . LYS B 1 128 ? -1.22991 5.06974 36.35370 1.000 20.46534 127 LYS B CA 1
ATOM 2233 C C . LYS B 1 128 ? -1.01051 6.54577 36.01722 1.000 17.88007 127 LYS B C 1
ATOM 2234 O O . LYS B 1 128 ? -0.29951 6.85692 35.05607 1.000 19.65246 127 LYS B O 1
ATOM 2240 N N . LYS B 1 129 ? -1.60868 7.46581 36.78275 1.000 15.26806 128 LYS B N 1
ATOM 2241 C CA . LYS B 1 129 ? -1.32393 8.89079 36.59209 1.000 16.11712 128 LYS B CA 1
ATOM 2242 C C . LYS B 1 129 ? 0.17550 9.18004 36.60706 1.000 19.46929 128 LYS B C 1
ATOM 2243 O O . LYS B 1 129 ? 0.63443 10.11748 35.93983 1.000 17.25645 128 LYS B O 1
ATOM 2249 N N . LEU B 1 130 ? 0.94576 8.40203 37.37912 1.000 17.88607 129 LEU B N 1
ATOM 2250 C CA . LEU B 1 130 ? 2.37656 8.65823 37.52738 1.000 19.18249 129 LEU B CA 1
ATOM 2251 C C . LEU B 1 130 ? 3.11489 8.55969 36.20387 1.000 16.01325 129 LEU B C 1
ATOM 2252 O O . LEU B 1 130 ? 4.16281 9.19201 36.03469 1.000 13.36346 129 LEU B O 1
ATOM 2257 N N . PHE B 1 131 ? 2.60980 7.74071 35.27756 1.000 15.17427 130 PHE B N 1
ATOM 2258 C CA . PHE B 1 131 ? 3.29556 7.43759 34.02959 1.000 17.60158 130 PHE B CA 1
ATOM 2259 C C . PHE B 1 131 ? 2.93821 8.39255 32.90814 1.000 18.72633 130 PHE B C 1
ATOM 2260 O O . PHE B 1 131 ? 3.53288 8.31058 31.82886 1.000 20.75910 130 PHE B O 1
ATOM 2268 N N . GLU B 1 132 ? 2.00343 9.29909 33.13561 1.000 17.55516 131 GLU B N 1
ATOM 2269 C CA . GLU B 1 132 ? 1.79373 10.37137 32.17768 1.000 20.02521 131 GLU B CA 1
ATOM 2270 C C . GLU B 1 132 ? 3.05496 11.22987 32.06660 1.000 16.84164 131 GLU B 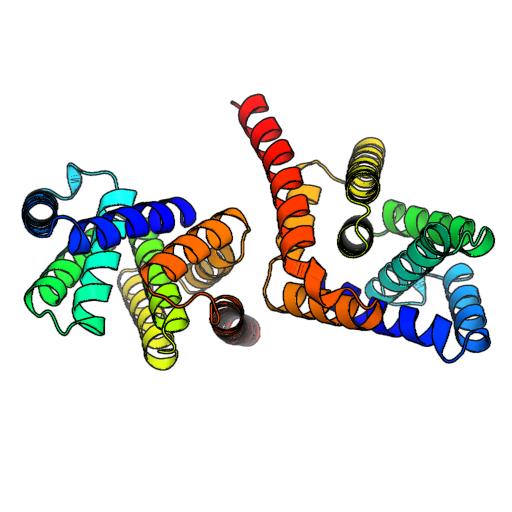C 1
ATOM 2271 O O . GLU B 1 132 ? 3.67379 11.55846 33.08555 1.000 15.47578 131 GLU B O 1
ATOM 2277 N N . PRO B 1 133 ? 3.46317 11.60424 30.84637 1.000 18.09270 132 PRO B N 1
ATOM 2278 C CA . PRO B 1 133 ? 4.79396 12.23105 30.67439 1.000 19.38203 132 PRO B CA 1
ATOM 2279 C C . PRO B 1 133 ? 5.04071 13.43506 31.57454 1.000 16.81497 132 PRO B C 1
ATOM 2280 O O . PRO B 1 133 ? 6.11057 13.52644 32.18522 1.000 14.51832 132 PRO B O 1
ATOM 2284 N N . GLU B 1 134 ? 4.07342 14.35186 31.68526 1.000 17.19450 133 GLU B N 1
ATOM 2285 C CA . GLU B 1 134 ? 4.22343 15.50813 32.57383 1.000 17.70313 133 GLU B CA 1
ATOM 2286 C C . GLU B 1 134 ? 4.47779 15.07514 34.01353 1.000 15.36034 133 GLU B C 1
ATOM 2287 O O . GLU B 1 134 ? 5.35423 15.62062 34.68945 1.000 16.67759 133 GLU B O 1
ATOM 2293 N N . ALA B 1 135 ? 3.69673 14.10881 34.51135 1.000 13.91017 134 ALA B N 1
ATOM 2294 C CA . ALA B 1 135 ? 3.92469 13.58716 35.85803 1.000 14.56333 134 ALA B CA 1
ATOM 2295 C C . ALA B 1 135 ? 5.26301 12.86351 35.95150 1.000 13.98389 134 ALA B C 1
ATOM 2296 O O . ALA B 1 135 ? 6.01018 13.03305 36.92926 1.000 12.41409 134 ALA B O 1
ATOM 2298 N N . ARG B 1 136 ? 5.57938 12.03642 34.95776 1.000 12.89952 135 ARG B N 1
ATOM 2299 C CA . ARG B 1 136 ? 6.86527 11.34732 34.97824 1.000 11.84820 135 ARG B CA 1
ATOM 2300 C C . ARG B 1 136 ? 8.01377 12.33893 35.03542 1.000 13.47143 135 ARG B C 1
ATOM 2301 O O . ARG B 1 136 ? 9.00806 12.11252 35.74076 1.000 12.46008 135 ARG B O 1
ATOM 2309 N N . ALA B 1 137 ? 7.88477 13.45581 34.30900 1.000 14.79120 136 ALA B N 1
ATOM 2310 C CA . ALA B 1 137 ? 8.90661 14.49497 34.34310 1.000 15.22658 136 ALA B CA 1
ATOM 2311 C C . ALA B 1 137 ? 9.07089 15.07516 35.74410 1.000 15.24683 136 ALA B C 1
ATOM 2312 O O . ALA B 1 137 ? 10.19177 15.37257 36.17460 1.000 13.40449 136 ALA B O 1
ATOM 2314 N N . GLN B 1 138 ? 7.96480 15.25504 36.46592 1.000 11.22330 137 GLN B N 1
ATOM 2315 C CA . GLN B 1 138 ? 8.04433 15.82645 37.80958 1.000 13.69037 137 GLN B CA 1
ATOM 2316 C C . GLN B 1 138 ? 8.56717 14.81620 38.82469 1.000 11.00994 137 GLN B C 1
ATOM 2317 O O . GLN B 1 138 ? 9.15092 15.21354 39.83964 1.000 14.72889 137 GLN B O 1
ATOM 2323 N N . LEU B 1 139 ? 8.35475 13.52125 38.58235 1.000 10.70831 138 LEU B N 1
ATOM 2324 C CA . LEU B 1 139 ? 9.02110 12.49955 39.39607 1.000 12.84332 138 LEU B CA 1
ATOM 2325 C C . LEU B 1 139 ? 10.52984 12.52834 39.17943 1.000 12.85287 138 LEU B C 1
ATOM 2326 O O . LEU B 1 139 ? 11.30481 12.41820 40.13459 1.000 14.22104 138 LEU B O 1
ATOM 2331 N N . ALA B 1 140 ? 10.96567 12.67551 37.92662 1.000 12.92867 139 ALA B N 1
ATOM 2332 C CA . ALA B 1 140 ? 12.39107 12.80482 37.65294 1.000 12.95867 139 ALA B CA 1
ATOM 2333 C C . ALA B 1 140 ? 12.96528 14.05085 38.31317 1.000 14.32555 139 ALA B C 1
ATOM 2334 O O . ALA B 1 140 ? 14.11040 14.04207 38.77643 1.000 18.67142 139 ALA B O 1
ATOM 2336 N N . ALA B 1 141 ? 12.18339 15.13298 38.37077 1.000 14.32714 140 ALA B N 1
ATOM 2337 C CA . ALA B 1 141 ? 12.64776 16.33231 39.05677 1.000 18.37878 140 ALA B CA 1
ATOM 2338 C C . ALA B 1 141 ? 12.79576 16.08625 40.55418 1.000 17.70250 140 ALA B C 1
ATOM 2339 O O . ALA B 1 141 ? 13.74083 16.59011 41.17830 1.000 20.16199 140 ALA B O 1
ATOM 2341 N N . ILE B 1 142 ? 11.87861 15.31093 41.14809 1.000 14.34063 141 ILE B N 1
ATOM 2342 C CA . ILE B 1 142 ? 12.02660 14.90806 42.55034 1.000 16.48369 141 ILE B CA 1
ATOM 2343 C C . ILE B 1 142 ? 13.27634 14.05869 42.73343 1.000 14.81662 141 ILE B C 1
ATOM 2344 O O . ILE B 1 142 ? 14.00588 14.19860 43.72304 1.000 14.15949 141 ILE B O 1
ATOM 2349 N N . ALA B 1 143 ? 13.52212 13.14655 41.79687 1.000 13.76715 142 ALA B N 1
ATOM 2350 C CA . ALA B 1 143 ? 14.69818 12.29188 41.87649 1.000 19.39677 142 ALA B CA 1
ATOM 2351 C C . ALA B 1 143 ? 15.98485 13.11788 41.87211 1.000 18.57397 142 ALA B C 1
ATOM 2352 O O . ALA B 1 143 ? 16.96593 12.74463 42.51954 1.000 19.70154 142 ALA B O 1
ATOM 2354 N N . ALA B 1 144 ? 15.99019 14.25856 41.18079 1.000 20.16894 143 ALA B N 1
ATOM 2355 C CA . ALA B 1 144 ? 17.17491 15.10795 41.20199 1.000 20.68759 143 ALA B CA 1
ATOM 2356 C C . ALA B 1 144 ? 17.35052 15.75376 42.57025 1.000 21.33136 143 ALA B C 1
ATOM 2357 O O . ALA B 1 144 ? 18.47676 15.88541 43.06449 1.000 32.14367 143 ALA B O 1
ATOM 2359 N N . VAL B 1 145 ? 16.24283 16.11272 43.21810 1.000 16.48017 144 VAL B N 1
ATOM 2360 C CA . VAL B 1 145 ? 16.29080 16.64815 44.57418 1.000 18.44348 144 VAL B CA 1
ATOM 2361 C C . VAL B 1 145 ? 16.81119 15.62032 45.57151 1.000 22.81035 144 VAL B C 1
ATOM 2362 O O . VAL B 1 145 ? 17.34458 15.99053 46.62716 1.000 23.48865 144 VAL B O 1
ATOM 2366 N N . LEU B 1 146 ? 16.68884 14.33273 45.25749 1.000 18.91811 145 LEU B N 1
ATOM 2367 C CA . LEU B 1 146 ? 17.01566 13.28025 46.20524 1.000 19.25867 145 LEU B CA 1
ATOM 2368 C C . LEU B 1 146 ? 18.25417 12.48778 45.81296 1.000 15.60739 145 LEU B C 1
ATOM 2369 O O . LEU B 1 146 ? 18.52724 11.46008 46.43603 1.000 12.42644 145 LEU B O 1
ATOM 2374 N N . ASP B 1 147 ? 19.02678 12.95770 44.82596 1.000 18.83331 146 ASP B N 1
ATOM 2375 C CA . ASP B 1 147 ? 20.17482 12.21493 44.28707 1.000 13.86696 146 ASP B CA 1
ATOM 2376 C C . ASP B 1 147 ? 19.77422 10.78404 43.93531 1.000 17.47323 146 ASP B C 1
ATOM 2377 O O . ASP B 1 147 ? 20.43043 9.80786 44.30202 1.000 14.36002 146 ASP B O 1
ATOM 2382 N N . ALA B 1 148 ? 18.65781 10.65479 43.23077 1.000 17.91207 147 ALA B N 1
ATOM 2383 C CA . ALA B 1 148 ? 18.15897 9.32774 42.89419 1.000 18.93081 147 ALA B CA 1
ATOM 2384 C C . ALA B 1 148 ? 17.81845 9.22146 41.41475 1.000 18.86232 147 ALA B C 1
ATOM 2385 O O . ALA B 1 148 ? 17.04944 8.33784 41.02964 1.000 16.29159 147 ALA B O 1
ATOM 2387 N N . ALA B 1 149 ? 18.39787 10.10190 40.58501 1.000 15.53320 148 ALA B N 1
ATOM 2388 C CA . ALA B 1 149 ? 18.05159 10.16964 39.16520 1.000 20.38435 148 ALA B CA 1
ATOM 2389 C C . ALA B 1 149 ? 18.27898 8.84230 38.44866 1.000 22.83938 148 ALA B C 1
ATOM 2390 O O . ALA B 1 149 ? 17.59873 8.54901 37.45950 1.000 23.83405 148 ALA B O 1
ATOM 2392 N N . ASP B 1 150 ? 19.22248 8.03230 38.92124 1.000 23.79879 149 ASP B N 1
ATOM 2393 C CA . ASP B 1 150 ? 19.51470 6.76173 38.27470 1.000 24.26371 149 ASP B CA 1
ATOM 2394 C C . ASP B 1 150 ? 18.53415 5.67070 38.66540 1.000 24.67521 149 ASP B C 1
ATOM 2395 O O . ASP B 1 150 ? 18.62766 4.56168 38.13175 1.000 19.91435 149 ASP B O 1
ATOM 2400 N N . ASN B 1 151 ? 17.60843 5.95450 39.58198 1.000 22.97063 150 ASN B N 1
ATOM 2401 C CA . ASN B 1 151 ? 16.63818 4.97205 40.03849 1.000 19.71121 150 ASN B CA 1
ATOM 2402 C C . ASN B 1 151 ? 15.23717 5.22818 39.50669 1.000 21.73577 150 ASN B C 1
ATOM 2403 O O . ASN B 1 151 ? 14.29746 4.56112 39.94673 1.000 21.25063 150 ASN B O 1
ATOM 2408 N N . VAL B 1 152 ? 15.05639 6.19061 38.59938 1.000 19.53608 151 VAL B N 1
ATOM 2409 C CA . VAL B 1 152 ? 13.70097 6.52577 38.16720 1.000 19.60658 151 VAL B CA 1
ATOM 2410 C C . VAL B 1 152 ? 13.06128 5.34124 37.44785 1.000 23.49306 151 VAL B C 1
ATOM 2411 O O . VAL B 1 152 ? 11.91301 4.97236 37.72176 1.000 16.66619 151 VAL B O 1
ATOM 2415 N N . GLU B 1 153 ? 13.79796 4.72203 36.52112 1.000 24.42151 152 GLU B N 1
ATOM 2416 C CA . GLU B 1 153 ? 13.19531 3.67777 35.69713 1.000 23.95315 152 GLU B CA 1
ATOM 2417 C C . GLU B 1 153 ? 12.95369 2.40117 36.49136 1.000 23.15692 152 GLU B C 1
ATOM 2418 O O . GLU B 1 153 ? 11.97185 1.69416 36.23745 1.000 28.73126 152 GLU B O 1
ATOM 2424 N N . ALA B 1 154 ? 13.79118 2.11652 37.48730 1.000 23.43888 153 ALA B N 1
ATOM 2425 C CA . ALA B 1 154 ? 13.58956 0.92180 38.30185 1.000 24.51278 153 ALA B CA 1
ATOM 2426 C C . ALA B 1 154 ? 12.47222 1.12960 39.30726 1.000 27.91280 153 ALA B C 1
ATOM 2427 O O . ALA B 1 154 ? 11.72050 0.19536 39.60189 1.000 25.15310 153 ALA B O 1
ATOM 2429 N N . ALA B 1 155 ? 12.35070 2.35089 39.83870 1.000 21.79025 154 ALA B N 1
ATOM 2430 C CA . ALA B 1 155 ? 11.27002 2.64070 40.76762 1.000 21.90107 154 ALA B CA 1
ATOM 2431 C C . ALA B 1 155 ? 9.92166 2.61779 40.05857 1.000 22.74590 154 ALA B C 1
ATOM 2432 O O . ALA B 1 155 ? 8.93417 2.10668 40.60411 1.000 21.63545 154 ALA B O 1
ATOM 2434 N N . LEU B 1 156 ? 9.86496 3.15187 38.83571 1.000 17.91683 155 LEU B N 1
ATOM 2435 C CA . LEU B 1 156 ? 8.62957 3.07937 38.05882 1.000 24.13249 155 LEU B CA 1
ATOM 2436 C C . LEU B 1 156 ? 8.31646 1.64479 37.64233 1.000 21.89085 155 LEU B C 1
ATOM 2437 O O . LEU B 1 156 ? 7.14739 1.24487 37.59743 1.000 19.60434 155 LEU B O 1
ATOM 2442 N N . ALA B 1 157 ? 9.34844 0.87378 37.30215 1.000 20.50443 156 ALA B N 1
ATOM 2443 C CA . ALA B 1 157 ? 9.15407 -0.52735 36.95503 1.000 27.37997 156 ALA B CA 1
ATOM 2444 C C . ALA B 1 157 ? 8.51982 -1.29096 38.10309 1.000 22.85667 156 ALA B C 1
ATOM 2445 O O . ALA B 1 157 ? 7.64633 -2.13525 37.89096 1.000 32.18133 156 ALA B O 1
ATOM 2447 N N . ARG B 1 158 ? 8.94386 -1.01196 39.32785 1.000 26.00638 157 ARG B N 1
ATOM 2448 C CA . ARG B 1 158 ? 8.45592 -1.81118 40.43968 1.000 29.20903 157 ARG B CA 1
ATOM 2449 C C . ARG B 1 158 ? 7.03858 -1.41998 40.82672 1.000 31.83397 157 ARG B C 1
ATOM 2450 O O . ARG B 1 158 ? 6.24224 -2.29045 41.20376 1.000 24.90175 157 ARG B O 1
ATOM 2458 N N . LEU B 1 159 ? 6.70486 -0.13080 40.70148 1.000 24.35415 158 LEU B N 1
ATOM 2459 C CA . LEU B 1 159 ? 5.34242 0.31807 40.94772 1.000 22.27852 158 LEU B CA 1
ATOM 2460 C C . LEU B 1 159 ? 4.38008 -0.21263 39.89430 1.000 23.16691 158 LEU B C 1
ATOM 2461 O O . LEU B 1 159 ? 3.21754 -0.49535 40.20527 1.000 24.60552 158 LEU B O 1
ATOM 2466 N N . GLU B 1 160 ? 4.84131 -0.33583 38.64732 1.000 26.78674 159 GLU B N 1
ATOM 2467 C CA . GLU B 1 160 ? 4.00354 -0.87325 37.57983 1.000 27.42115 159 GLU B CA 1
ATOM 2468 C C . GLU B 1 160 ? 3.70351 -2.35073 37.80979 1.000 33.08572 159 GLU B C 1
ATOM 2469 O O . GLU B 1 160 ? 2.57059 -2.79815 37.59797 1.000 31.34896 159 GLU B O 1
ATOM 2475 N N . LYS B 1 161 ? 4.70001 -3.12148 38.25876 1.000 33.73953 160 LYS B N 1
ATOM 2476 C CA . LYS B 1 161 ? 4.45118 -4.51720 38.60897 1.000 32.52022 160 LYS B CA 1
ATOM 2477 C C . LYS B 1 161 ? 3.48889 -4.64250 39.78397 1.000 32.01311 160 LYS B C 1
ATOM 2478 O O . LYS B 1 161 ? 2.69654 -5.58821 39.82989 1.000 30.69472 160 LYS B O 1
ATOM 2484 N N . TRP B 1 162 ? 3.55527 -3.72312 40.75044 1.000 28.27618 161 TRP B N 1
ATOM 2485 C CA . TRP B 1 162 ? 2.62233 -3.77890 41.86902 1.000 26.82617 161 TRP B CA 1
ATOM 2486 C C . TRP B 1 162 ? 1.19646 -3.53734 41.39330 1.000 28.26926 161 TRP B C 1
ATOM 2487 O O . TRP B 1 162 ? 0.27219 -4.25986 41.78855 1.000 28.94348 161 TRP B O 1
ATOM 2498 N N . ALA B 1 163 ? 1.00463 -2.52943 40.53665 1.000 25.19490 162 ALA B N 1
ATOM 2499 C CA . ALA B 1 163 ? -0.30753 -2.28867 39.95595 1.000 28.23543 162 ALA B CA 1
ATOM 2500 C C . ALA B 1 163 ? -0.76045 -3.48543 39.13042 1.000 32.76423 162 ALA B C 1
ATOM 2501 O O . ALA B 1 163 ? -1.92741 -3.89349 39.19786 1.000 30.38181 162 ALA B O 1
ATOM 2503 N N . GLU B 1 164 ? 0.16002 -4.06980 38.36003 1.000 30.42998 163 GLU B N 1
ATOM 2504 C CA . GLU B 1 164 ? -0.17607 -5.20487 37.50918 1.000 26.22466 163 GLU B CA 1
ATOM 2505 C C . GLU B 1 164 ? -0.68210 -6.38266 38.32951 1.000 27.95430 163 GLU B C 1
ATOM 2506 O O . GLU B 1 164 ? -1.65209 -7.04140 37.94283 1.000 36.66065 163 GLU B O 1
ATOM 2512 N N . ARG B 1 165 ? -0.04398 -6.66638 39.46781 1.000 28.75799 164 ARG B N 1
ATOM 2513 C CA . ARG B 1 165 ? -0.53694 -7.73729 40.32571 1.000 28.55168 164 ARG B CA 1
ATOM 2514 C C . ARG B 1 165 ? -1.94367 -7.42459 40.82651 1.000 36.19554 164 ARG B C 1
ATOM 2515 O O . ARG B 1 165 ? -2.81974 -8.29716 40.82766 1.000 30.19652 164 ARG B O 1
ATOM 2523 N N . LEU B 1 166 ? -2.18788 -6.17331 41.22258 1.000 31.97088 165 LEU B N 1
ATOM 2524 C CA . LEU B 1 166 ? -3.51576 -5.77976 41.68589 1.000 28.27216 165 LEU B CA 1
ATOM 2525 C C . LEU B 1 166 ? -4.54235 -5.88319 40.56499 1.000 31.78671 165 LEU B C 1
ATOM 2526 O O . LEU B 1 166 ? -5.62800 -6.44625 40.75247 1.000 29.25975 165 LEU B O 1
ATOM 2531 N N . GLU B 1 167 ? -4.21104 -5.34173 39.39090 1.000 29.34476 166 GLU B N 1
ATOM 2532 C CA . GLU B 1 167 ? -5.14076 -5.35590 38.26932 1.000 32.37869 166 GLU B CA 1
ATOM 2533 C C . GLU B 1 167 ? -5.48623 -6.78709 37.86728 1.000 40.43550 166 GLU B C 1
ATOM 2534 O O . GLU B 1 167 ? -6.66128 -7.12984 37.69559 1.000 34.75218 166 GLU B O 1
ATOM 2540 N N . LYS B 1 168 ? -4.46767 -7.64182 37.73108 1.000 37.02586 167 LYS B N 1
ATOM 2541 C CA . LYS B 1 168 ? -4.70669 -9.05177 37.44197 1.000 41.44544 167 LYS B CA 1
ATOM 2542 C C . LYS B 1 168 ? -5.62842 -9.67917 38.48213 1.000 39.65065 167 LYS B C 1
ATOM 2543 O O . LYS B 1 168 ? -6.52357 -10.46220 38.13886 1.000 40.08684 167 LYS B O 1
ATOM 2549 N N . GLU B 1 169 ? -5.40873 -9.35574 39.76185 1.000 35.58395 168 GLU B N 1
ATOM 2550 C CA . GLU B 1 169 ? -6.24361 -9.88406 40.83814 1.000 37.29272 168 GLU B CA 1
ATOM 2551 C C . GLU B 1 169 ? -7.69442 -9.44933 40.67146 1.000 35.06974 168 GLU B C 1
ATOM 2552 O O . GLU B 1 169 ? -8.61899 -10.25424 40.83956 1.000 37.17060 168 GLU B O 1
ATOM 2558 N N . LEU B 1 170 ? -7.90444 -8.17638 40.33863 1.000 31.96899 169 LEU B N 1
ATOM 2559 C CA . LEU B 1 170 ? -9.24091 -7.66339 40.06424 1.000 34.99199 169 LEU B CA 1
ATOM 2560 C C . LEU B 1 170 ? -9.89311 -8.40949 38.90745 1.000 40.06054 169 LEU B C 1
ATOM 2561 O O . LEU B 1 170 ? -11.04711 -8.84802 39.00787 1.000 35.39412 169 LEU B O 1
ATOM 2566 N N . GLU B 1 171 ? -9.16899 -8.53969 37.78636 1.000 44.05032 170 GLU B N 1
ATOM 2567 C CA . GLU B 1 171 ? -9.72681 -9.16906 36.58999 1.000 44.21381 170 GLU B CA 1
ATOM 2568 C C . GLU B 1 171 ? -10.00007 -10.64835 36.81794 1.000 34.22312 170 GLU B C 1
ATOM 2569 O O . GLU B 1 171 ? -11.02423 -11.16988 36.36810 1.000 40.28551 170 GLU B O 1
ATOM 2575 N N . HIS B 1 172 ? -9.09751 -11.34124 37.50995 1.000 37.72024 171 HIS B N 1
ATOM 2576 C CA . HIS B 1 172 ? -9.38375 -12.71864 37.88408 1.000 39.26971 171 HIS B CA 1
ATOM 2577 C C . HIS B 1 172 ? -10.63068 -12.79692 38.75497 1.000 40.70077 171 HIS B C 1
ATOM 2578 O O . HIS B 1 172 ? -11.49755 -13.65171 38.53865 1.000 32.57836 171 HIS B O 1
ATOM 2585 N N . HIS B 1 173 ? -10.73971 -11.90271 39.73929 1.000 36.60391 172 HIS B N 1
ATOM 2586 C CA . HIS B 1 173 ? -11.86838 -11.93777 40.65997 1.000 32.07972 172 HIS B CA 1
ATOM 2587 C C . HIS B 1 173 ? -13.18159 -11.68914 39.93451 1.000 31.28092 172 HIS B C 1
ATOM 2588 O O . HIS B 1 173 ? -14.17270 -12.38557 40.17034 1.000 29.18186 172 HIS B O 1
ATOM 2595 N N . HIS B 1 174 ? -13.20985 -10.68347 39.05998 1.000 33.26356 173 HIS B N 1
ATOM 2596 C CA . HIS B 1 174 ? -14.42332 -10.31659 38.34999 1.000 31.45059 173 HIS B CA 1
ATOM 2597 C C . HIS B 1 174 ? -14.77471 -11.27900 37.22398 1.000 37.06066 173 HIS B C 1
ATOM 2598 O O . HIS B 1 174 ? -15.88909 -11.19793 36.69390 1.000 43.21700 173 HIS B O 1
ATOM 2605 N N . HIS B 1 175 ? -13.86573 -12.17453 36.84679 1.000 40.27944 174 HIS B N 1
ATOM 2606 C CA . HIS B 1 175 ? -14.11379 -13.12385 35.76367 1.000 42.55166 174 HIS B CA 1
ATOM 2607 C C . HIS B 1 175 ? -13.66489 -14.52293 36.15047 1.000 43.51408 174 HIS B C 1
ATOM 2608 O O . HIS B 1 175 ? -14.47921 -15.43968 36.25127 1.000 57.29202 174 HIS B O 1
#

Radius of gyration: 22.95 Å; Cα contacts (8 Å, |Δi|>4): 436; chains: 2; bounding box: 39×44×68 Å